Protein AF-A0A6A1VJN5-F1 (afdb_monomer_lite)

Secondary structure (DSSP, 8-state):
--HHHHHHHHHHHHHHHHHHHHHHHHHHHHHHHHHHHHHHHHHHHHHHHHHHHHHHHHHHHHHHHHHHHHHHHHHHHHHHHHHHHHHHHHHHHHHHHHHHHHHHHHHHHHHHHHHHHHHHHHHHHHHHHHHHHHHHHHHHHHHHHHHHHHHHH-TT-TTGGGG-S------SS-HHHHHHHHHHHHHHHHHHHHHHHHHHHHHHHHHHHHHHHHHHHHHHHHHHHHHHHHHHHHHHHHHHSS-TTTSHHHHHHHHHHHHHHTT----GGGSSS---------------SHHHHHHHHHHHHHHHHHHHHHHHHHHHHHHHHHHHHHHHHHHHHHHHHHHHHHHHHHHHHHHHHHHHHHHHHH---S-GGGHHHHHHHTTTTS---HHHHHHHHHHHHHHHHHHHHH-TTS---SS--HHHHHHHHHHHHTTS-SS----HHHHHHHH--

Radius of gyration: 74.41 Å; chains: 1; bounding box: 165×60×250 Å

Structure (mmCIF, N/CA/C/O backbone):
data_AF-A0A6A1VJN5-F1
#
_entry.id   AF-A0A6A1VJN5-F1
#
loop_
_atom_site.group_PDB
_atom_site.id
_atom_site.type_symbol
_atom_site.label_atom_id
_atom_site.label_alt_id
_atom_site.label_comp_id
_atom_site.label_asym_id
_atom_site.label_entity_id
_atom_site.label_seq_id
_atom_site.pdbx_PDB_ins_code
_atom_site.Cartn_x
_atom_site.Cartn_y
_atom_site.Cartn_z
_atom_site.occupancy
_atom_site.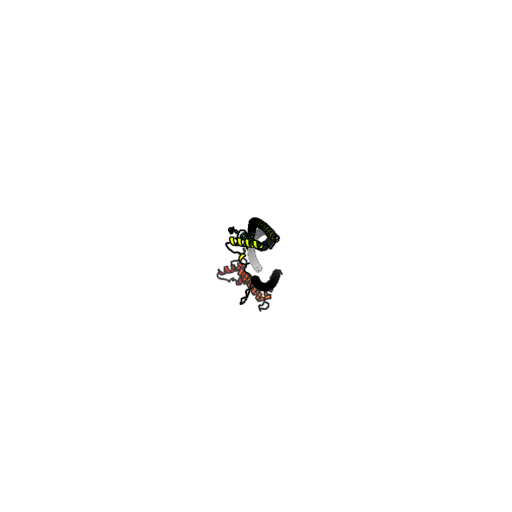B_iso_or_equiv
_atom_site.auth_seq_id
_atom_site.auth_comp_id
_atom_site.auth_asym_id
_atom_site.auth_atom_id
_atom_site.pdbx_PDB_model_num
ATOM 1 N N . MET A 1 1 ? 103.734 10.687 -131.574 1.00 53.03 1 MET A N 1
ATOM 2 C CA . MET A 1 1 ? 102.319 11.133 -131.536 1.00 53.03 1 MET A CA 1
ATOM 3 C C . MET A 1 1 ? 101.285 9.998 -131.398 1.00 53.03 1 MET A C 1
ATOM 5 O O . MET A 1 1 ? 100.111 10.309 -131.297 1.00 53.03 1 MET A O 1
ATOM 9 N N . GLN A 1 2 ? 101.659 8.708 -131.324 1.00 52.56 2 GLN A N 1
ATOM 10 C CA . GLN A 1 2 ? 100.701 7.584 -131.193 1.00 52.56 2 GLN A CA 1
ATOM 11 C C . GLN A 1 2 ? 100.239 7.256 -129.752 1.00 52.56 2 GLN A C 1
ATOM 13 O O . GLN A 1 2 ? 99.234 6.571 -129.594 1.00 52.56 2 GLN A O 1
ATOM 18 N N . ASN A 1 3 ? 100.904 7.765 -128.706 1.00 53.69 3 ASN A N 1
ATOM 19 C CA . ASN A 1 3 ? 100.554 7.446 -127.308 1.00 53.69 3 ASN A CA 1
ATOM 20 C C . ASN A 1 3 ? 99.399 8.298 -126.728 1.00 53.69 3 ASN A C 1
ATOM 22 O O . ASN A 1 3 ? 98.621 7.793 -125.927 1.00 53.69 3 ASN A O 1
ATOM 26 N N . TYR A 1 4 ? 99.193 9.532 -127.207 1.00 55.66 4 TYR A N 1
ATOM 27 C CA . TYR A 1 4 ? 98.189 10.466 -126.658 1.00 55.66 4 TYR A CA 1
ATOM 28 C C . TYR A 1 4 ? 96.721 10.055 -126.910 1.00 55.66 4 TYR A C 1
ATOM 30 O O . TYR A 1 4 ? 95.859 10.271 -126.062 1.00 55.66 4 TYR A O 1
ATOM 38 N N . GLY A 1 5 ? 96.407 9.438 -128.058 1.00 61.97 5 GLY A N 1
ATOM 39 C CA . GLY A 1 5 ? 95.029 9.042 -128.398 1.00 61.97 5 GLY A CA 1
ATOM 40 C C . GLY A 1 5 ? 94.519 7.816 -127.626 1.00 61.97 5 GLY A C 1
ATOM 41 O O . GLY A 1 5 ? 93.332 7.723 -127.319 1.00 61.97 5 GLY A O 1
ATOM 42 N N . ARG A 1 6 ? 95.418 6.887 -127.266 1.00 62.12 6 ARG A N 1
ATOM 43 C CA . ARG A 1 6 ? 95.083 5.699 -126.463 1.00 62.12 6 ARG A CA 1
ATOM 44 C C . ARG A 1 6 ? 94.903 6.059 -124.983 1.00 62.12 6 ARG A C 1
ATOM 46 O O . ARG A 1 6 ? 94.009 5.517 -124.337 1.00 62.12 6 ARG A O 1
ATOM 53 N N . GLU A 1 7 ? 95.697 7.002 -124.475 1.00 66.19 7 GLU A N 1
ATOM 54 C CA . GLU A 1 7 ? 95.537 7.555 -123.125 1.00 66.19 7 GLU A CA 1
ATOM 55 C C . GLU A 1 7 ? 94.212 8.320 -122.979 1.00 66.19 7 GLU A C 1
ATOM 57 O O . GLU A 1 7 ? 93.463 8.053 -122.042 1.00 66.19 7 GLU A O 1
ATOM 62 N N . ALA A 1 8 ? 93.852 9.179 -123.942 1.00 69.12 8 ALA A N 1
ATOM 63 C CA . ALA A 1 8 ? 92.594 9.932 -123.913 1.00 69.12 8 ALA A CA 1
ATOM 64 C C . ALA A 1 8 ? 91.339 9.032 -123.922 1.00 69.12 8 ALA A C 1
ATOM 66 O O . ALA A 1 8 ? 90.415 9.250 -123.139 1.00 69.12 8 ALA A O 1
ATOM 67 N N . TYR A 1 9 ? 91.309 7.979 -124.747 1.00 75.62 9 TYR A N 1
ATOM 68 C CA . TYR A 1 9 ? 90.179 7.039 -124.794 1.00 75.62 9 TYR A CA 1
ATOM 69 C C . TYR A 1 9 ? 90.033 6.218 -123.499 1.00 75.62 9 TYR A C 1
ATOM 71 O O . TYR A 1 9 ? 88.921 5.998 -123.020 1.00 75.62 9 TYR A O 1
ATOM 79 N N . GLY A 1 10 ? 91.150 5.800 -122.891 1.00 78.50 10 GLY A N 1
ATOM 80 C CA . GLY A 1 10 ? 91.142 5.091 -121.607 1.00 78.50 10 GLY A CA 1
ATOM 81 C C . GLY A 1 10 ? 90.704 5.963 -120.424 1.00 78.50 10 GLY A C 1
ATOM 82 O O . GLY A 1 10 ? 90.162 5.442 -119.448 1.00 78.50 10 GLY A O 1
ATOM 83 N N . VAL A 1 11 ? 90.916 7.281 -120.505 1.00 82.50 11 VAL A N 1
ATOM 84 C CA . VAL A 1 11 ? 90.365 8.248 -119.543 1.00 82.50 11 VAL A CA 1
ATOM 85 C C . VAL A 1 11 ? 88.857 8.388 -119.744 1.00 82.50 11 VAL A C 1
ATOM 87 O O . VAL A 1 11 ? 88.125 8.170 -118.788 1.00 82.50 11 VAL A O 1
ATOM 90 N N . ILE A 1 12 ? 88.378 8.627 -120.972 1.00 82.06 12 ILE A N 1
ATOM 91 C CA . ILE A 1 12 ? 86.938 8.787 -121.266 1.00 82.06 12 ILE A CA 1
ATOM 92 C C . ILE A 1 12 ? 86.132 7.542 -120.873 1.00 82.06 12 ILE A C 1
ATOM 94 O O . ILE A 1 12 ? 85.081 7.665 -120.250 1.00 82.06 12 ILE A O 1
ATOM 98 N N . LYS A 1 13 ? 86.627 6.338 -121.188 1.00 84.38 13 LYS A N 1
ATOM 99 C CA . LYS A 1 13 ? 85.941 5.089 -120.833 1.00 84.38 13 LYS A CA 1
ATOM 100 C C . LYS A 1 13 ? 85.813 4.921 -119.315 1.00 84.38 13 LYS A C 1
ATOM 102 O O . LYS A 1 13 ? 84.719 4.648 -118.838 1.00 84.38 13 LYS A O 1
ATOM 107 N N . ARG A 1 14 ? 86.895 5.156 -118.561 1.00 85.12 14 ARG A N 1
ATOM 108 C CA . ARG A 1 14 ? 86.852 5.120 -117.091 1.00 85.12 14 ARG A CA 1
ATOM 109 C C . ARG A 1 14 ? 85.951 6.208 -116.522 1.00 85.12 14 ARG A C 1
ATOM 111 O O . ARG A 1 14 ? 85.225 5.943 -115.579 1.00 85.12 14 ARG A O 1
ATOM 118 N N . THR A 1 15 ? 85.966 7.413 -117.090 1.00 86.69 15 THR A N 1
ATOM 119 C CA . THR A 1 15 ? 85.062 8.489 -116.672 1.00 86.69 15 THR A CA 1
ATOM 120 C C . THR A 1 15 ? 83.600 8.100 -116.884 1.00 86.69 15 THR A C 1
ATOM 122 O O . THR A 1 15 ? 82.807 8.303 -115.976 1.00 86.69 15 THR A O 1
ATOM 125 N N . ASN A 1 16 ? 83.239 7.488 -118.014 1.00 85.56 16 ASN A N 1
ATOM 126 C CA . ASN A 1 16 ? 81.870 7.024 -118.255 1.00 85.56 16 ASN A CA 1
ATOM 127 C C . ASN A 1 16 ? 81.469 5.862 -117.337 1.00 85.56 16 ASN A C 1
ATOM 129 O O . ASN A 1 16 ? 80.371 5.888 -116.798 1.00 85.56 16 ASN A O 1
ATOM 133 N N . GLU A 1 17 ? 82.355 4.889 -117.107 1.00 88.25 17 GLU A N 1
ATOM 134 C CA . GLU A 1 17 ? 82.118 3.801 -116.145 1.00 88.25 17 GLU A CA 1
ATOM 135 C C . GLU A 1 17 ? 81.917 4.351 -114.722 1.00 88.25 17 GLU A C 1
ATOM 137 O O . GLU A 1 17 ? 81.013 3.919 -114.013 1.00 88.25 17 GLU A O 1
ATOM 142 N N . ILE A 1 18 ? 82.705 5.357 -114.324 1.00 89.81 18 ILE A N 1
ATOM 143 C CA . ILE A 1 18 ? 82.536 6.063 -113.047 1.00 89.81 18 ILE A CA 1
ATOM 144 C C . ILE A 1 18 ? 81.197 6.805 -113.011 1.00 89.81 18 ILE A C 1
ATOM 146 O O . ILE A 1 18 ? 80.512 6.753 -111.998 1.00 89.81 18 ILE A O 1
ATOM 150 N N . VAL A 1 19 ? 80.805 7.490 -114.087 1.00 89.88 19 VAL A N 1
ATOM 151 C CA . VAL A 1 19 ? 79.522 8.205 -114.152 1.00 89.88 19 VAL A CA 1
ATOM 152 C C . VAL A 1 19 ? 78.344 7.234 -114.087 1.00 89.88 19 VAL A C 1
ATOM 154 O O . VAL A 1 19 ? 77.405 7.501 -113.349 1.00 89.88 19 VAL A O 1
ATOM 157 N N . GLU A 1 20 ? 78.383 6.105 -114.795 1.00 89.69 20 GLU A N 1
ATOM 158 C CA . GLU A 1 20 ? 77.334 5.081 -114.717 1.00 89.69 20 GLU A CA 1
ATOM 159 C C . GLU A 1 20 ? 77.242 4.456 -113.323 1.00 89.69 20 GLU A C 1
ATOM 161 O O . GLU A 1 20 ? 76.139 4.245 -112.821 1.00 89.69 20 GLU A O 1
ATOM 166 N N . GLU A 1 21 ? 78.376 4.190 -112.675 1.00 90.62 21 GLU A N 1
ATOM 167 C CA . GLU A 1 21 ? 78.391 3.670 -111.308 1.00 90.62 21 GLU A CA 1
ATOM 168 C C . GLU A 1 21 ? 77.872 4.710 -110.307 1.00 90.62 21 GLU A C 1
ATOM 170 O O . GLU A 1 21 ? 77.075 4.382 -109.431 1.00 90.62 21 GLU A O 1
ATOM 175 N N . LEU A 1 22 ? 78.242 5.984 -110.475 1.00 91.38 22 LEU A N 1
ATOM 176 C CA . LEU A 1 22 ? 77.694 7.086 -109.685 1.00 91.38 22 LEU A CA 1
ATOM 177 C C . LEU A 1 22 ? 76.188 7.241 -109.907 1.00 91.38 22 LEU A C 1
ATOM 179 O O . LEU A 1 22 ? 75.464 7.452 -108.941 1.00 91.38 22 LEU A O 1
ATOM 183 N N . LEU A 1 23 ? 75.699 7.107 -111.141 1.00 91.38 23 LEU A N 1
ATOM 184 C CA . LEU A 1 23 ? 74.266 7.149 -111.442 1.00 91.38 23 LEU A CA 1
ATOM 185 C C . LEU A 1 23 ? 73.529 5.984 -110.779 1.00 91.38 23 LEU A C 1
ATOM 187 O O . LEU A 1 23 ? 72.535 6.216 -110.101 1.00 91.38 23 LEU A O 1
ATOM 191 N N . LYS A 1 24 ? 74.057 4.757 -110.862 1.00 92.19 24 LYS A N 1
ATOM 192 C CA . LYS A 1 24 ? 73.488 3.601 -110.149 1.00 92.19 24 LYS A CA 1
ATOM 193 C C . LYS A 1 24 ? 73.486 3.796 -108.636 1.00 92.19 24 LYS A C 1
ATOM 195 O O . LYS A 1 24 ? 72.510 3.440 -107.982 1.00 92.19 24 LYS A O 1
ATOM 200 N N . GLN A 1 25 ? 74.548 4.369 -108.069 1.00 92.25 25 GLN A N 1
ATOM 201 C CA . GLN A 1 25 ? 74.606 4.692 -106.642 1.00 92.25 25 GLN A CA 1
ATOM 202 C C . GLN A 1 25 ? 73.594 5.775 -106.260 1.00 92.25 25 GLN A C 1
ATOM 204 O O . GLN A 1 25 ? 72.942 5.653 -105.223 1.00 92.25 25 GLN A O 1
ATOM 209 N N . ILE A 1 26 ? 73.432 6.811 -107.087 1.00 92.19 26 ILE A N 1
ATOM 210 C CA . ILE A 1 26 ? 72.427 7.862 -106.895 1.00 92.19 26 ILE A CA 1
ATOM 211 C C . ILE A 1 26 ? 71.022 7.259 -106.942 1.00 92.19 26 ILE A C 1
ATOM 213 O O . ILE A 1 26 ? 70.232 7.534 -106.042 1.00 92.19 26 ILE A O 1
ATOM 217 N N . ASP A 1 27 ? 70.730 6.402 -107.919 1.00 93.88 27 ASP A N 1
ATOM 218 C CA . ASP A 1 27 ? 69.423 5.761 -108.078 1.00 93.88 27 ASP A CA 1
ATOM 219 C C . ASP A 1 27 ? 69.119 4.801 -106.922 1.00 93.88 27 ASP A C 1
ATOM 221 O O . ASP A 1 27 ? 68.046 4.876 -106.326 1.00 93.88 27 ASP A O 1
ATOM 225 N N . ALA A 1 28 ? 70.083 3.966 -106.520 1.00 92.81 28 ALA A N 1
ATOM 226 C CA . ALA A 1 28 ? 69.939 3.081 -105.364 1.00 92.81 28 ALA A CA 1
ATOM 227 C C . ALA A 1 28 ? 69.736 3.871 -104.059 1.00 92.81 28 ALA A C 1
ATOM 229 O O . ALA A 1 28 ? 68.893 3.517 -103.233 1.00 92.81 28 ALA A O 1
ATOM 230 N N . THR A 1 29 ? 70.458 4.984 -103.886 1.00 93.69 29 THR A N 1
ATOM 231 C CA . THR A 1 29 ? 70.289 5.879 -102.730 1.00 93.69 29 THR A CA 1
ATOM 232 C C . THR A 1 29 ? 68.927 6.574 -102.764 1.00 93.69 29 THR A C 1
ATOM 234 O O . THR A 1 29 ? 68.272 6.708 -101.731 1.00 93.69 29 THR A O 1
ATOM 237 N N . ALA A 1 30 ? 68.464 7.004 -103.941 1.00 93.06 30 ALA A N 1
ATOM 238 C CA . ALA A 1 30 ? 67.163 7.636 -104.117 1.00 93.06 30 ALA A CA 1
ATOM 239 C C . ALA A 1 30 ? 66.013 6.659 -103.840 1.00 93.06 30 ALA A C 1
ATOM 241 O O . ALA A 1 30 ? 65.058 7.042 -103.160 1.00 93.06 30 ALA A O 1
ATOM 242 N N . GLN A 1 31 ? 66.131 5.412 -104.304 1.00 93.94 31 GLN A N 1
ATOM 243 C CA . GLN A 1 31 ? 65.173 4.343 -104.041 1.00 93.94 31 GLN A CA 1
ATOM 244 C C . GLN A 1 31 ? 65.124 4.005 -102.546 1.00 93.94 31 GLN A C 1
ATOM 246 O O . GLN A 1 31 ? 64.054 4.082 -101.952 1.00 93.94 31 GLN A O 1
ATOM 251 N N . SER A 1 32 ? 66.273 3.751 -101.909 1.00 95.00 32 SER A N 1
ATOM 252 C CA . SER A 1 32 ? 66.347 3.468 -100.466 1.00 95.00 32 SER A CA 1
ATOM 253 C C . SER A 1 32 ? 65.783 4.617 -99.618 1.00 95.00 32 SER A C 1
ATOM 255 O O . SER A 1 32 ? 65.048 4.397 -98.650 1.00 95.00 32 SER A O 1
ATOM 257 N N . ARG A 1 33 ? 66.058 5.868 -100.008 1.00 94.69 33 ARG A N 1
ATOM 258 C CA . ARG A 1 33 ? 65.474 7.051 -99.365 1.00 94.69 33 ARG A CA 1
ATOM 259 C C . ARG A 1 33 ? 63.955 7.097 -99.533 1.00 94.69 33 ARG A C 1
ATOM 261 O O . ARG A 1 33 ? 63.268 7.448 -98.577 1.00 94.69 33 ARG A O 1
ATOM 268 N N . ASN A 1 34 ? 63.426 6.787 -100.720 1.00 94.56 34 ASN A N 1
ATOM 269 C CA . ASN A 1 34 ? 61.980 6.782 -100.948 1.00 94.56 34 ASN A CA 1
ATOM 270 C C . ASN A 1 34 ? 61.287 5.650 -100.174 1.00 94.56 34 ASN A C 1
ATOM 272 O O . ASN A 1 34 ? 60.276 5.911 -99.535 1.00 94.56 34 ASN A O 1
ATOM 276 N N . GLU A 1 35 ? 61.872 4.452 -100.132 1.00 94.88 35 GLU A N 1
ATOM 277 C CA . GLU A 1 35 ? 61.383 3.330 -99.316 1.00 94.88 35 GLU A CA 1
ATOM 278 C C . GLU A 1 35 ? 61.362 3.687 -97.820 1.00 94.88 35 GLU A C 1
ATOM 280 O O . GLU A 1 35 ? 60.368 3.457 -97.133 1.00 94.88 35 GLU A O 1
ATOM 285 N N . THR A 1 36 ? 62.420 4.331 -97.311 1.00 95.06 36 THR A N 1
ATOM 286 C CA . THR A 1 36 ? 62.461 4.816 -95.918 1.00 95.06 36 THR A CA 1
ATOM 287 C C . THR A 1 36 ? 61.376 5.864 -95.658 1.00 95.06 36 THR A C 1
ATOM 289 O O . THR A 1 36 ? 60.744 5.856 -94.601 1.00 95.06 36 THR A O 1
ATOM 292 N N . ARG A 1 37 ? 61.123 6.757 -96.625 1.00 94.94 37 ARG A N 1
ATOM 293 C CA . ARG A 1 37 ? 60.061 7.767 -96.528 1.00 94.94 37 ARG A CA 1
ATOM 294 C C . ARG A 1 37 ? 58.675 7.127 -96.492 1.00 94.94 37 ARG A C 1
ATOM 296 O O . ARG A 1 37 ? 57.869 7.526 -95.663 1.00 94.94 37 ARG A O 1
ATOM 303 N N . GLU A 1 38 ? 58.414 6.128 -97.329 1.00 94.50 38 GLU A N 1
ATOM 304 C CA . GLU A 1 38 ? 57.140 5.396 -97.345 1.00 94.50 38 GLU A CA 1
ATOM 305 C C . GLU A 1 38 ? 56.905 4.634 -96.033 1.00 94.50 38 GLU A C 1
ATOM 307 O O . GLU A 1 38 ? 55.816 4.707 -95.465 1.00 94.50 38 GLU A O 1
ATOM 312 N N . GLN A 1 39 ? 57.935 3.976 -95.487 1.00 95.56 39 GLN A N 1
ATOM 313 C CA . GLN A 1 39 ? 57.850 3.331 -94.170 1.00 95.56 39 GLN A CA 1
ATOM 314 C C . GLN A 1 39 ? 57.576 4.343 -93.053 1.00 95.56 39 GLN A C 1
ATOM 316 O O . GLN A 1 39 ? 56.752 4.091 -92.171 1.00 95.56 39 GLN A O 1
ATOM 321 N N . MET A 1 40 ? 58.244 5.500 -93.092 1.00 95.31 40 MET A N 1
ATOM 322 C CA . MET A 1 40 ? 57.981 6.591 -92.157 1.00 95.31 40 MET A CA 1
ATOM 323 C C . MET A 1 40 ? 56.550 7.115 -92.286 1.00 95.31 40 MET A C 1
ATOM 325 O O . MET A 1 40 ? 55.901 7.318 -91.267 1.00 95.31 40 MET A O 1
ATOM 329 N N . GLU A 1 41 ? 56.042 7.310 -93.504 1.00 95.88 41 GLU A N 1
ATOM 330 C CA . GLU A 1 41 ? 54.666 7.755 -93.746 1.00 95.88 41 GLU A CA 1
ATOM 331 C C . GLU A 1 41 ? 53.651 6.740 -93.211 1.00 95.88 41 GLU A C 1
ATOM 333 O O . GLU A 1 41 ? 52.738 7.128 -92.484 1.00 95.88 41 GLU A O 1
ATOM 338 N N . GLN A 1 42 ? 53.851 5.441 -93.462 1.00 95.94 42 GLN A N 1
ATOM 339 C CA . GLN A 1 42 ? 53.004 4.378 -92.913 1.00 95.94 42 GLN A CA 1
ATOM 340 C C . GLN A 1 42 ? 52.984 4.393 -91.379 1.00 95.94 42 GLN A C 1
ATOM 342 O O . GLN A 1 42 ? 51.910 4.341 -90.777 1.00 95.94 42 GLN A O 1
ATOM 347 N N . ARG A 1 43 ? 54.154 4.507 -90.738 1.00 96.81 43 ARG A N 1
ATOM 348 C CA . ARG A 1 43 ? 54.248 4.629 -89.275 1.00 96.81 43 ARG A CA 1
ATOM 349 C C . ARG A 1 43 ? 53.579 5.895 -88.755 1.00 96.81 43 ARG A C 1
ATOM 351 O O . ARG A 1 43 ? 52.942 5.855 -87.710 1.00 96.81 43 ARG A O 1
ATOM 358 N N . ASN A 1 44 ? 53.679 7.003 -89.482 1.00 97.19 44 ASN A N 1
ATOM 359 C CA . ASN A 1 44 ? 53.036 8.254 -89.094 1.00 97.19 44 ASN A CA 1
ATOM 360 C C . ASN A 1 44 ? 51.500 8.132 -89.124 1.00 97.19 44 ASN A C 1
ATOM 362 O O . ASN A 1 44 ? 50.826 8.653 -88.238 1.00 97.19 44 ASN A O 1
ATOM 366 N N . TYR A 1 45 ? 50.943 7.397 -90.097 1.00 97.50 45 TYR A N 1
ATOM 367 C CA . TYR A 1 45 ? 49.512 7.072 -90.125 1.00 97.50 45 TYR A CA 1
ATOM 368 C C . TYR A 1 45 ? 49.095 6.145 -88.977 1.00 97.50 45 TYR A C 1
ATOM 370 O O . TYR A 1 45 ? 48.054 6.377 -88.368 1.00 97.50 45 TYR A O 1
ATOM 378 N N . GLU A 1 46 ? 49.900 5.126 -88.664 1.00 97.19 46 GLU A N 1
ATOM 379 C CA . GLU A 1 46 ? 49.657 4.218 -87.533 1.00 97.19 46 GLU A CA 1
ATOM 380 C C . GLU A 1 46 ? 49.591 4.995 -86.207 1.00 97.19 46 GLU A C 1
ATOM 382 O O . GLU A 1 46 ? 48.592 4.907 -85.493 1.00 97.19 46 GLU A O 1
ATOM 387 N N . ILE A 1 47 ? 50.576 5.862 -85.947 1.00 97.50 47 ILE A N 1
ATOM 388 C CA . ILE A 1 47 ? 50.605 6.729 -84.759 1.00 97.50 47 ILE A CA 1
ATOM 389 C C . ILE A 1 47 ? 49.374 7.641 -84.709 1.00 97.50 47 ILE A C 1
ATOM 391 O O . ILE A 1 47 ? 48.773 7.801 -83.651 1.00 97.50 47 ILE A O 1
ATOM 395 N N . ALA A 1 48 ? 48.960 8.234 -85.832 1.00 97.56 48 ALA A N 1
ATOM 396 C CA . ALA A 1 48 ? 47.786 9.107 -85.857 1.00 97.56 48 ALA A CA 1
ATOM 397 C C . ALA A 1 48 ? 46.490 8.363 -85.480 1.00 97.56 48 ALA A C 1
ATOM 399 O O . ALA A 1 48 ? 45.638 8.921 -84.781 1.00 97.56 48 ALA A O 1
ATOM 400 N N . ILE A 1 49 ? 46.345 7.104 -85.908 1.00 97.00 49 ILE A N 1
ATOM 401 C CA . ILE A 1 49 ? 45.206 6.253 -85.536 1.00 97.00 49 ILE A CA 1
ATOM 402 C C . ILE A 1 49 ? 45.253 5.930 -84.042 1.00 97.00 49 ILE A C 1
ATOM 404 O O . ILE A 1 49 ? 44.241 6.092 -83.360 1.00 97.00 49 ILE A O 1
ATOM 408 N N . GLU A 1 50 ? 46.410 5.512 -83.527 1.00 97.44 50 GLU A N 1
ATOM 409 C CA . GLU A 1 50 ? 46.591 5.210 -82.102 1.00 97.44 50 GLU A CA 1
ATOM 410 C C . GLU A 1 50 ? 46.296 6.433 -81.225 1.00 97.44 50 GLU A C 1
ATOM 412 O O . GLU A 1 50 ? 45.533 6.337 -80.265 1.00 97.44 50 GLU A O 1
ATOM 417 N N . VAL A 1 51 ? 46.822 7.607 -81.590 1.00 97.75 51 VAL A N 1
ATOM 418 C CA . VAL A 1 51 ? 46.550 8.872 -80.892 1.00 97.75 51 VAL A CA 1
ATOM 419 C C . VAL A 1 51 ? 45.057 9.194 -80.916 1.00 97.75 51 VAL A C 1
ATOM 421 O O . VAL A 1 51 ? 44.494 9.499 -79.869 1.00 97.75 51 VAL A O 1
ATOM 424 N N . SER A 1 52 ? 44.384 9.037 -82.060 1.00 97.06 52 SER A N 1
ATOM 425 C CA . SER A 1 52 ? 42.935 9.279 -82.164 1.00 97.06 52 SER A CA 1
ATOM 426 C C . SER A 1 52 ? 42.122 8.338 -81.265 1.00 97.06 52 SER A C 1
ATOM 428 O O . SER A 1 52 ? 41.142 8.748 -80.641 1.00 97.06 52 SER A O 1
ATOM 430 N N . GLN A 1 53 ? 42.524 7.067 -81.171 1.00 97.62 53 GLN A N 1
ATOM 431 C CA . GLN A 1 53 ? 41.889 6.100 -80.271 1.00 97.62 53 GLN A CA 1
ATOM 432 C C . GLN A 1 53 ? 42.110 6.483 -78.805 1.00 97.62 53 GLN A C 1
ATOM 434 O O . GLN A 1 53 ? 41.159 6.482 -78.021 1.00 97.62 53 GLN A O 1
ATOM 439 N N . LEU A 1 54 ? 43.336 6.864 -78.437 1.00 98.12 54 LEU A N 1
ATOM 440 C CA . LEU A 1 54 ? 43.651 7.331 -77.089 1.00 98.12 54 LEU A CA 1
ATOM 441 C C . LEU A 1 54 ? 42.844 8.585 -76.731 1.00 98.12 54 LEU A C 1
ATOM 443 O O . LEU A 1 54 ? 42.219 8.616 -75.675 1.00 98.12 54 LEU A O 1
ATOM 447 N N . GLU A 1 55 ? 42.761 9.576 -77.614 1.00 97.38 55 GLU A N 1
ATOM 448 C CA . GLU A 1 55 ? 41.970 10.795 -77.403 1.00 97.38 55 GLU A CA 1
ATOM 449 C C . GLU A 1 55 ? 40.477 10.506 -77.201 1.00 97.38 55 GLU A C 1
ATOM 451 O O . GLU A 1 55 ? 39.841 11.095 -76.320 1.00 97.38 55 GLU A O 1
ATOM 456 N N . ALA A 1 56 ? 39.917 9.559 -77.961 1.00 97.31 56 ALA A N 1
ATOM 457 C CA . ALA A 1 56 ? 38.538 9.115 -77.786 1.00 97.31 56 ALA A CA 1
ATOM 458 C C . ALA A 1 56 ? 38.329 8.434 -76.421 1.00 97.31 56 ALA A C 1
ATOM 460 O O . ALA A 1 56 ? 37.363 8.742 -75.720 1.00 97.31 56 ALA A O 1
ATOM 461 N N . THR A 1 57 ? 39.252 7.556 -76.006 1.00 97.56 57 THR A N 1
ATOM 462 C CA . THR A 1 57 ? 39.175 6.894 -74.689 1.00 97.56 57 THR A CA 1
ATOM 463 C C . THR A 1 57 ? 39.321 7.883 -73.535 1.00 97.56 57 THR A C 1
ATOM 465 O O . THR A 1 57 ? 38.554 7.822 -72.577 1.00 97.56 57 THR A O 1
ATOM 468 N N . ILE A 1 58 ? 40.245 8.840 -73.648 1.00 98.00 58 ILE A N 1
ATOM 469 C CA . ILE A 1 58 ? 40.456 9.899 -72.659 1.00 98.00 58 ILE A CA 1
ATOM 470 C C . ILE A 1 58 ? 39.181 10.730 -72.536 1.00 98.00 58 ILE A C 1
ATOM 472 O O . ILE A 1 58 ? 38.692 10.930 -71.428 1.00 98.00 58 ILE A O 1
ATOM 476 N N . SER A 1 59 ? 38.601 11.152 -73.661 1.00 97.38 59 SER A N 1
ATOM 477 C CA . SER A 1 59 ? 37.361 11.934 -73.679 1.00 97.38 59 SER A CA 1
ATOM 478 C C . SER A 1 59 ? 36.191 11.187 -73.022 1.00 97.38 59 SER A C 1
ATOM 480 O O . SER A 1 59 ? 35.469 11.777 -72.219 1.00 97.38 59 SER A O 1
ATOM 482 N N . GLY A 1 60 ? 36.042 9.881 -73.282 1.00 97.50 60 GLY A N 1
ATOM 483 C CA . GLY A 1 60 ? 35.048 9.033 -72.610 1.00 97.50 60 GLY A CA 1
ATOM 484 C C . GLY A 1 60 ? 35.263 8.931 -71.094 1.00 97.50 60 GLY A C 1
ATOM 485 O O . GLY A 1 60 ? 34.311 9.059 -70.324 1.00 97.50 60 GLY A O 1
ATOM 486 N N . LEU A 1 61 ? 36.516 8.771 -70.652 1.00 98.00 61 LEU A N 1
ATOM 487 C CA . LEU A 1 61 ? 36.867 8.747 -69.228 1.00 98.00 61 LEU A CA 1
ATOM 488 C C . LEU A 1 61 ? 36.594 10.091 -68.543 1.00 98.00 61 LEU A C 1
ATOM 490 O O . LEU A 1 61 ? 36.085 10.103 -67.425 1.00 98.00 61 LEU A O 1
ATOM 494 N N . TRP A 1 62 ? 36.877 11.222 -69.196 1.00 97.62 62 TRP A N 1
ATOM 495 C CA . TRP A 1 62 ? 36.546 12.549 -68.662 1.00 97.62 62 TRP A CA 1
ATOM 496 C C . TRP A 1 62 ? 35.041 12.728 -68.464 1.00 97.62 62 TRP A C 1
ATOM 498 O O . TRP A 1 62 ? 34.619 13.235 -67.423 1.00 97.62 62 TRP A O 1
ATOM 508 N N . GLU A 1 63 ? 34.227 12.288 -69.426 1.00 97.38 63 GLU A N 1
ATOM 509 C CA . GLU A 1 63 ? 32.770 12.334 -69.299 1.00 97.38 63 GLU A CA 1
ATOM 510 C C . GLU A 1 63 ? 32.278 11.441 -68.149 1.00 97.38 63 GLU A C 1
ATOM 512 O O . GLU A 1 63 ? 31.423 11.851 -67.360 1.00 97.38 63 GLU A O 1
ATOM 517 N N . GLU A 1 64 ? 32.838 10.238 -68.003 1.00 97.94 64 GLU A N 1
ATOM 518 C CA . GLU A 1 64 ? 32.501 9.335 -66.902 1.00 97.94 64 GLU A CA 1
ATOM 519 C C . GLU A 1 64 ? 32.903 9.914 -65.538 1.00 97.94 64 GLU A C 1
ATOM 521 O O . GLU A 1 64 ? 32.114 9.861 -64.591 1.00 97.94 64 GLU A O 1
ATOM 526 N N . VAL A 1 65 ? 34.092 10.514 -65.433 1.00 98.06 65 VAL A N 1
ATOM 527 C CA . VAL A 1 65 ? 34.553 11.206 -64.221 1.00 98.06 65 VAL A CA 1
ATOM 528 C C . VAL A 1 65 ? 33.621 12.366 -63.887 1.00 98.06 65 VAL A C 1
ATOM 530 O O . VAL A 1 65 ? 33.186 12.471 -62.744 1.00 98.06 65 VAL A O 1
ATOM 533 N N . ALA A 1 66 ? 33.237 13.191 -64.863 1.00 97.81 66 ALA A N 1
ATOM 534 C CA . ALA A 1 66 ? 32.301 14.291 -64.642 1.00 97.81 66 ALA A CA 1
ATOM 535 C C . ALA A 1 66 ? 30.932 13.792 -64.140 1.00 97.81 66 ALA A C 1
ATOM 537 O O . ALA A 1 66 ? 30.395 14.328 -63.167 1.00 97.81 66 ALA A O 1
ATOM 538 N N . LYS A 1 67 ? 30.396 12.721 -64.745 1.00 97.81 67 LYS A N 1
ATOM 539 C CA . LYS A 1 67 ? 29.147 12.078 -64.299 1.00 97.81 67 LYS A CA 1
ATOM 540 C C . LYS A 1 67 ? 29.263 11.543 -62.871 1.00 97.81 67 LYS A C 1
ATOM 542 O O . LYS A 1 67 ? 28.379 11.797 -62.054 1.00 97.81 67 LYS A O 1
ATOM 547 N N . LYS A 1 68 ? 30.349 10.835 -62.547 1.00 97.81 68 LYS A N 1
ATOM 548 C CA . LYS A 1 68 ? 30.589 10.299 -61.197 1.00 97.81 68 LYS A CA 1
ATOM 549 C C . LYS A 1 68 ? 30.742 11.412 -60.163 1.00 97.81 68 LYS A C 1
ATOM 551 O O . LYS A 1 68 ? 30.143 11.311 -59.098 1.00 97.81 68 LYS A O 1
ATOM 556 N N . THR A 1 69 ? 31.452 12.492 -60.483 1.00 97.81 69 THR A N 1
ATOM 557 C CA . THR A 1 69 ? 31.589 13.661 -59.600 1.00 97.81 69 THR A CA 1
ATOM 558 C C . THR A 1 69 ? 30.234 14.293 -59.287 1.00 97.81 69 THR A C 1
ATOM 560 O O . THR A 1 69 ? 29.952 14.565 -58.123 1.00 97.81 69 THR A O 1
ATOM 563 N N . ALA A 1 70 ? 29.355 14.451 -60.282 1.00 97.44 70 ALA A N 1
ATOM 564 C CA . ALA A 1 70 ? 28.008 14.981 -60.060 1.00 97.44 70 ALA A CA 1
ATOM 565 C C . ALA A 1 70 ? 27.158 14.073 -59.149 1.00 97.44 70 ALA A C 1
ATOM 567 O O . ALA A 1 70 ? 26.430 14.558 -58.282 1.00 97.44 70 ALA A O 1
ATOM 568 N N . VAL A 1 71 ? 27.265 12.747 -59.306 1.00 97.81 71 VAL A N 1
ATOM 569 C CA . VAL A 1 71 ? 26.594 11.786 -58.413 1.00 97.81 71 VAL A CA 1
ATOM 570 C C . VAL A 1 71 ? 27.137 11.893 -56.988 1.00 97.81 71 VAL A C 1
ATOM 572 O O . VAL A 1 71 ? 26.346 11.941 -56.050 1.00 97.81 71 VAL A O 1
ATOM 575 N N . VAL A 1 72 ? 28.458 11.975 -56.815 1.00 97.62 72 VAL A N 1
ATOM 576 C CA . VAL A 1 72 ? 29.095 12.132 -55.497 1.00 97.62 72 VAL A CA 1
ATOM 577 C C . VAL A 1 72 ? 28.659 13.432 -54.819 1.00 97.62 72 VAL A C 1
ATOM 579 O O . VAL A 1 72 ? 28.340 13.411 -53.634 1.00 97.62 72 VAL A O 1
ATOM 582 N N . GLU A 1 73 ? 28.576 14.544 -55.552 1.00 97.31 73 GLU A N 1
ATOM 583 C CA . GLU A 1 73 ? 28.104 15.822 -55.005 1.00 97.31 73 GLU A CA 1
ATOM 584 C C . GLU A 1 73 ? 26.640 15.736 -54.546 1.00 97.31 73 GLU A C 1
ATOM 586 O O . GLU A 1 73 ? 26.303 16.169 -53.441 1.00 97.31 73 GLU A O 1
ATOM 591 N N . ASN A 1 74 ? 25.770 15.136 -55.363 1.00 97.56 74 ASN A N 1
ATOM 592 C CA . ASN A 1 74 ? 24.369 14.931 -55.003 1.00 97.56 74 ASN A CA 1
ATOM 593 C C . ASN A 1 74 ? 24.231 14.023 -53.775 1.00 97.56 74 ASN A C 1
ATOM 595 O O . ASN A 1 74 ? 23.481 14.354 -52.858 1.00 97.56 74 ASN A O 1
ATOM 599 N N . LEU A 1 75 ? 24.987 12.922 -53.716 1.00 97.50 75 LEU A N 1
ATOM 600 C CA . LEU A 1 75 ? 25.023 12.049 -52.543 1.00 97.50 75 LEU A CA 1
ATOM 601 C C . LEU A 1 75 ? 25.503 12.808 -51.301 1.00 97.50 75 LEU A C 1
ATOM 603 O O . LEU A 1 75 ? 24.863 12.708 -50.258 1.00 97.50 75 LEU A O 1
ATOM 607 N N . GLY A 1 76 ? 26.546 13.633 -51.422 1.00 97.56 76 GLY A N 1
ATOM 608 C CA . GLY A 1 76 ? 27.035 14.491 -50.340 1.00 97.56 76 GLY A CA 1
ATOM 609 C C . GLY A 1 76 ? 25.968 15.452 -49.806 1.00 97.56 76 GLY A C 1
ATOM 610 O O . GLY A 1 76 ? 25.794 15.554 -48.593 1.00 97.56 76 GLY A O 1
ATOM 611 N N . LYS A 1 77 ? 25.189 16.092 -50.691 1.00 97.12 77 LYS A N 1
ATOM 612 C CA . LYS A 1 77 ? 24.053 16.950 -50.296 1.00 97.12 77 LYS A CA 1
ATOM 613 C C . LYS A 1 77 ? 22.980 16.156 -49.555 1.00 97.12 77 LYS A C 1
ATOM 615 O O . LYS A 1 77 ? 22.570 16.553 -48.468 1.00 97.12 77 LYS A O 1
ATOM 620 N N . THR A 1 78 ? 22.572 15.006 -50.096 1.00 97.06 78 THR A N 1
ATOM 621 C CA . THR A 1 78 ? 21.559 14.163 -49.439 1.00 97.06 78 THR A CA 1
ATOM 622 C C . THR A 1 78 ? 22.034 13.621 -48.093 1.00 97.06 78 THR A C 1
ATOM 624 O O . THR A 1 78 ? 21.235 13.521 -47.167 1.00 97.06 78 THR A O 1
ATOM 627 N N . LEU A 1 79 ? 23.326 13.311 -47.953 1.00 97.38 79 LEU A N 1
ATOM 628 C CA . LEU A 1 79 ? 23.911 12.861 -46.696 1.00 97.38 79 LEU A CA 1
ATOM 629 C C . LEU A 1 79 ? 23.888 13.981 -45.652 1.00 97.38 79 LEU A C 1
ATOM 631 O O . LEU A 1 79 ? 23.433 13.744 -44.540 1.00 97.38 79 LEU A O 1
ATOM 635 N N . ALA A 1 80 ? 24.284 15.204 -46.019 1.00 97.12 80 ALA A N 1
ATOM 636 C CA . ALA A 1 80 ? 24.233 16.358 -45.119 1.00 97.12 80 ALA A CA 1
ATOM 637 C C . ALA A 1 80 ? 22.801 16.675 -44.644 1.00 97.12 80 ALA A C 1
ATOM 639 O O . ALA A 1 80 ? 22.582 16.960 -43.469 1.00 97.12 80 ALA A O 1
ATOM 640 N N . GLU A 1 81 ? 21.805 16.571 -45.530 1.00 96.94 81 GLU A N 1
ATOM 641 C CA . GLU A 1 81 ? 20.392 16.722 -45.154 1.00 96.94 81 GLU A CA 1
ATOM 642 C C . GLU A 1 81 ? 19.915 15.625 -44.193 1.00 96.94 81 GLU A C 1
ATOM 644 O O . GLU A 1 81 ? 19.118 15.888 -43.289 1.00 96.94 81 GLU A O 1
ATOM 649 N N . LYS A 1 82 ? 20.358 14.380 -44.403 1.00 96.75 82 LYS A N 1
ATOM 650 C CA . LYS A 1 82 ? 20.014 13.249 -43.533 1.00 96.75 82 LYS A CA 1
ATOM 651 C C . LYS A 1 82 ? 20.684 13.369 -42.168 1.00 96.75 82 LYS A C 1
ATOM 653 O O . LYS A 1 82 ? 20.009 13.110 -41.178 1.00 96.75 82 LYS A O 1
ATOM 658 N N . GLU A 1 83 ? 21.931 13.824 -42.121 1.00 97.19 83 GLU A N 1
ATOM 659 C CA . GLU A 1 83 ? 22.670 14.088 -40.884 1.00 97.19 83 GLU A CA 1
ATOM 660 C C . GLU A 1 83 ? 21.993 15.181 -40.048 1.00 97.19 83 GLU A C 1
ATOM 662 O O . GLU A 1 83 ? 21.757 14.999 -38.857 1.00 97.19 83 GLU A O 1
ATOM 667 N N . GLY A 1 84 ? 21.568 16.281 -40.682 1.00 96.94 84 GLY A N 1
ATOM 668 C CA . GLY A 1 84 ? 20.812 17.333 -39.995 1.00 96.94 84 GLY A CA 1
ATOM 669 C C . GLY A 1 84 ? 19.504 16.814 -39.387 1.00 96.94 84 GLY A C 1
ATOM 670 O O . GLY A 1 84 ? 19.219 17.063 -38.218 1.00 96.94 84 GLY A O 1
ATOM 671 N N . LYS A 1 85 ? 18.740 16.016 -40.146 1.00 97.25 85 LYS A N 1
ATOM 672 C CA . LYS A 1 85 ? 17.508 15.384 -39.639 1.00 97.25 85 LYS A CA 1
ATOM 673 C C . LYS A 1 85 ? 17.780 14.395 -38.507 1.00 97.25 85 LYS A C 1
ATOM 675 O O . LYS A 1 85 ? 16.983 14.326 -37.578 1.00 97.25 85 LYS A O 1
ATOM 680 N N . ALA A 1 86 ? 18.864 13.626 -38.588 1.00 96.75 86 ALA A N 1
ATOM 681 C CA . ALA A 1 86 ? 19.257 12.701 -37.531 1.00 96.75 86 ALA A CA 1
ATOM 682 C C . ALA A 1 86 ? 19.586 13.459 -36.236 1.00 96.75 86 ALA A C 1
ATOM 684 O O . ALA A 1 86 ? 19.060 13.102 -35.185 1.00 96.75 86 ALA A O 1
ATOM 685 N N . SER A 1 87 ? 20.344 14.556 -36.332 1.00 96.44 87 SER A N 1
ATOM 686 C CA . SER A 1 87 ? 20.671 15.417 -35.191 1.00 96.44 87 SER A CA 1
ATOM 687 C C . SER A 1 87 ? 19.429 16.058 -34.556 1.00 96.44 87 SER A C 1
ATOM 689 O O . SER A 1 87 ? 19.305 16.094 -33.331 1.00 96.44 87 SER A O 1
ATOM 691 N N . ASP A 1 88 ? 18.466 16.512 -35.364 1.00 96.81 88 ASP A N 1
ATOM 692 C CA . ASP A 1 88 ? 17.201 17.048 -34.850 1.00 96.81 88 ASP A CA 1
ATOM 693 C C . ASP A 1 88 ? 16.368 15.987 -34.116 1.00 96.81 88 ASP A C 1
ATOM 695 O O . ASP A 1 88 ? 15.829 16.268 -33.044 1.00 96.81 88 ASP A O 1
ATOM 699 N N . ILE A 1 89 ? 16.298 14.764 -34.654 1.00 97.00 89 ILE A N 1
ATOM 700 C CA . ILE A 1 89 ? 15.594 13.642 -34.015 1.00 97.00 89 ILE A CA 1
ATOM 701 C C . ILE A 1 89 ? 16.273 13.250 -32.698 1.00 97.00 89 ILE A C 1
ATOM 703 O O . ILE A 1 89 ? 15.587 13.025 -31.704 1.00 97.00 89 ILE A O 1
ATOM 707 N N . GLU A 1 90 ? 17.604 13.185 -32.663 1.00 95.56 90 GLU A N 1
ATOM 708 C CA . GLU A 1 90 ? 18.366 12.874 -31.449 1.00 95.56 90 GLU A CA 1
ATOM 709 C C . GLU A 1 90 ? 18.127 13.926 -30.353 1.00 95.56 90 GLU A C 1
ATOM 711 O O . GLU A 1 90 ? 17.889 13.595 -29.187 1.00 95.56 90 GLU A O 1
ATOM 716 N N . ARG A 1 91 ? 18.086 15.207 -30.734 1.00 97.31 91 ARG A N 1
ATOM 717 C CA . ARG A 1 91 ? 17.746 16.309 -29.827 1.00 97.31 91 ARG A CA 1
ATOM 718 C C . ARG A 1 91 ? 16.314 16.207 -29.293 1.00 97.31 91 ARG A C 1
ATOM 720 O O . ARG A 1 91 ? 16.095 16.363 -28.097 1.00 97.31 91 ARG A O 1
ATOM 727 N N . GLU A 1 92 ? 15.337 15.924 -30.150 1.00 97.50 92 GLU A N 1
ATOM 728 C CA . GLU A 1 92 ? 13.943 15.745 -29.722 1.00 97.50 92 GLU A CA 1
ATOM 729 C C . GLU A 1 92 ? 13.786 14.524 -28.801 1.00 97.50 92 GLU A C 1
ATOM 731 O O . GLU A 1 92 ? 13.065 14.568 -27.801 1.00 97.50 92 GLU A O 1
ATOM 736 N N . MET A 1 93 ? 14.479 13.427 -29.112 1.00 95.62 93 MET A N 1
ATOM 737 C CA . MET A 1 93 ? 14.446 12.203 -28.317 1.00 95.62 93 MET A CA 1
ATOM 738 C C . MET A 1 93 ? 15.050 12.415 -26.927 1.00 95.62 93 MET A C 1
ATOM 740 O O . MET A 1 93 ? 14.463 11.968 -25.944 1.00 95.62 93 MET A O 1
ATOM 744 N N . THR A 1 94 ? 16.174 13.125 -26.828 1.00 96.31 94 THR A N 1
ATOM 745 C CA . THR A 1 94 ? 16.808 13.445 -25.538 1.00 96.31 94 THR A CA 1
ATOM 746 C C . THR A 1 94 ? 15.941 14.367 -24.682 1.00 96.31 94 THR A C 1
ATOM 748 O O . THR A 1 94 ? 15.790 14.122 -23.486 1.00 96.31 94 THR A O 1
ATOM 751 N N . GLU A 1 95 ? 15.284 15.370 -25.272 1.00 96.88 95 GLU A N 1
ATOM 752 C CA . GLU A 1 95 ? 14.327 16.224 -24.554 1.00 96.88 95 GLU A CA 1
ATOM 753 C C . GLU A 1 95 ? 13.130 15.422 -24.019 1.00 96.88 95 GLU A C 1
ATOM 755 O O . GLU A 1 95 ? 12.748 15.563 -22.853 1.00 96.88 95 GLU A O 1
ATOM 760 N N . ARG A 1 96 ? 12.567 14.527 -24.842 1.00 97.56 96 ARG A N 1
ATOM 761 C CA . ARG A 1 96 ? 11.481 13.630 -24.420 1.00 97.56 96 ARG A CA 1
ATOM 762 C C . ARG A 1 96 ? 11.915 12.682 -23.309 1.00 97.56 96 ARG A C 1
ATOM 764 O O . ARG A 1 96 ? 11.146 12.482 -22.374 1.00 97.56 96 ARG A O 1
ATOM 771 N N . LEU A 1 97 ? 13.120 12.123 -23.399 1.00 96.81 97 LEU A N 1
ATOM 772 C CA . LEU A 1 97 ? 13.667 11.221 -22.388 1.00 96.81 97 LEU A CA 1
ATOM 773 C C . LEU A 1 97 ? 13.800 11.944 -21.045 1.00 96.81 97 LEU A C 1
ATOM 775 O O . LEU A 1 97 ? 13.262 11.461 -20.056 1.00 96.81 97 LEU A O 1
ATOM 779 N N . ASN A 1 98 ? 14.385 13.145 -21.034 1.00 97.00 98 ASN A N 1
ATOM 780 C CA . ASN A 1 98 ? 14.506 13.959 -19.821 1.00 97.00 98 ASN A CA 1
ATOM 781 C C . ASN A 1 98 ? 13.138 14.284 -19.205 1.00 97.00 98 ASN A C 1
ATOM 783 O O . ASN A 1 98 ? 12.968 14.234 -17.990 1.00 97.00 98 ASN A O 1
ATOM 787 N N . LYS A 1 99 ? 12.135 14.607 -20.033 1.00 97.50 99 LYS A N 1
ATOM 788 C CA . LYS A 1 99 ? 10.776 14.867 -19.546 1.00 97.50 99 LYS A CA 1
ATOM 789 C C . LYS A 1 99 ? 10.162 13.626 -18.891 1.00 97.50 99 LYS A C 1
ATOM 791 O O . LYS A 1 99 ? 9.625 13.732 -17.794 1.00 97.50 99 LYS A O 1
ATOM 796 N N . VAL A 1 100 ? 10.265 12.467 -19.542 1.00 97.06 100 VAL A N 1
ATOM 797 C CA . VAL A 1 100 ? 9.766 11.194 -18.999 1.00 97.06 100 VAL A CA 1
ATOM 798 C C . VAL A 1 100 ? 10.515 10.813 -17.722 1.00 97.06 100 VAL A C 1
ATOM 800 O O . VAL A 1 100 ? 9.902 10.329 -16.778 1.00 97.06 100 VAL A O 1
ATOM 803 N N . GLU A 1 101 ? 11.822 11.053 -17.655 1.00 97.19 101 GLU A N 1
ATOM 804 C CA . GLU A 1 101 ? 12.624 10.802 -16.458 1.00 97.19 101 GLU A CA 1
ATOM 805 C C . GLU A 1 101 ? 12.184 11.683 -15.278 1.00 97.19 101 GLU A C 1
ATOM 807 O O . GLU A 1 101 ? 12.008 11.170 -14.168 1.00 97.19 101 GLU A O 1
ATOM 812 N N . ASN A 1 102 ? 11.925 12.970 -15.532 1.00 96.81 102 ASN A N 1
ATOM 813 C CA . ASN A 1 102 ? 11.389 13.906 -14.543 1.00 96.81 102 ASN A CA 1
ATOM 814 C C . ASN A 1 102 ? 9.996 13.475 -14.059 1.00 96.81 102 ASN A C 1
ATOM 816 O O . ASN A 1 102 ? 9.796 13.313 -12.857 1.00 96.81 102 ASN A O 1
ATOM 820 N N . GLU A 1 103 ? 9.059 13.193 -14.967 1.00 97.69 103 GLU A N 1
ATOM 821 C CA . GLU A 1 103 ? 7.724 12.685 -14.610 1.00 97.69 103 GLU A CA 1
ATOM 822 C C . GLU A 1 103 ? 7.814 11.371 -13.812 1.00 97.69 103 GLU A C 1
ATOM 824 O O . GLU A 1 103 ? 7.130 11.193 -12.804 1.00 97.69 103 GLU A O 1
ATOM 829 N N . ALA A 1 104 ? 8.709 10.459 -14.200 1.00 96.94 104 ALA A N 1
ATOM 830 C CA . ALA A 1 104 ? 8.932 9.214 -13.473 1.00 96.94 104 ALA A CA 1
ATOM 831 C C . ALA A 1 104 ? 9.502 9.460 -12.065 1.00 96.94 104 ALA A C 1
ATOM 833 O O . ALA A 1 104 ? 9.182 8.717 -11.138 1.00 96.94 104 ALA A O 1
ATOM 834 N N . SER A 1 105 ? 10.341 10.486 -11.883 1.00 96.94 105 SER A N 1
ATOM 835 C CA . SER A 1 105 ? 10.853 10.879 -10.566 1.00 96.94 105 SER A CA 1
ATOM 836 C C . SER A 1 105 ? 9.772 11.480 -9.665 1.00 96.94 105 SER A C 1
ATOM 838 O O . SER A 1 105 ? 9.685 11.093 -8.500 1.00 96.94 105 SER A O 1
ATOM 840 N N . GLU A 1 106 ? 8.898 12.327 -10.213 1.00 97.44 106 GLU A N 1
ATOM 841 C CA . GLU A 1 106 ? 7.749 12.894 -9.501 1.00 97.44 106 GLU A CA 1
ATOM 842 C C . GLU A 1 106 ? 6.773 11.789 -9.078 1.00 97.44 106 GLU A C 1
ATOM 844 O O . GLU A 1 106 ? 6.342 11.737 -7.926 1.00 97.44 106 GLU A O 1
ATOM 849 N N . LEU A 1 107 ? 6.483 10.842 -9.979 1.00 97.56 107 LEU A N 1
ATOM 850 C CA . LEU A 1 107 ? 5.641 9.687 -9.669 1.00 97.56 107 LEU A CA 1
ATOM 851 C C . LEU A 1 107 ? 6.263 8.797 -8.589 1.00 97.56 107 LEU A C 1
ATOM 853 O O . LEU A 1 107 ? 5.554 8.363 -7.684 1.00 97.56 107 LEU A O 1
ATOM 857 N N . ARG A 1 108 ? 7.579 8.546 -8.639 1.00 97.81 108 ARG A N 1
ATOM 858 C CA . ARG A 1 108 ? 8.284 7.791 -7.588 1.00 97.81 108 ARG A CA 1
ATOM 859 C C . ARG A 1 108 ? 8.184 8.477 -6.227 1.00 97.81 108 ARG A C 1
ATOM 861 O O . ARG A 1 108 ? 7.964 7.795 -5.230 1.00 97.81 108 ARG A O 1
ATOM 868 N N . GLN A 1 109 ? 8.317 9.802 -6.184 1.00 97.81 109 GLN A N 1
ATOM 869 C CA . GLN A 1 109 ? 8.144 10.560 -4.947 1.00 97.81 109 GLN A CA 1
ATOM 870 C C . GLN A 1 109 ? 6.709 10.445 -4.423 1.00 97.81 109 GLN A C 1
ATOM 872 O O . GLN A 1 109 ? 6.509 10.168 -3.243 1.00 97.81 109 GLN A O 1
ATOM 877 N N . LEU A 1 110 ? 5.710 10.593 -5.296 1.00 97.81 110 LEU A N 1
ATOM 878 C CA . LEU A 1 110 ? 4.307 10.485 -4.907 1.00 97.81 110 LEU A CA 1
ATOM 879 C C . LEU A 1 110 ? 3.968 9.091 -4.355 1.00 97.81 110 LEU A C 1
ATOM 881 O O . LEU A 1 110 ? 3.253 8.988 -3.360 1.00 97.81 110 LEU A O 1
ATOM 885 N N . VAL A 1 111 ? 4.497 8.027 -4.968 1.00 97.88 111 VAL A N 1
ATOM 886 C CA . VAL A 1 111 ? 4.357 6.651 -4.460 1.00 97.88 111 VAL A CA 1
ATOM 887 C C . VAL A 1 111 ? 4.944 6.536 -3.055 1.00 97.88 111 VAL A C 1
ATOM 889 O O . VAL A 1 111 ? 4.256 6.051 -2.165 1.00 97.88 111 VAL A O 1
ATOM 892 N N . HIS A 1 112 ? 6.148 7.064 -2.822 1.00 97.38 112 HIS A N 1
ATOM 893 C CA . HIS A 1 112 ? 6.755 7.059 -1.488 1.00 97.38 112 HIS A CA 1
ATOM 894 C C . HIS A 1 112 ? 5.892 7.801 -0.454 1.00 97.38 112 HIS A C 1
ATOM 896 O O . HIS A 1 112 ? 5.701 7.320 0.660 1.00 97.38 112 HIS A O 1
ATOM 902 N N . GLU A 1 113 ? 5.329 8.958 -0.810 1.00 98.06 113 GLU A N 1
ATOM 903 C CA . GLU A 1 113 ? 4.443 9.710 0.085 1.00 98.06 113 GLU A CA 1
ATOM 904 C C . GLU A 1 113 ? 3.158 8.939 0.428 1.00 98.06 113 GLU A C 1
ATOM 906 O O . GLU A 1 113 ? 2.665 9.023 1.558 1.00 98.06 113 GLU A O 1
ATOM 911 N N . TYR A 1 114 ? 2.589 8.203 -0.531 1.00 97.25 114 TYR A N 1
ATOM 912 C CA . TYR A 1 114 ? 1.431 7.345 -0.276 1.00 97.25 114 TYR A CA 1
ATOM 913 C C . TYR A 1 114 ? 1.794 6.102 0.537 1.00 97.25 114 TYR A C 1
ATOM 915 O O . TYR A 1 114 ? 1.025 5.746 1.427 1.00 97.25 114 TYR A O 1
ATOM 923 N N . ASP A 1 115 ? 2.959 5.499 0.309 1.00 98.06 115 ASP A N 1
ATOM 924 C CA . ASP A 1 115 ? 3.452 4.365 1.094 1.00 98.06 115 ASP A CA 1
ATOM 925 C C . ASP A 1 115 ? 3.687 4.756 2.561 1.00 98.06 115 ASP A C 1
ATOM 927 O O . ASP A 1 115 ? 3.303 4.018 3.470 1.00 98.06 115 ASP A O 1
ATOM 931 N N . ASP A 1 116 ? 4.233 5.948 2.825 1.00 97.31 116 ASP A N 1
ATOM 932 C CA . ASP A 1 116 ? 4.397 6.470 4.189 1.00 97.31 116 ASP A CA 1
ATOM 933 C C . ASP A 1 116 ? 3.041 6.707 4.880 1.00 97.31 116 ASP A C 1
ATOM 935 O O . ASP A 1 116 ? 2.846 6.379 6.059 1.00 97.31 116 ASP A O 1
ATOM 939 N N . LYS A 1 117 ? 2.062 7.257 4.148 1.00 98.06 117 LYS A N 1
ATOM 940 C CA . LYS A 1 117 ? 0.686 7.442 4.646 1.00 98.06 117 LYS A CA 1
ATOM 941 C C . LYS A 1 117 ? -0.015 6.110 4.906 1.00 98.06 117 LYS A C 1
ATOM 943 O O . LYS A 1 117 ? -0.738 5.988 5.895 1.00 98.06 117 LYS A O 1
ATOM 948 N N . LEU A 1 118 ? 0.203 5.117 4.049 1.00 96.88 118 LEU A N 1
ATOM 949 C CA . LEU A 1 118 ? -0.341 3.777 4.227 1.00 96.88 118 LEU A CA 1
ATOM 950 C C . LEU A 1 118 ? 0.274 3.117 5.460 1.00 96.88 118 LEU A C 1
ATOM 952 O O . LEU A 1 118 ? -0.461 2.731 6.361 1.00 96.88 118 LEU A O 1
ATOM 956 N N . ARG A 1 119 ? 1.606 3.110 5.572 1.00 97.62 119 ARG A N 1
ATOM 957 C CA . ARG A 1 119 ? 2.331 2.540 6.717 1.00 97.62 119 ARG A CA 1
ATOM 958 C C . ARG A 1 119 ? 1.934 3.192 8.042 1.00 97.62 119 ARG A C 1
ATOM 960 O O . ARG A 1 119 ? 1.787 2.506 9.052 1.00 97.62 119 ARG A O 1
ATOM 967 N N . SER A 1 120 ? 1.762 4.515 8.063 1.00 97.56 120 SER A N 1
ATOM 968 C CA . SER A 1 120 ? 1.282 5.213 9.264 1.00 97.56 120 SER A CA 1
ATOM 969 C C . SER A 1 120 ? -0.160 4.832 9.608 1.00 97.56 120 SER A C 1
ATOM 971 O O . SER A 1 120 ? -0.441 4.560 10.773 1.00 97.56 120 SER A O 1
ATOM 973 N N . SER A 1 121 ? -1.048 4.723 8.616 1.00 94.75 121 SER A N 1
ATOM 974 C CA . SER A 1 121 ? -2.430 4.268 8.824 1.00 94.75 121 SER A CA 1
ATOM 975 C C . SER A 1 121 ? -2.484 2.820 9.328 1.00 94.75 121 SER A C 1
ATOM 977 O O . SER A 1 121 ? -3.137 2.550 10.333 1.00 94.75 121 SER A O 1
ATOM 979 N N . GLU A 1 122 ? -1.730 1.904 8.721 1.00 94.56 122 GLU A N 1
ATOM 980 C CA . GLU A 1 122 ? -1.589 0.512 9.171 1.00 94.56 122 GLU A CA 1
ATOM 981 C C . GLU A 1 122 ? -1.082 0.435 10.614 1.00 94.56 122 GLU A C 1
ATOM 983 O O . GLU A 1 122 ? -1.660 -0.271 11.436 1.00 94.56 122 GLU A O 1
ATOM 988 N N . SER A 1 123 ? -0.059 1.223 10.963 1.00 93.62 123 SER A N 1
ATOM 989 C CA . SER A 1 123 ? 0.446 1.288 12.337 1.00 93.62 123 SER A CA 1
ATOM 990 C C . SER A 1 123 ? -0.612 1.793 13.320 1.00 93.62 123 SER A C 1
ATOM 992 O O . SER A 1 123 ? -0.691 1.276 14.436 1.00 93.62 123 SER A O 1
ATOM 994 N N . THR A 1 124 ? -1.441 2.770 12.931 1.00 94.94 124 THR A N 1
ATOM 995 C CA . THR A 1 124 ? -2.547 3.219 13.789 1.00 94.94 124 THR A CA 1
ATOM 996 C C . THR A 1 124 ? -3.611 2.139 13.964 1.00 94.94 124 THR A C 1
ATOM 998 O O . THR A 1 124 ? -4.042 1.914 15.093 1.00 94.94 124 THR A O 1
ATOM 1001 N N . MET A 1 125 ? -3.979 1.418 12.901 1.00 90.75 125 MET A N 1
ATOM 1002 C CA . MET A 1 125 ? -4.938 0.310 12.977 1.00 90.75 125 MET A CA 1
ATOM 1003 C C . MET A 1 125 ? -4.420 -0.815 13.878 1.00 90.75 125 MET A C 1
ATOM 1005 O O . MET A 1 125 ? -5.141 -1.297 14.750 1.00 90.75 125 MET A O 1
ATOM 1009 N N . GLU A 1 126 ? -3.143 -1.171 13.744 1.00 90.38 126 GLU A N 1
ATOM 1010 C CA . GLU A 1 126 ? -2.525 -2.211 14.565 1.00 90.38 126 GLU A CA 1
ATOM 1011 C C . GLU A 1 126 ? -2.438 -1.797 16.042 1.00 90.38 126 GLU A C 1
ATOM 1013 O O . GLU A 1 126 ? -2.646 -2.615 16.934 1.00 90.38 126 GLU A O 1
ATOM 1018 N N . SER A 1 127 ? -2.241 -0.503 16.326 1.00 92.06 127 SER A N 1
ATOM 1019 C CA . SER A 1 127 ? -2.280 0.016 17.701 1.00 92.06 127 SER A CA 1
ATOM 1020 C C . SER A 1 127 ? -3.684 0.011 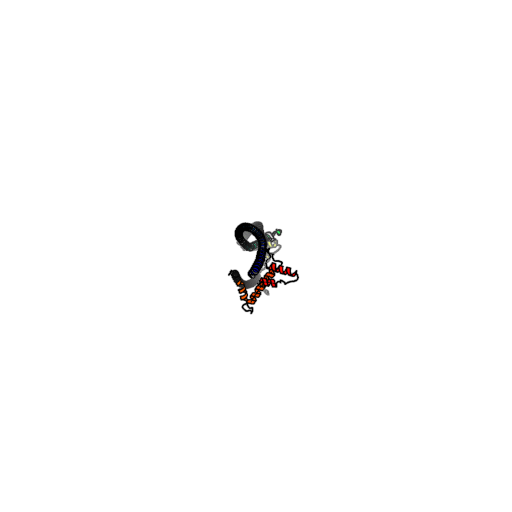18.327 1.00 92.06 127 SER A C 1
ATOM 1022 O O . SER A 1 127 ? -3.814 -0.065 19.549 1.00 92.06 127 SER A O 1
ATOM 1024 N N . GLN A 1 128 ? -4.742 0.075 17.511 1.00 91.31 128 GLN A N 1
ATOM 1025 C CA . GLN A 1 128 ? -6.139 0.058 17.966 1.00 91.31 128 GLN A CA 1
ATOM 1026 C C . GLN A 1 128 ? -6.677 -1.361 18.181 1.00 91.31 128 GLN A C 1
ATOM 1028 O O . GLN A 1 128 ? -7.544 -1.558 19.033 1.00 91.31 128 GLN A O 1
ATOM 1033 N N . ARG A 1 129 ? -6.139 -2.353 17.460 1.00 90.25 129 ARG A N 1
ATOM 1034 C CA . ARG A 1 129 ? -6.488 -3.776 17.587 1.00 90.25 129 ARG A CA 1
ATOM 1035 C C . ARG A 1 129 ? -6.539 -4.275 19.047 1.00 90.25 129 ARG A C 1
ATOM 1037 O O . ARG A 1 129 ? -7.582 -4.813 19.422 1.00 90.25 129 ARG A O 1
ATOM 1044 N N . PRO A 1 130 ? -5.511 -4.085 19.902 1.00 91.00 130 PRO A N 1
ATOM 1045 C CA . PRO A 1 130 ? -5.565 -4.561 21.288 1.00 91.00 130 PRO A CA 1
ATOM 1046 C C . PRO A 1 130 ? -6.641 -3.856 22.125 1.00 91.00 130 PRO A C 1
ATOM 1048 O O . PRO A 1 130 ? -7.331 -4.510 22.901 1.00 91.00 130 PRO A O 1
ATOM 1051 N N . LEU A 1 131 ? -6.853 -2.549 21.925 1.00 91.31 131 LEU A N 1
ATOM 1052 C CA . LEU A 1 131 ? -7.874 -1.789 22.659 1.00 91.31 131 LEU A CA 1
ATOM 1053 C C . LEU A 1 131 ? -9.285 -2.315 22.378 1.00 91.31 131 LEU A C 1
ATOM 1055 O O . LEU A 1 131 ? -10.128 -2.368 23.271 1.00 91.31 131 LEU A O 1
ATOM 1059 N N . LEU A 1 132 ? -9.539 -2.713 21.133 1.00 90.88 132 LEU A N 1
ATOM 1060 C CA . LEU A 1 132 ? -10.823 -3.264 20.729 1.00 90.88 132 LEU A CA 1
ATOM 1061 C C . LEU A 1 132 ? -11.045 -4.677 21.285 1.00 90.88 132 LEU A C 1
ATOM 1063 O O . LEU A 1 132 ? -12.151 -4.995 21.719 1.00 90.88 132 LEU A O 1
ATOM 1067 N N . ILE A 1 133 ? -9.992 -5.499 21.329 1.00 88.69 133 ILE A N 1
ATOM 1068 C CA . ILE A 1 133 ? -10.023 -6.810 21.991 1.00 88.69 133 ILE A CA 1
ATOM 1069 C C . ILE A 1 133 ? -10.353 -6.639 23.481 1.00 88.69 133 ILE A C 1
ATOM 1071 O O . ILE A 1 133 ? -11.236 -7.323 23.999 1.00 88.69 133 ILE A O 1
ATOM 1075 N N . ASP A 1 134 ? -9.708 -5.688 24.161 1.00 90.81 134 ASP A N 1
ATOM 1076 C CA . ASP A 1 134 ? -9.985 -5.375 25.567 1.00 90.81 134 ASP A CA 1
ATOM 1077 C C . ASP A 1 134 ? -11.427 -4.893 25.777 1.00 90.81 134 ASP A C 1
ATOM 1079 O O . ASP A 1 134 ? -12.108 -5.349 26.700 1.00 90.81 134 ASP A O 1
ATOM 1083 N N . GLN A 1 135 ? -11.928 -4.013 24.903 1.00 92.38 135 GLN A N 1
ATOM 1084 C CA . GLN A 1 135 ? -13.314 -3.546 24.942 1.00 92.38 135 GLN A CA 1
ATOM 1085 C C . GLN A 1 135 ? -14.302 -4.705 24.797 1.00 92.38 135 GLN A C 1
ATOM 1087 O O . GLN A 1 135 ? -15.267 -4.786 25.557 1.00 92.38 135 GLN A O 1
ATOM 1092 N N . LEU A 1 136 ? -14.066 -5.611 23.852 1.00 90.31 136 LEU A N 1
ATOM 1093 C CA . LEU A 1 136 ? -14.948 -6.744 23.612 1.00 90.31 136 LEU A CA 1
ATOM 1094 C C . LEU A 1 136 ? -14.926 -7.737 24.782 1.00 90.31 136 LEU A C 1
ATOM 1096 O O . LEU A 1 136 ? -15.978 -8.185 25.230 1.00 90.31 136 LEU A O 1
ATOM 1100 N N . ASN A 1 137 ? -13.751 -7.984 25.368 1.00 89.62 137 ASN A N 1
ATOM 1101 C CA . ASN A 1 137 ? -13.624 -8.765 26.599 1.00 89.62 137 ASN A CA 1
ATOM 1102 C C . ASN A 1 137 ? -14.417 -8.145 27.762 1.00 89.62 137 ASN A C 1
ATOM 1104 O O . ASN A 1 137 ? -15.070 -8.859 28.525 1.00 89.62 137 ASN A O 1
ATOM 1108 N N . LEU A 1 138 ? -14.381 -6.817 27.915 1.00 90.44 138 LEU A N 1
ATOM 1109 C CA . LEU A 1 138 ? -15.173 -6.116 28.931 1.00 90.44 138 LEU A CA 1
ATOM 1110 C C . LEU A 1 138 ? -16.676 -6.235 28.667 1.00 90.44 138 LEU A C 1
ATOM 1112 O O . LEU A 1 138 ? -17.428 -6.498 29.603 1.00 90.44 138 LEU A O 1
ATOM 1116 N N . VAL A 1 139 ? -17.105 -6.077 27.413 1.00 91.50 139 VAL A N 1
ATOM 1117 C CA . VAL A 1 139 ? -18.502 -6.258 26.995 1.00 91.50 139 VAL A CA 1
ATOM 1118 C C . VAL A 1 139 ? -18.983 -7.664 27.357 1.00 91.50 139 VAL A C 1
ATOM 1120 O O . VAL A 1 139 ? -19.981 -7.792 28.063 1.00 91.50 139 VAL A O 1
ATOM 1123 N N . SER A 1 140 ? -18.239 -8.710 27.002 1.00 88.25 140 SER A N 1
ATOM 1124 C CA . SER A 1 140 ? -18.604 -10.093 27.333 1.00 88.25 140 SER A CA 1
ATOM 1125 C C . SER A 1 140 ? -18.727 -10.316 28.844 1.00 88.25 140 SER A C 1
ATOM 1127 O O . SER A 1 140 ? -19.726 -10.863 29.308 1.00 88.25 140 SER A O 1
ATOM 1129 N N . ARG A 1 141 ? -17.789 -9.790 29.644 1.00 90.31 141 ARG A N 1
ATOM 1130 C CA . ARG A 1 141 ? -17.842 -9.895 31.115 1.00 90.31 141 ARG A CA 1
ATOM 1131 C C . ARG A 1 141 ? -19.032 -9.161 31.732 1.00 90.31 141 ARG A C 1
ATOM 1133 O O . ARG A 1 141 ? -19.650 -9.674 32.660 1.00 90.31 141 ARG A O 1
ATOM 1140 N N . ILE A 1 142 ? -19.340 -7.952 31.261 1.00 90.44 142 ILE A N 1
ATOM 1141 C CA . ILE A 1 142 ? -20.488 -7.177 31.759 1.00 90.44 142 ILE A CA 1
ATOM 1142 C C . ILE A 1 142 ? -21.788 -7.890 31.394 1.00 90.44 142 ILE A C 1
ATOM 1144 O O . ILE A 1 142 ? -22.685 -8.006 32.227 1.00 90.44 142 ILE A O 1
ATOM 1148 N N . HIS A 1 143 ? -21.874 -8.387 30.164 1.00 87.94 143 HIS A N 1
ATOM 1149 C CA . HIS A 1 143 ? -23.023 -9.128 29.679 1.00 87.94 143 HIS A CA 1
ATOM 1150 C C . HIS A 1 143 ? -23.293 -10.380 30.532 1.00 87.94 143 HIS A C 1
ATOM 1152 O O . HIS A 1 143 ? -24.416 -10.562 30.999 1.00 87.94 143 HIS A O 1
ATOM 1158 N N . GLU A 1 144 ? -22.263 -11.182 30.826 1.00 86.44 144 GLU A N 1
ATOM 1159 C CA . GLU A 1 144 ? -22.356 -12.336 31.737 1.00 86.44 144 GLU A CA 1
ATOM 1160 C C . GLU A 1 144 ? -22.838 -11.937 33.141 1.00 86.44 144 GLU A C 1
ATOM 1162 O O . GLU A 1 144 ? -23.771 -12.538 33.673 1.00 86.44 144 GLU A O 1
ATOM 1167 N N . GLN A 1 145 ? -22.262 -10.881 33.728 1.00 89.25 145 GLN A N 1
ATOM 1168 C CA . GLN A 1 145 ? -22.647 -10.410 35.065 1.00 89.25 145 GLN A CA 1
ATOM 1169 C C . GLN A 1 145 ? -24.105 -9.949 35.134 1.00 89.25 145 GLN A C 1
ATOM 1171 O O . GLN A 1 145 ? -24.821 -10.252 36.088 1.00 89.25 145 GLN A O 1
ATOM 1176 N N . ILE A 1 146 ? -24.553 -9.202 34.130 1.00 88.25 146 ILE A N 1
ATOM 1177 C CA . ILE A 1 146 ? -25.934 -8.732 34.019 1.00 88.25 146 ILE A CA 1
ATOM 1178 C C . ILE A 1 146 ? -26.878 -9.925 33.868 1.00 88.25 146 ILE A C 1
ATOM 1180 O O . ILE A 1 146 ? -27.905 -9.986 34.545 1.00 88.25 146 ILE A O 1
ATOM 1184 N N . TYR A 1 147 ? -26.514 -10.903 33.044 1.00 83.81 147 TYR A N 1
ATOM 1185 C CA . TYR A 1 147 ? -27.302 -12.116 32.873 1.00 83.81 147 TYR A CA 1
ATOM 1186 C C . TYR A 1 147 ? -27.434 -12.913 34.183 1.00 83.81 147 TYR A C 1
ATOM 1188 O O . TYR A 1 147 ? -28.535 -13.328 34.553 1.00 83.81 147 TYR A O 1
ATOM 1196 N N . ASP A 1 148 ? -26.348 -13.050 34.950 1.00 84.56 148 ASP A N 1
ATOM 1197 C CA . ASP A 1 148 ? -26.378 -13.680 36.274 1.00 84.56 148 ASP A CA 1
ATOM 1198 C C . ASP A 1 148 ? -27.324 -12.955 37.246 1.00 84.56 148 ASP A C 1
ATOM 1200 O O . ASP A 1 148 ? -28.063 -13.605 37.992 1.00 84.56 148 ASP A O 1
ATOM 1204 N N . VAL A 1 149 ? -27.356 -11.618 37.220 1.00 87.25 149 VAL A N 1
ATOM 1205 C CA . VAL A 1 149 ? -28.298 -10.821 38.025 1.00 87.25 149 VAL A CA 1
ATOM 1206 C C . VAL A 1 149 ? -29.741 -11.053 37.579 1.00 87.25 149 VAL A C 1
ATOM 1208 O O . VAL A 1 149 ? -30.610 -11.234 38.433 1.00 87.25 149 VAL A O 1
ATOM 1211 N N . ILE A 1 150 ? -30.011 -11.104 36.270 1.00 84.25 150 ILE A N 1
ATOM 1212 C CA . ILE A 1 150 ? -31.350 -11.421 35.741 1.00 84.25 150 ILE A CA 1
ATOM 1213 C C . ILE A 1 150 ? -31.812 -12.775 36.260 1.00 84.25 150 ILE A C 1
ATOM 1215 O O . ILE A 1 150 ? -32.933 -12.874 36.748 1.00 84.25 150 ILE A O 1
ATOM 1219 N N . ARG A 1 151 ? -30.944 -13.792 36.237 1.00 81.50 151 ARG A N 1
ATOM 1220 C CA . ARG A 1 151 ? -31.270 -15.132 36.743 1.00 81.50 151 ARG A CA 1
ATOM 1221 C C . ARG A 1 151 ? -31.667 -15.125 38.224 1.00 81.50 151 ARG A C 1
ATOM 1223 O O . ARG A 1 151 ? -32.519 -15.910 38.628 1.00 81.50 151 ARG A O 1
ATOM 1230 N N . ILE A 1 152 ? -31.060 -14.260 39.039 1.00 82.56 152 ILE A N 1
ATOM 1231 C CA . ILE A 1 152 ? -31.393 -14.125 40.468 1.00 82.56 152 ILE A CA 1
ATOM 1232 C C . ILE A 1 152 ? -32.725 -13.390 40.660 1.00 82.56 152 ILE A C 1
ATOM 1234 O O . ILE A 1 152 ? -33.537 -13.781 41.496 1.00 82.56 152 ILE A O 1
ATOM 1238 N N . VAL A 1 153 ? -32.936 -12.307 39.913 1.00 82.50 153 VAL A N 1
ATOM 1239 C CA . VAL A 1 153 ? -34.117 -11.440 40.030 1.00 82.50 153 VAL A CA 1
ATOM 1240 C C . VAL A 1 153 ? -35.361 -12.121 39.442 1.00 82.50 153 VAL A C 1
ATOM 1242 O O . VAL A 1 153 ? -36.456 -11.978 39.975 1.00 82.50 153 VAL A O 1
ATOM 1245 N N . ASP A 1 154 ? -35.207 -12.897 38.373 1.00 75.94 154 ASP A N 1
ATOM 1246 C CA . ASP A 1 154 ? -36.296 -13.486 37.594 1.00 75.94 154 ASP A CA 1
ATOM 1247 C C . ASP A 1 154 ? -36.366 -15.010 37.731 1.00 75.94 154 ASP A C 1
ATOM 1249 O O . ASP A 1 154 ? -36.286 -15.752 36.756 1.00 75.94 154 ASP A O 1
ATOM 1253 N N . VAL A 1 155 ? -36.555 -15.490 38.963 1.00 66.56 155 VAL A N 1
ATOM 1254 C CA . VAL A 1 155 ? -36.609 -16.930 39.298 1.00 66.56 155 VAL A CA 1
ATOM 1255 C C . VAL A 1 155 ? -37.686 -17.698 38.501 1.00 66.56 155 VAL A C 1
ATOM 1257 O O . VAL A 1 155 ? -37.628 -18.921 38.398 1.00 66.56 155 VAL A O 1
ATOM 1260 N N . ASN A 1 156 ? -38.658 -16.991 37.911 1.00 63.69 156 ASN A N 1
ATOM 1261 C CA . ASN A 1 156 ? -39.837 -17.575 37.271 1.00 63.69 156 ASN A CA 1
ATOM 1262 C C . ASN A 1 156 ? -39.784 -17.648 35.731 1.00 63.69 156 ASN A C 1
ATOM 1264 O O . ASN A 1 156 ? -40.655 -18.305 35.166 1.00 63.69 156 ASN A O 1
ATOM 1268 N N . ASN A 1 157 ? -38.812 -17.027 35.045 1.00 59.44 157 ASN A N 1
ATOM 1269 C CA . ASN A 1 157 ? -38.651 -17.163 33.585 1.00 59.44 157 ASN A CA 1
ATOM 1270 C C . ASN A 1 157 ? -37.289 -17.776 33.247 1.00 59.44 157 ASN A C 1
ATOM 1272 O O . ASN A 1 157 ? -36.297 -17.079 33.044 1.00 59.44 157 ASN A O 1
ATOM 1276 N N . LEU A 1 158 ? -37.262 -19.104 33.142 1.00 54.66 158 LEU A N 1
ATOM 1277 C CA . LEU A 1 158 ? -36.102 -19.869 32.672 1.00 54.66 158 LEU A CA 1
ATOM 1278 C C . LEU A 1 158 ? -35.902 -19.808 31.141 1.00 54.66 158 LEU A C 1
ATOM 1280 O O . LEU A 1 158 ? -34.972 -20.426 30.628 1.00 54.66 158 LEU A O 1
ATOM 1284 N N . ASP A 1 159 ? -36.743 -19.074 30.410 1.00 54.19 159 ASP A N 1
ATOM 1285 C CA . ASP A 1 159 ? -36.814 -19.143 28.943 1.00 54.19 159 ASP A CA 1
ATOM 1286 C C . ASP A 1 159 ? -35.845 -18.187 28.217 1.00 54.19 159 ASP A C 1
ATOM 1288 O O . ASP A 1 159 ? -35.825 -18.129 26.992 1.00 54.19 159 ASP A O 1
ATOM 1292 N N . HIS A 1 160 ? -34.985 -17.457 28.933 1.00 53.41 160 HIS A N 1
ATOM 1293 C CA . HIS A 1 160 ? -34.039 -16.507 28.325 1.00 53.41 160 HIS A CA 1
ATOM 1294 C C . HIS A 1 160 ? -32.728 -17.136 27.818 1.00 53.41 160 HIS A C 1
ATOM 1296 O O . HIS A 1 160 ? -31.770 -16.416 27.540 1.00 53.41 160 HIS A O 1
ATOM 1302 N N . SER A 1 161 ? -32.691 -18.461 27.633 1.00 50.28 161 SER A N 1
ATOM 1303 C CA . SER A 1 161 ? -31.509 -19.198 27.159 1.00 50.28 161 SER A CA 1
ATOM 1304 C C . SER A 1 161 ? -30.953 -18.692 25.818 1.00 50.28 161 SER A C 1
ATOM 1306 O O . SER A 1 161 ? -29.766 -18.875 25.566 1.00 50.28 161 SER A O 1
ATOM 1308 N N . GLU A 1 162 ? -31.762 -18.032 24.983 1.00 52.38 162 GLU A N 1
ATOM 1309 C CA . GLU A 1 162 ? -31.320 -17.440 23.707 1.00 52.38 162 GLU A CA 1
ATOM 1310 C C . GLU A 1 162 ? -30.483 -16.158 23.871 1.00 52.38 162 GLU A C 1
ATOM 1312 O O . GLU A 1 162 ? -29.811 -15.742 22.935 1.00 52.38 162 GLU A O 1
ATOM 1317 N N . LEU A 1 163 ? -30.477 -15.536 25.056 1.00 52.28 163 LEU A N 1
ATOM 1318 C CA . LEU A 1 163 ? -29.659 -14.350 25.346 1.00 52.28 163 LEU A CA 1
ATOM 1319 C C . LEU A 1 163 ? -28.297 -14.710 25.956 1.00 52.28 163 LEU A C 1
ATOM 1321 O O . LEU A 1 163 ? -27.487 -13.822 26.175 1.00 52.28 163 LEU A O 1
ATOM 1325 N N . SER A 1 164 ? -28.038 -15.988 26.256 1.00 51.91 164 SER A N 1
ATOM 1326 C CA . SER A 1 164 ? -26.851 -16.461 26.988 1.00 51.91 164 SER A CA 1
ATOM 1327 C C . SER A 1 164 ? -25.733 -17.000 26.090 1.00 51.91 164 SER A C 1
ATOM 1329 O O . SER A 1 164 ? -24.785 -17.606 26.596 1.00 51.91 164 SER A O 1
ATOM 1331 N N . GLU A 1 165 ? -25.818 -16.836 24.773 1.00 52.72 165 GLU A N 1
ATOM 1332 C CA . GLU A 1 165 ? -24.724 -17.229 23.891 1.00 52.72 165 GLU A CA 1
ATOM 1333 C C . GLU A 1 165 ? -23.795 -16.026 23.727 1.00 52.72 165 GLU A C 1
ATOM 1335 O O . GLU A 1 165 ? -24.168 -15.006 23.153 1.00 52.72 165 GLU A O 1
ATOM 1340 N N . SER A 1 166 ? -22.606 -16.115 24.328 1.00 56.34 166 SER A N 1
ATOM 1341 C CA . SER A 1 166 ? -21.533 -15.122 24.224 1.00 56.34 166 SER A CA 1
ATOM 1342 C C . SER A 1 166 ? -21.118 -14.969 22.755 1.00 56.34 166 SER A C 1
ATOM 1344 O O . SER A 1 166 ? -20.206 -15.632 22.269 1.00 56.34 166 SER A O 1
ATOM 1346 N N . LEU A 1 167 ? -21.856 -14.128 22.025 1.00 59.38 167 LEU A N 1
ATOM 1347 C CA . LEU A 1 167 ? -21.689 -13.882 20.590 1.00 59.38 167 LEU A CA 1
ATOM 1348 C C . LEU A 1 167 ? -20.509 -12.941 20.297 1.00 59.38 167 LEU A C 1
ATOM 1350 O O . LEU A 1 167 ? -20.143 -12.725 19.146 1.00 59.38 167 LEU A O 1
ATOM 1354 N N . PHE A 1 168 ? -19.932 -12.352 21.345 1.00 67.19 168 PHE A N 1
ATOM 1355 C CA . PHE A 1 168 ? -18.990 -11.240 21.280 1.00 67.19 168 PHE A CA 1
ATOM 1356 C C . PHE A 1 168 ? -17.565 -11.743 21.525 1.00 67.19 168 PHE A C 1
ATOM 1358 O O . PHE A 1 168 ? -16.909 -11.378 22.501 1.00 67.19 168 PHE A O 1
ATOM 1365 N N . LEU A 1 169 ? -17.098 -12.649 20.665 1.00 66.62 169 LEU A N 1
ATOM 1366 C CA . LEU A 1 169 ? -15.733 -13.168 20.739 1.00 66.62 169 LEU A CA 1
ATOM 1367 C C . LEU A 1 169 ? -14.775 -12.293 19.924 1.00 66.62 169 LEU A C 1
ATOM 1369 O O . LEU A 1 169 ? -15.084 -11.979 18.773 1.00 66.62 169 LEU A O 1
ATOM 1373 N N . PRO A 1 170 ? -13.603 -11.927 20.476 1.00 63.06 170 PRO A N 1
ATOM 1374 C CA . PRO A 1 170 ? -12.586 -11.212 19.717 1.00 63.06 170 PRO A CA 1
ATOM 1375 C C . PRO A 1 170 ? -12.093 -12.053 18.549 1.00 63.06 170 PRO A C 1
ATOM 1377 O O . PRO A 1 170 ? -11.509 -13.120 18.738 1.00 63.06 170 PRO A O 1
ATOM 1380 N N . GLN A 1 171 ? -12.303 -11.555 17.335 1.00 70.25 171 GLN A N 1
ATOM 1381 C CA . GLN A 1 171 ? -11.727 -12.126 16.134 1.00 70.25 171 GLN A CA 1
ATOM 1382 C C . GLN A 1 171 ? -10.364 -11.484 15.881 1.00 70.25 171 GLN A C 1
ATOM 1384 O O . GLN A 1 171 ? -10.238 -10.292 15.617 1.00 70.25 171 GLN A O 1
ATOM 1389 N N . GLU A 1 172 ? -9.309 -12.288 15.950 1.00 62.38 172 GLU A N 1
ATOM 1390 C CA . GLU A 1 172 ? -7.923 -11.807 15.963 1.00 62.38 172 GLU A CA 1
ATOM 1391 C C . GLU A 1 172 ? -7.479 -11.113 14.665 1.00 62.38 172 GLU A C 1
ATOM 1393 O O . GLU A 1 172 ? -6.420 -10.503 14.646 1.00 62.38 172 GLU A O 1
ATOM 1398 N N . THR A 1 173 ? -8.272 -11.149 13.587 1.00 63.34 173 THR A N 1
ATOM 1399 C CA . THR A 1 173 ? -7.886 -10.642 12.257 1.00 63.34 173 THR A CA 1
ATOM 1400 C C . THR A 1 173 ? -8.759 -9.499 11.738 1.00 63.34 173 THR A C 1
ATOM 1402 O O . THR A 1 173 ? -8.202 -8.566 11.158 1.00 63.34 173 THR A O 1
ATOM 1405 N N . ASP A 1 174 ? -10.060 -9.474 12.032 1.00 80.94 174 ASP A N 1
ATOM 1406 C CA . ASP A 1 174 ? -11.001 -8.496 11.468 1.00 80.94 174 ASP A CA 1
ATOM 1407 C C . ASP A 1 174 ? -11.377 -7.392 12.475 1.00 80.94 174 ASP A C 1
ATOM 1409 O O . ASP A 1 174 ? -12.164 -7.591 13.400 1.00 80.94 174 ASP A O 1
ATOM 1413 N N . MET A 1 175 ? -10.789 -6.202 12.300 1.00 82.25 175 MET A N 1
ATOM 1414 C CA . MET A 1 175 ? -11.079 -5.039 13.146 1.00 82.25 175 MET A CA 1
ATOM 1415 C C . MET A 1 175 ? -12.508 -4.524 12.942 1.00 82.25 175 MET A C 1
ATOM 1417 O O . MET A 1 175 ? -13.119 -4.050 13.896 1.00 82.25 175 MET A O 1
ATOM 1421 N N . GLU A 1 176 ? -13.049 -4.613 11.726 1.00 87.44 176 GLU A N 1
ATOM 1422 C CA . GLU A 1 176 ? -14.400 -4.137 11.442 1.00 87.44 176 GLU A CA 1
ATOM 1423 C C . GLU A 1 176 ? -15.434 -5.030 12.127 1.00 87.44 176 GLU A C 1
ATOM 1425 O O . GLU A 1 176 ? -16.336 -4.527 12.801 1.00 87.44 176 GLU A O 1
ATOM 1430 N N . GLU A 1 177 ? -15.262 -6.348 12.031 1.00 87.25 177 GLU A N 1
ATOM 1431 C CA . GLU A 1 177 ? -16.145 -7.299 12.706 1.00 87.25 177 GLU A CA 1
ATOM 1432 C C . GLU A 1 177 ? -16.080 -7.156 14.227 1.00 87.25 177 GLU A C 1
ATOM 1434 O O . GLU A 1 177 ? -17.115 -7.123 14.888 1.00 87.25 177 GLU A O 1
ATOM 1439 N N . ASN A 1 178 ? -14.889 -6.939 14.790 1.00 87.69 178 ASN A N 1
ATOM 1440 C CA . ASN A 1 178 ? -14.746 -6.662 16.217 1.00 87.69 178 ASN A CA 1
ATOM 1441 C C . ASN A 1 178 ? -15.472 -5.373 16.652 1.00 87.69 178 ASN A C 1
ATOM 1443 O O . ASN A 1 178 ? -16.049 -5.341 17.740 1.00 87.69 178 ASN A O 1
ATOM 1447 N N . ILE A 1 179 ? -15.481 -4.316 15.824 1.00 89.44 179 ILE A N 1
ATOM 1448 C CA . ILE A 1 179 ? -16.243 -3.085 16.107 1.00 89.44 179 ILE A CA 1
ATOM 1449 C C . ILE A 1 179 ? -17.745 -3.389 16.101 1.00 89.44 179 ILE A C 1
ATOM 1451 O O . ILE A 1 179 ? -18.458 -2.958 17.011 1.00 89.44 179 ILE A O 1
ATOM 1455 N N . ARG A 1 180 ? -18.233 -4.142 15.107 1.00 89.12 180 ARG A N 1
ATOM 1456 C CA . ARG A 1 180 ? -19.651 -4.530 15.024 1.00 89.12 180 ARG A CA 1
ATOM 1457 C C . ARG A 1 180 ? -20.068 -5.410 16.201 1.00 89.12 180 ARG A C 1
ATOM 1459 O O . ARG A 1 180 ? -21.107 -5.151 16.803 1.00 89.12 180 ARG A O 1
ATOM 1466 N N . ALA A 1 181 ? -19.247 -6.393 16.565 1.00 87.75 181 ALA A N 1
ATOM 1467 C CA . ALA A 1 181 ? -19.480 -7.266 17.710 1.00 87.75 181 ALA A CA 1
ATOM 1468 C C . ALA A 1 181 ? -19.517 -6.465 19.020 1.00 87.75 181 ALA A C 1
ATOM 1470 O O . ALA A 1 181 ? -20.440 -6.627 19.816 1.00 87.75 181 ALA A O 1
ATOM 1471 N N . ALA A 1 182 ? -18.571 -5.541 19.223 1.00 88.94 182 ALA A N 1
ATOM 1472 C CA . ALA A 1 182 ? -18.559 -4.683 20.406 1.00 88.94 182 ALA A CA 1
ATOM 1473 C C . ALA A 1 182 ? -19.815 -3.804 20.488 1.00 88.94 182 ALA A C 1
ATOM 1475 O O . ALA A 1 182 ? -20.392 -3.665 21.567 1.00 88.94 182 ALA A O 1
ATOM 1476 N N . LEU A 1 183 ? -20.261 -3.244 19.359 1.00 90.38 183 LEU A N 1
ATOM 1477 C CA . LEU A 1 183 ? -21.478 -2.437 19.295 1.00 90.38 183 LEU A CA 1
ATOM 1478 C C . LEU A 1 183 ? -22.726 -3.263 19.634 1.00 90.38 183 LEU A C 1
ATOM 1480 O O . LEU A 1 183 ? -23.491 -2.872 20.514 1.00 90.38 183 LEU A O 1
ATOM 1484 N N . ALA A 1 184 ? -22.896 -4.427 19.005 1.00 87.81 184 ALA A N 1
ATOM 1485 C CA . ALA A 1 184 ? -24.021 -5.322 19.272 1.00 87.81 184 ALA A CA 1
ATOM 1486 C C . ALA A 1 184 ? -24.045 -5.798 20.737 1.00 87.81 184 ALA A C 1
ATOM 1488 O O . ALA A 1 184 ? -25.107 -5.872 21.359 1.00 87.81 184 ALA A O 1
ATOM 1489 N N . GLY A 1 185 ? -22.877 -6.058 21.330 1.00 87.44 185 GLY A N 1
ATOM 1490 C CA . GLY A 1 185 ? -22.785 -6.433 22.739 1.00 87.44 185 GLY A CA 1
ATOM 1491 C C . GLY A 1 185 ? -23.128 -5.293 23.689 1.00 87.44 185 GLY A C 1
ATOM 1492 O O . GLY A 1 185 ? -23.817 -5.514 24.685 1.00 87.44 185 GLY A O 1
ATOM 1493 N N . MET A 1 186 ? -22.742 -4.059 23.361 1.00 90.88 186 MET A N 1
ATOM 1494 C CA . MET A 1 186 ? -23.173 -2.873 24.108 1.00 90.88 186 MET A CA 1
ATOM 1495 C C . MET A 1 186 ? -24.690 -2.650 24.028 1.00 90.88 186 MET A C 1
ATOM 1497 O O . MET A 1 186 ? -25.307 -2.328 25.045 1.00 90.88 186 MET A O 1
ATOM 1501 N N . GLU A 1 187 ? -25.301 -2.853 22.858 1.00 88.19 187 GLU A N 1
ATOM 1502 C CA . GLU A 1 187 ? -26.759 -2.786 22.688 1.00 88.19 187 GLU A CA 1
ATOM 1503 C C . GLU A 1 187 ? -27.471 -3.858 23.526 1.00 88.19 187 GLU A C 1
ATOM 1505 O O . GLU A 1 187 ? -28.414 -3.542 24.256 1.00 88.19 187 GLU A O 1
ATOM 1510 N N . SER A 1 188 ? -26.971 -5.100 23.512 1.00 87.44 188 SER A N 1
ATOM 1511 C CA . SER A 1 188 ? -27.500 -6.184 24.352 1.00 87.44 188 SER A CA 1
ATOM 1512 C C . SER A 1 188 ? -27.416 -5.839 25.843 1.00 87.44 188 SER A C 1
ATOM 1514 O O . SER A 1 188 ? -28.412 -5.910 26.564 1.00 87.44 188 SER A O 1
ATOM 1516 N N . ILE A 1 189 ? -26.252 -5.373 26.312 1.00 90.69 189 ILE A N 1
ATOM 1517 C CA . ILE A 1 189 ? -26.047 -4.928 27.700 1.00 90.69 189 ILE A CA 1
ATOM 1518 C C . ILE A 1 189 ? -27.058 -3.849 28.098 1.00 90.69 189 ILE A C 1
ATOM 1520 O O . ILE A 1 189 ? -27.594 -3.893 29.210 1.00 90.69 189 ILE A O 1
ATOM 1524 N N . TYR A 1 190 ? -27.324 -2.879 27.220 1.00 91.00 190 TYR A N 1
ATOM 1525 C CA . TYR A 1 190 ? -28.291 -1.815 27.481 1.00 91.00 190 TYR A CA 1
ATOM 1526 C C . TYR A 1 190 ? -29.713 -2.366 27.650 1.00 91.00 190 TYR A C 1
ATOM 1528 O O . TYR A 1 190 ? -30.399 -2.031 28.623 1.00 91.00 190 TYR A O 1
ATOM 1536 N N . GLU A 1 191 ? -30.144 -3.249 26.751 1.00 87.69 191 GLU A N 1
ATOM 1537 C CA . GLU A 1 191 ? -31.469 -3.869 26.801 1.00 87.69 191 GLU A CA 1
ATOM 1538 C C . GLU A 1 191 ? -31.637 -4.762 28.039 1.00 87.69 191 GLU A C 1
ATOM 1540 O O . GLU A 1 191 ? -32.620 -4.623 28.775 1.00 87.69 191 GLU A O 1
ATOM 1545 N N . LEU A 1 192 ? -30.644 -5.603 28.344 1.00 86.38 192 LEU A N 1
ATOM 1546 C CA . LEU A 1 192 ? -30.629 -6.431 29.551 1.00 86.38 192 LEU A CA 1
ATOM 1547 C C . LEU A 1 192 ? -30.657 -5.574 30.826 1.00 86.38 192 LEU A C 1
ATOM 1549 O O . LEU A 1 192 ? -31.433 -5.844 31.744 1.00 86.38 192 LEU A O 1
ATOM 1553 N N . SER A 1 193 ? -29.879 -4.489 30.871 1.00 90.38 193 SER A N 1
ATOM 1554 C CA . SER A 1 193 ? -29.891 -3.540 31.993 1.00 90.38 193 SER A CA 1
ATOM 1555 C C . SER A 1 193 ? -31.272 -2.914 32.188 1.00 90.38 193 SER A C 1
ATOM 1557 O O . SER A 1 193 ? -31.750 -2.797 33.321 1.00 90.38 193 SER A O 1
ATOM 1559 N N . ARG A 1 194 ? -31.958 -2.545 31.096 1.00 90.88 194 ARG A N 1
ATOM 1560 C CA . ARG A 1 194 ? -33.329 -2.014 31.149 1.00 90.88 194 ARG A CA 1
ATOM 1561 C C . ARG A 1 194 ? -34.298 -3.036 31.747 1.00 90.88 194 ARG A C 1
ATOM 1563 O O . ARG A 1 194 ? -35.129 -2.663 32.578 1.00 90.88 194 ARG A O 1
ATOM 1570 N N . ILE A 1 195 ? -34.173 -4.307 31.360 1.00 87.06 195 ILE A N 1
ATOM 1571 C CA . ILE A 1 195 ? -34.988 -5.411 31.889 1.00 87.06 195 ILE A CA 1
ATOM 1572 C C . ILE A 1 195 ? -34.738 -5.602 33.391 1.00 87.06 195 ILE A C 1
ATOM 1574 O O . ILE A 1 195 ? -35.705 -5.645 34.156 1.00 87.06 195 ILE A O 1
ATOM 1578 N N . ILE A 1 196 ? -33.474 -5.651 33.835 1.00 90.06 196 ILE A N 1
ATOM 1579 C CA . ILE A 1 196 ? -33.120 -5.781 35.263 1.00 90.06 196 ILE A CA 1
ATOM 1580 C C . ILE A 1 196 ? -33.750 -4.666 36.085 1.00 90.06 196 ILE A C 1
ATOM 1582 O O . ILE A 1 196 ? -34.344 -4.932 37.130 1.00 90.06 196 ILE A O 1
ATOM 1586 N N . VAL A 1 197 ? -33.622 -3.416 35.631 1.00 91.00 197 VAL A N 1
ATOM 1587 C CA . VAL A 1 197 ? -34.159 -2.254 36.348 1.00 91.00 197 VAL A CA 1
ATOM 1588 C C . VAL A 1 197 ? -35.678 -2.352 36.482 1.00 91.00 197 VAL A C 1
ATOM 1590 O O . VAL A 1 197 ? -36.206 -2.048 37.553 1.00 91.00 197 VAL A O 1
ATOM 1593 N N . GLY A 1 198 ? -36.373 -2.796 35.430 1.00 88.50 198 GLY A N 1
ATOM 1594 C CA . GLY A 1 198 ? -37.812 -3.055 35.469 1.00 88.50 198 GLY A CA 1
ATOM 1595 C C . GLY A 1 198 ? -38.173 -4.118 36.505 1.00 88.50 198 GLY A C 1
ATOM 1596 O O . GLY A 1 198 ? -38.886 -3.829 37.460 1.00 88.50 198 GLY A O 1
ATOM 1597 N N . LYS A 1 199 ? -37.594 -5.317 36.392 1.00 88.12 199 LYS A N 1
ATOM 1598 C CA . LYS A 1 199 ? -37.909 -6.436 37.296 1.00 88.12 199 LYS A CA 1
ATOM 1599 C C . LYS A 1 199 ? -37.546 -6.150 38.753 1.00 88.12 199 LYS A C 1
ATOM 1601 O O . LYS A 1 199 ? -38.302 -6.477 39.662 1.00 88.12 199 LYS A O 1
ATOM 1606 N N . THR A 1 200 ? -36.408 -5.503 38.992 1.00 89.94 200 THR A N 1
ATOM 1607 C CA . THR A 1 200 ? -35.990 -5.116 40.347 1.00 89.94 200 THR A CA 1
ATOM 1608 C C . THR A 1 200 ? -36.977 -4.126 40.959 1.00 89.94 200 THR A C 1
ATOM 1610 O O . THR A 1 200 ? -37.305 -4.244 42.138 1.00 89.94 200 THR A O 1
ATOM 1613 N N . ARG A 1 201 ? -37.490 -3.174 40.167 1.00 93.06 201 ARG A N 1
ATOM 1614 C CA . ARG A 1 201 ? -38.532 -2.244 40.617 1.00 93.06 201 ARG A CA 1
ATOM 1615 C C . ARG A 1 201 ? -39.800 -2.990 41.015 1.00 93.06 201 ARG A C 1
ATOM 1617 O O . ARG A 1 201 ? -40.289 -2.753 42.115 1.00 93.06 201 ARG A O 1
ATOM 1624 N N . ASP A 1 202 ? -40.265 -3.916 40.181 1.00 89.38 202 ASP A N 1
ATOM 1625 C CA . ASP A 1 202 ? -41.470 -4.705 40.453 1.00 89.38 202 ASP A CA 1
ATOM 1626 C C . ASP A 1 202 ? -41.332 -5.500 41.767 1.00 89.38 202 ASP A C 1
ATOM 1628 O O . ASP A 1 202 ? -42.223 -5.475 42.617 1.00 89.38 202 ASP A O 1
ATOM 1632 N N . ILE A 1 203 ? -40.177 -6.141 41.996 1.00 89.12 203 ILE A N 1
ATOM 1633 C CA . ILE A 1 203 ? -39.895 -6.870 43.247 1.00 89.12 203 ILE A CA 1
ATOM 1634 C C . ILE A 1 203 ? -39.880 -5.930 44.454 1.00 89.12 203 ILE A C 1
ATOM 1636 O O . ILE A 1 203 ? -40.444 -6.258 45.501 1.00 89.12 203 ILE A O 1
ATOM 1640 N N . VAL A 1 204 ? -39.237 -4.766 44.333 1.00 91.06 204 VAL A N 1
ATOM 1641 C CA . VAL A 1 204 ? -39.179 -3.772 45.414 1.00 91.06 204 VAL A CA 1
ATOM 1642 C C . VAL A 1 204 ? -40.575 -3.241 45.740 1.00 91.06 204 VAL A C 1
ATOM 1644 O O . VAL A 1 204 ? -40.902 -3.089 46.916 1.00 91.06 204 VAL A O 1
ATOM 1647 N N . GLU A 1 205 ? -41.419 -3.001 44.737 1.00 93.69 205 GLU A N 1
ATOM 1648 C CA . GLU A 1 205 ? -42.806 -2.574 44.940 1.00 93.69 205 GLU A CA 1
ATOM 1649 C C . GLU A 1 205 ? -43.621 -3.637 45.687 1.00 93.69 205 GLU A C 1
ATOM 1651 O O . GLU A 1 205 ? -44.271 -3.309 46.685 1.00 93.69 205 GLU A O 1
ATOM 1656 N N . VAL A 1 206 ? -43.519 -4.912 45.291 1.00 90.81 206 VAL A N 1
ATOM 1657 C CA . VAL A 1 206 ? -44.171 -6.033 45.994 1.00 90.81 206 VAL A CA 1
ATOM 1658 C C . VAL A 1 206 ? -43.691 -6.124 47.445 1.00 90.81 206 VAL A C 1
ATOM 1660 O O . VAL A 1 206 ? -44.507 -6.155 48.369 1.00 90.81 206 VAL A O 1
ATOM 1663 N N . LYS A 1 207 ? -42.374 -6.090 47.676 1.00 91.75 207 LYS A N 1
ATOM 1664 C CA . LYS A 1 207 ? -41.797 -6.152 49.028 1.00 91.75 207 LYS A CA 1
ATOM 1665 C C . LYS A 1 207 ? -42.188 -4.957 49.892 1.00 91.75 207 LYS A C 1
ATOM 1667 O O . LYS A 1 207 ? -42.383 -5.117 51.091 1.00 91.75 207 LYS A O 1
ATOM 1672 N N . ASN A 1 208 ? -42.352 -3.772 49.310 1.00 94.69 208 ASN A N 1
ATOM 1673 C CA . ASN A 1 208 ? -42.816 -2.589 50.032 1.00 94.69 208 ASN A CA 1
ATOM 1674 C C . ASN A 1 208 ? -44.277 -2.734 50.492 1.00 94.69 208 ASN A C 1
ATOM 1676 O O . ASN A 1 208 ? -44.615 -2.335 51.605 1.00 94.69 208 ASN A O 1
ATOM 1680 N N . ILE A 1 209 ? -45.146 -3.328 49.666 1.00 94.62 209 ILE A N 1
ATOM 1681 C CA . ILE A 1 209 ? -46.529 -3.637 50.060 1.00 94.62 209 ILE A CA 1
ATOM 1682 C C . ILE A 1 209 ? -46.537 -4.663 51.202 1.00 94.62 209 ILE A C 1
ATOM 1684 O O . ILE A 1 209 ? -47.209 -4.444 52.212 1.00 94.62 209 ILE A O 1
ATOM 1688 N N . GLU A 1 210 ? -45.751 -5.739 51.087 1.00 94.50 210 GLU A N 1
ATOM 1689 C CA . GLU A 1 210 ? -45.599 -6.741 52.152 1.00 94.50 210 GLU A CA 1
ATOM 1690 C C . GLU A 1 210 ? -45.093 -6.106 53.456 1.00 94.50 210 GLU A C 1
ATOM 1692 O O . GLU A 1 210 ? -45.681 -6.327 54.515 1.00 94.50 210 GLU A O 1
ATOM 1697 N N . LEU A 1 211 ? -44.063 -5.257 53.388 1.00 94.12 211 LEU A N 1
ATOM 1698 C CA . LEU A 1 211 ? -43.513 -4.548 54.545 1.00 94.12 211 LEU A CA 1
ATOM 1699 C C . LEU A 1 211 ? -44.540 -3.636 55.212 1.00 94.12 211 LEU A C 1
ATOM 1701 O O . LEU A 1 211 ? -44.643 -3.660 56.434 1.00 94.12 211 LEU A O 1
ATOM 1705 N N . LYS A 1 212 ? -45.334 -2.883 54.442 1.00 95.62 212 LYS A N 1
ATOM 1706 C CA . LYS A 1 212 ? -46.424 -2.062 54.998 1.00 95.62 212 LYS A CA 1
ATOM 1707 C C . LYS A 1 212 ? -47.457 -2.919 55.727 1.00 95.62 212 LYS A C 1
ATOM 1709 O O . LYS A 1 212 ? -47.847 -2.590 56.840 1.00 95.62 212 LYS A O 1
ATOM 1714 N N . SER A 1 213 ? -47.852 -4.051 55.141 1.00 95.19 213 SER A N 1
ATOM 1715 C CA . SER A 1 213 ? -48.805 -4.970 55.781 1.00 95.19 213 SER A CA 1
ATOM 1716 C C . SER A 1 213 ? -48.252 -5.603 57.068 1.00 95.19 213 SER A C 1
ATOM 1718 O O . SER A 1 213 ? -48.982 -5.817 58.045 1.00 95.19 213 SER A O 1
ATOM 1720 N N . LEU A 1 214 ? -46.943 -5.877 57.094 1.00 95.88 214 LEU A N 1
ATOM 1721 C CA . LEU A 1 214 ? -46.250 -6.397 58.265 1.00 95.88 214 LEU A CA 1
ATOM 1722 C C . LEU A 1 214 ? -46.133 -5.325 59.354 1.00 95.88 214 LEU A C 1
ATOM 1724 O O . LEU A 1 214 ? -46.421 -5.620 60.510 1.00 95.88 214 LEU A O 1
ATOM 1728 N N . ASP A 1 215 ? -45.788 -4.090 58.989 1.00 95.94 215 ASP A N 1
ATOM 1729 C CA . ASP A 1 215 ? -45.702 -2.938 59.891 1.00 95.94 215 ASP A CA 1
ATOM 1730 C C . ASP A 1 215 ? -47.051 -2.638 60.561 1.00 95.94 215 ASP A C 1
ATOM 1732 O O . ASP A 1 215 ? -47.127 -2.531 61.784 1.00 95.94 215 ASP A O 1
ATOM 1736 N N . GLU A 1 216 ? -48.149 -2.650 59.798 1.00 96.12 216 GLU A N 1
ATOM 1737 C CA . GLU A 1 216 ? -49.508 -2.543 60.345 1.00 96.12 216 GLU A CA 1
ATOM 1738 C C . GLU A 1 216 ? -49.811 -3.661 61.356 1.00 96.12 216 GLU A C 1
ATOM 1740 O O . GLU A 1 216 ? -50.427 -3.435 62.402 1.00 96.12 216 GLU A O 1
ATOM 1745 N N . THR A 1 217 ? -49.362 -4.886 61.072 1.00 95.69 217 THR A N 1
ATOM 1746 C CA . THR A 1 217 ? -49.561 -6.036 61.964 1.00 95.69 217 THR A CA 1
ATOM 1747 C C . THR A 1 217 ? -48.735 -5.915 63.242 1.00 95.69 217 THR A C 1
ATOM 1749 O O . THR A 1 217 ? -49.263 -6.157 64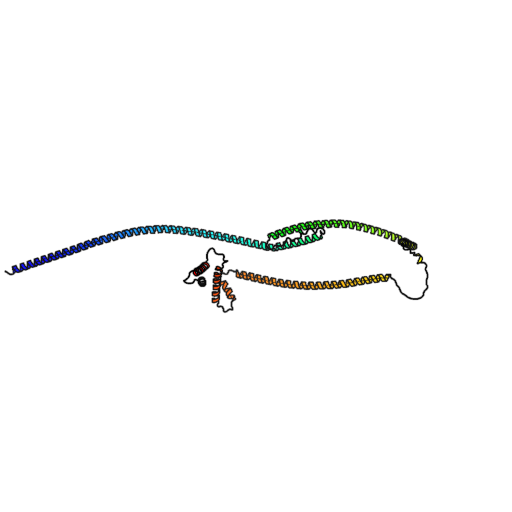.329 1.00 95.69 217 THR A O 1
ATOM 1752 N N . VAL A 1 218 ? -47.479 -5.482 63.137 1.00 96.00 218 VAL A N 1
ATOM 1753 C CA . VAL A 1 218 ? -46.615 -5.195 64.289 1.00 96.00 218 VAL A CA 1
ATOM 1754 C C . VAL A 1 218 ? -47.204 -4.061 65.127 1.00 96.00 218 VAL A C 1
ATOM 1756 O O . VAL A 1 218 ? -47.300 -4.202 66.345 1.00 96.00 218 VAL A O 1
ATOM 1759 N N . GLY A 1 219 ? -47.681 -2.985 64.498 1.00 96.25 219 GLY A N 1
ATOM 1760 C CA . GLY A 1 219 ? -48.351 -1.874 65.173 1.00 96.25 219 GLY A CA 1
ATOM 1761 C C . GLY A 1 219 ? -49.554 -2.336 65.998 1.00 96.25 219 GLY A C 1
ATOM 1762 O O . GLY A 1 219 ? -49.653 -2.002 67.181 1.00 96.25 219 GLY A O 1
ATOM 1763 N N . ARG A 1 220 ? -50.421 -3.188 65.429 1.00 95.25 220 ARG A N 1
ATOM 1764 C CA . ARG A 1 220 ? -51.539 -3.801 66.172 1.00 95.25 220 ARG A CA 1
ATOM 1765 C C . ARG A 1 220 ? -51.055 -4.577 67.398 1.00 95.25 220 ARG A C 1
ATOM 1767 O O . ARG A 1 220 ? -51.537 -4.320 68.500 1.00 95.25 220 ARG A O 1
ATOM 1774 N N . LEU A 1 221 ? -50.068 -5.458 67.235 1.00 95.12 221 LEU A N 1
ATOM 1775 C CA . LEU A 1 221 ? -49.524 -6.263 68.336 1.00 95.12 221 LEU A CA 1
ATOM 1776 C C . LEU A 1 221 ? -48.886 -5.407 69.440 1.00 95.12 221 LEU A C 1
ATOM 1778 O O . LEU A 1 221 ? -49.012 -5.729 70.621 1.00 95.12 221 LEU A O 1
ATOM 1782 N N . VAL A 1 222 ? -48.225 -4.300 69.087 1.00 95.88 222 VAL A N 1
ATOM 1783 C CA . VAL A 1 222 ? -47.663 -3.359 70.068 1.00 95.88 222 VAL A CA 1
ATOM 1784 C C . VAL A 1 222 ? -48.773 -2.708 70.891 1.00 95.88 222 VAL A C 1
ATOM 1786 O O . VAL A 1 222 ? -48.683 -2.700 72.119 1.00 95.88 222 VAL A O 1
ATOM 1789 N N . THR A 1 223 ? -49.847 -2.234 70.253 1.00 94.94 223 THR A N 1
ATOM 1790 C CA . THR A 1 223 ? -50.984 -1.644 70.983 1.00 94.94 223 THR A CA 1
ATOM 1791 C C . THR A 1 223 ? -51.692 -2.661 71.880 1.00 94.94 223 THR A C 1
ATOM 1793 O O . THR A 1 223 ? -52.051 -2.342 73.014 1.00 94.94 223 THR A O 1
ATOM 1796 N N . GLU A 1 224 ? -51.833 -3.910 71.428 1.00 94.12 224 GLU A N 1
ATOM 1797 C CA . GLU A 1 224 ? -52.399 -4.995 72.230 1.00 94.12 224 GLU A CA 1
ATOM 1798 C C . GLU A 1 224 ? -51.508 -5.314 73.437 1.00 94.12 224 GLU A C 1
ATOM 1800 O O . GLU A 1 224 ? -51.995 -5.401 74.564 1.00 94.12 224 GLU A O 1
ATOM 1805 N N . LYS A 1 225 ? -50.186 -5.390 73.241 1.00 94.94 225 LYS A N 1
ATOM 1806 C CA . LYS A 1 225 ? -49.211 -5.549 74.328 1.00 94.94 225 LYS A CA 1
ATOM 1807 C C . LYS A 1 225 ? -49.307 -4.411 75.343 1.00 94.94 225 LYS A C 1
ATOM 1809 O O . LYS A 1 225 ? -49.250 -4.667 76.546 1.00 94.94 225 LYS A O 1
ATOM 1814 N N . GLU A 1 226 ? -49.423 -3.162 74.898 1.00 93.50 226 GLU A N 1
ATOM 1815 C CA . GLU A 1 226 ? -49.592 -2.014 75.794 1.00 93.50 226 GLU A CA 1
ATOM 1816 C C . GLU A 1 226 ? -50.905 -2.096 76.575 1.00 93.50 226 GLU A C 1
ATOM 1818 O O . GLU A 1 226 ? -50.906 -1.862 77.789 1.00 93.50 226 GLU A O 1
ATOM 1823 N N . HIS A 1 227 ? -51.994 -2.497 75.913 1.00 93.62 227 HIS A N 1
ATOM 1824 C CA . HIS A 1 227 ? -53.293 -2.706 76.542 1.00 93.62 227 HIS A CA 1
ATOM 1825 C C . HIS A 1 227 ? -53.227 -3.810 77.603 1.00 93.62 227 HIS A C 1
ATOM 1827 O O . HIS A 1 227 ? -53.548 -3.553 78.765 1.00 93.62 227 HIS A O 1
ATOM 1833 N N . ILE A 1 228 ? -52.702 -4.991 77.260 1.00 92.81 228 ILE A N 1
ATOM 1834 C CA . ILE A 1 228 ? -52.457 -6.096 78.199 1.00 92.81 228 ILE A CA 1
ATOM 1835 C C . ILE A 1 228 ? -51.556 -5.629 79.346 1.00 92.81 228 ILE A C 1
ATOM 1837 O O . ILE A 1 228 ? -51.856 -5.872 80.512 1.00 92.81 228 ILE A O 1
ATOM 1841 N N . GLY A 1 229 ? -50.482 -4.895 79.053 1.00 92.44 229 GLY A N 1
ATOM 1842 C CA . GLY A 1 229 ? -49.589 -4.336 80.065 1.00 92.44 229 GLY A CA 1
ATOM 1843 C C . GLY A 1 229 ? -50.300 -3.371 81.018 1.00 92.44 229 GLY A C 1
ATOM 1844 O O . GLY A 1 229 ? -50.040 -3.392 82.221 1.00 92.44 229 GLY A O 1
ATOM 1845 N N . SER A 1 230 ? -51.216 -2.542 80.512 1.00 90.31 230 SER A N 1
ATOM 1846 C CA . SER A 1 230 ? -52.038 -1.643 81.328 1.00 90.31 230 SER A CA 1
ATOM 1847 C C . SER A 1 230 ? -53.029 -2.411 82.209 1.00 90.31 230 SER A C 1
ATOM 1849 O O . SER A 1 230 ? -53.143 -2.103 83.397 1.00 90.31 230 SER A O 1
ATOM 1851 N N . LEU A 1 231 ? -53.656 -3.464 81.672 1.00 90.31 231 LEU A N 1
ATOM 1852 C CA . LEU A 1 231 ? -54.552 -4.357 82.405 1.00 90.31 231 LEU A CA 1
ATOM 1853 C C . LEU A 1 231 ? -53.805 -5.097 83.513 1.00 90.31 231 LEU A C 1
ATOM 1855 O O . LEU A 1 231 ? -54.269 -5.119 84.648 1.00 90.31 231 LEU A O 1
ATOM 1859 N N . LEU A 1 232 ? -52.619 -5.635 83.224 1.00 85.81 232 LEU A N 1
ATOM 1860 C CA . LEU A 1 232 ? -51.778 -6.310 84.212 1.00 85.81 232 LEU A CA 1
ATOM 1861 C C . LEU A 1 232 ? -51.304 -5.348 85.302 1.00 85.81 232 LEU A C 1
ATOM 1863 O O . LEU A 1 232 ? -51.389 -5.684 86.480 1.00 85.81 232 LEU A O 1
ATOM 1867 N N . ARG A 1 233 ? -50.863 -4.133 84.949 1.00 86.00 233 ARG A N 1
ATOM 1868 C CA . ARG A 1 233 ? -50.503 -3.105 85.942 1.00 86.00 233 ARG A CA 1
ATOM 1869 C C . ARG A 1 233 ? -51.698 -2.706 86.806 1.00 86.00 233 ARG A C 1
ATOM 1871 O O . ARG A 1 233 ? -51.538 -2.571 88.015 1.00 86.00 233 ARG A O 1
ATOM 1878 N N . SE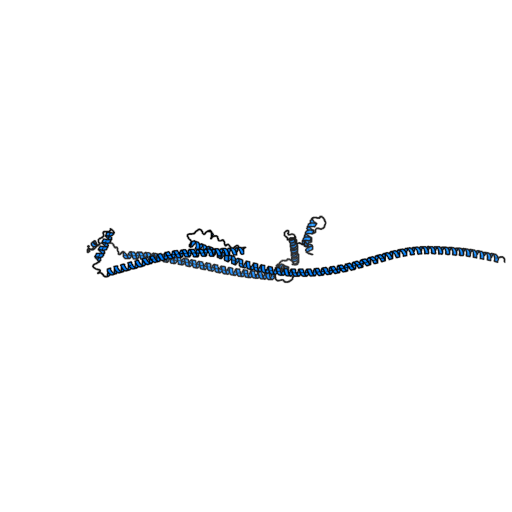R A 1 234 ? -52.887 -2.560 86.219 1.00 83.62 234 SER A N 1
ATOM 1879 C CA . SER A 1 234 ? -54.124 -2.265 86.952 1.00 83.62 234 SER A CA 1
ATOM 1880 C C . SER A 1 234 ? -54.530 -3.419 87.877 1.00 83.62 234 SER A C 1
ATOM 1882 O O . SER A 1 234 ? -54.824 -3.196 89.050 1.00 83.62 234 SER A O 1
ATOM 1884 N N . ALA A 1 235 ? -54.457 -4.663 87.397 1.00 77.56 235 ALA A N 1
ATOM 1885 C CA . ALA A 1 235 ? -54.736 -5.861 88.181 1.00 77.56 235 ALA A CA 1
ATOM 1886 C C . ALA A 1 235 ? -53.747 -6.029 89.345 1.00 77.56 235 ALA A C 1
ATOM 1888 O O . ALA A 1 235 ? -54.163 -6.298 90.471 1.00 77.56 235 ALA A O 1
ATOM 1889 N N . LEU A 1 236 ? -52.450 -5.814 89.105 1.00 73.50 236 LEU A N 1
ATOM 1890 C CA . LEU A 1 236 ? -51.417 -5.837 90.142 1.00 73.50 236 LEU A CA 1
ATOM 1891 C C . LEU A 1 236 ? -51.598 -4.696 91.151 1.00 73.50 236 LEU A C 1
ATOM 1893 O O . LEU A 1 236 ? -51.532 -4.939 92.353 1.00 73.50 236 LEU A O 1
ATOM 1897 N N . SER A 1 237 ? -51.892 -3.478 90.692 1.00 75.12 237 SER A N 1
ATOM 1898 C CA . SER A 1 237 ? -52.132 -2.321 91.563 1.00 75.12 237 SER A CA 1
ATOM 1899 C C . SER A 1 237 ? -53.357 -2.526 92.465 1.00 75.12 237 SER A C 1
ATOM 1901 O O . SER A 1 237 ? -53.250 -2.343 93.675 1.00 75.12 237 SER A O 1
ATOM 1903 N N . ASN A 1 238 ? -54.474 -3.029 91.926 1.00 66.56 238 ASN A N 1
ATOM 1904 C CA . ASN A 1 238 ? -55.664 -3.399 92.708 1.00 66.56 238 ASN A CA 1
ATOM 1905 C C . ASN A 1 238 ? -55.405 -4.542 93.702 1.00 66.56 238 ASN A C 1
ATOM 1907 O O . ASN A 1 238 ? -56.050 -4.633 94.750 1.00 66.56 238 ASN A O 1
ATOM 19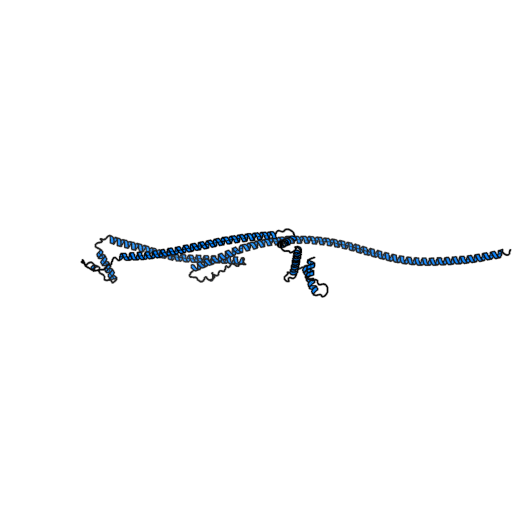11 N N . ARG A 1 239 ? -54.468 -5.440 93.385 1.00 61.53 239 ARG A N 1
ATOM 1912 C CA . ARG A 1 239 ? -54.058 -6.520 94.289 1.00 61.53 239 ARG A CA 1
ATOM 1913 C C . ARG A 1 239 ? -53.178 -6.006 95.432 1.00 61.53 239 ARG A C 1
ATOM 1915 O O . ARG A 1 239 ? -53.228 -6.578 96.511 1.00 61.53 239 ARG A O 1
ATOM 1922 N N . MET A 1 240 ? -52.425 -4.928 95.216 1.00 57.97 240 MET A N 1
ATOM 1923 C CA . MET A 1 240 ? -51.502 -4.346 96.197 1.00 57.97 240 MET A CA 1
ATOM 1924 C C . MET A 1 240 ? -52.175 -3.351 97.159 1.00 57.97 240 MET A C 1
ATOM 1926 O O . MET A 1 240 ? -51.669 -3.126 98.253 1.00 57.97 240 MET A O 1
ATOM 1930 N N . THR A 1 241 ? -53.329 -2.783 96.789 1.00 52.44 241 THR A N 1
ATOM 1931 C CA . THR A 1 241 ? -54.094 -1.817 97.605 1.00 52.44 241 THR A CA 1
ATOM 1932 C C . THR A 1 241 ? -55.175 -2.442 98.494 1.00 52.44 241 THR A C 1
ATOM 1934 O O . THR A 1 241 ? -55.854 -1.714 99.216 1.00 52.44 241 THR A O 1
ATOM 1937 N N . SER A 1 242 ? -55.349 -3.771 98.483 1.00 46.41 242 SER A N 1
ATOM 1938 C CA . SER A 1 242 ? -56.288 -4.460 99.382 1.00 46.41 242 SER A CA 1
ATOM 1939 C C . SER A 1 242 ? -55.558 -5.406 100.337 1.00 46.41 242 SER A C 1
ATOM 1941 O O . SER A 1 242 ? -54.713 -6.186 99.911 1.00 46.41 242 SER A O 1
ATOM 1943 N N . ASP A 1 243 ? -55.887 -5.283 101.625 1.00 49.03 243 ASP A N 1
ATOM 1944 C CA . ASP A 1 243 ? -55.263 -5.932 102.785 1.00 49.03 243 ASP A CA 1
ATOM 1945 C C . ASP A 1 243 ? -54.778 -7.383 102.534 1.00 49.03 243 ASP A C 1
ATOM 1947 O O . ASP A 1 243 ? -55.579 -8.239 102.137 1.00 49.03 243 ASP A O 1
ATOM 1951 N N . PRO A 1 244 ? -53.502 -7.715 102.819 1.00 56.44 244 PRO A N 1
ATOM 1952 C CA . PRO A 1 244 ? -52.905 -9.011 102.476 1.00 56.44 244 PRO A CA 1
ATOM 1953 C C . PRO A 1 244 ? -53.442 -10.194 103.302 1.00 56.44 244 PRO A C 1
ATOM 1955 O O . PRO A 1 244 ? -53.240 -11.349 102.932 1.00 56.44 244 PRO A O 1
ATOM 1958 N N . SER A 1 245 ? -54.147 -9.930 104.405 1.00 54.81 245 SER A N 1
ATOM 1959 C CA . SER A 1 245 ? -54.576 -10.952 105.371 1.00 54.81 245 SER A CA 1
ATOM 1960 C C . SER A 1 245 ? -55.908 -11.636 105.013 1.00 54.81 245 SER A C 1
ATOM 1962 O O . SER A 1 245 ? -56.074 -12.831 105.250 1.00 54.81 245 SER A O 1
ATOM 1964 N N . SER A 1 246 ? -56.857 -10.937 104.376 1.00 50.12 246 SER A N 1
ATOM 1965 C CA . SER A 1 246 ? -58.216 -11.474 104.152 1.00 50.12 246 SER A CA 1
ATOM 1966 C C . SER A 1 246 ? -58.431 -12.161 102.794 1.00 50.12 246 SER A C 1
ATOM 1968 O O . SER A 1 246 ? -59.478 -12.770 102.576 1.00 50.12 246 SER A O 1
ATOM 1970 N N . LYS A 1 247 ? -57.452 -12.116 101.878 1.00 55.34 247 LYS A N 1
ATOM 1971 C CA . LYS A 1 247 ? -57.597 -12.612 100.491 1.00 55.34 247 LYS A CA 1
ATOM 1972 C C . LYS A 1 247 ? -56.750 -13.828 100.107 1.00 55.34 247 LYS A C 1
ATOM 1974 O O . LYS A 1 247 ? -56.971 -14.364 99.022 1.00 55.34 247 LYS A O 1
ATOM 1979 N N . ALA A 1 248 ? -55.852 -14.321 100.961 1.00 58.28 248 ALA A N 1
ATOM 1980 C CA . ALA A 1 248 ? -55.131 -15.573 100.691 1.00 58.28 248 ALA A CA 1
ATOM 1981 C C . ALA A 1 248 ? -56.105 -16.760 100.516 1.00 58.28 248 ALA A C 1
ATOM 1983 O O . ALA A 1 248 ? -55.983 -17.528 99.567 1.00 58.28 248 ALA A O 1
ATOM 1984 N N . ASN A 1 249 ? -57.162 -16.826 101.336 1.00 58.78 249 ASN A N 1
ATOM 1985 C CA . ASN A 1 249 ? -58.217 -17.842 101.219 1.00 58.78 249 ASN A CA 1
ATOM 1986 C C . ASN A 1 249 ? -59.036 -17.751 99.921 1.00 58.78 249 ASN A C 1
ATOM 1988 O O . ASN A 1 249 ? -59.450 -18.777 99.386 1.00 58.78 249 ASN A O 1
ATOM 1992 N N . ALA A 1 250 ? -59.251 -16.546 99.384 1.00 62.47 250 ALA A N 1
ATOM 1993 C CA . ALA A 1 250 ? -59.952 -16.377 98.109 1.00 62.47 250 ALA A CA 1
ATOM 1994 C C . ALA A 1 250 ? -59.090 -16.847 96.923 1.00 62.47 250 ALA A C 1
ATOM 1996 O O . ALA A 1 250 ? -59.610 -17.381 95.948 1.00 62.47 250 ALA A O 1
ATOM 1997 N N . LEU A 1 251 ? -57.766 -16.698 97.032 1.00 63.91 251 LEU A N 1
ATOM 1998 C CA . LEU A 1 251 ? -56.797 -17.192 96.053 1.00 63.91 251 LEU A CA 1
ATOM 1999 C C . LEU A 1 251 ? -56.796 -18.717 95.955 1.00 63.91 251 LEU A C 1
ATOM 2001 O O . LEU A 1 251 ? -56.807 -19.249 94.847 1.00 63.91 251 LEU A O 1
ATOM 2005 N N . PHE A 1 252 ? -56.851 -19.407 97.095 1.00 64.88 252 PHE A N 1
ATOM 2006 C CA . PHE A 1 252 ? -56.961 -20.863 97.115 1.00 64.88 252 PHE A CA 1
ATOM 2007 C C . PHE A 1 252 ? -58.290 -21.336 96.517 1.00 64.88 252 PHE A C 1
ATOM 2009 O O . PHE A 1 252 ? -58.277 -22.235 95.689 1.00 64.88 252 PHE A O 1
ATOM 2016 N N . GLN A 1 253 ? -59.417 -20.676 96.801 1.00 69.06 253 GLN A N 1
ATOM 2017 C CA . GLN A 1 253 ? -60.707 -21.064 96.208 1.00 69.06 253 GLN A CA 1
ATOM 2018 C C . GLN A 1 253 ? -60.777 -20.867 94.686 1.00 69.06 253 GLN A C 1
ATOM 2020 O O . GLN A 1 253 ? -61.362 -21.690 93.984 1.00 69.06 253 GLN A O 1
ATOM 2025 N N . VAL A 1 254 ? -60.191 -19.790 94.153 1.00 71.38 254 VAL A N 1
ATOM 2026 C CA . VAL A 1 254 ? -60.165 -19.556 92.698 1.00 71.38 254 VAL A CA 1
ATOM 2027 C C . VAL A 1 254 ? -59.231 -20.552 92.002 1.00 71.38 254 VAL A C 1
ATOM 2029 O O . VAL A 1 254 ? -59.581 -21.062 90.941 1.00 71.38 254 VAL A O 1
ATOM 2032 N N . ALA A 1 255 ? -58.098 -20.899 92.622 1.00 68.44 255 ALA A N 1
ATOM 2033 C CA . ALA A 1 255 ? -57.197 -21.935 92.118 1.00 68.44 255 ALA A CA 1
ATOM 2034 C C . ALA A 1 255 ? -57.821 -23.344 92.171 1.00 68.44 255 ALA A C 1
ATOM 2036 O O . ALA A 1 255 ? -57.699 -24.090 91.204 1.00 68.44 255 ALA A O 1
ATOM 2037 N N . GLU A 1 256 ? -58.543 -23.696 93.242 1.00 71.31 256 GLU A N 1
ATOM 2038 C CA . GLU A 1 256 ? -59.288 -24.965 93.352 1.00 71.31 256 GLU A CA 1
ATOM 2039 C C . GLU A 1 256 ? -60.394 -25.074 92.300 1.00 71.31 256 GLU A C 1
ATOM 2041 O O . GLU A 1 256 ? -60.570 -26.123 91.684 1.00 71.31 256 GLU A O 1
ATOM 2046 N N . ASN A 1 257 ? -61.129 -23.986 92.056 1.00 71.44 257 ASN A N 1
ATOM 2047 C CA . ASN A 1 257 ? -62.177 -23.972 91.038 1.00 71.44 257 ASN A CA 1
ATOM 2048 C C . ASN A 1 257 ? -61.594 -24.075 89.616 1.00 71.44 257 ASN A C 1
ATOM 2050 O O . ASN A 1 257 ? -62.160 -24.798 88.799 1.00 71.44 257 ASN A O 1
ATOM 2054 N N . GLY A 1 258 ? -60.451 -23.433 89.343 1.00 74.69 258 GLY A N 1
ATOM 2055 C CA . GLY A 1 258 ? -59.746 -23.551 88.062 1.00 74.69 258 GLY A CA 1
ATOM 2056 C C . GLY A 1 258 ? -59.146 -24.943 87.823 1.00 74.69 258 GLY A C 1
ATOM 2057 O O . GLY A 1 258 ? -59.247 -25.475 86.720 1.00 74.69 258 GLY A O 1
ATOM 2058 N N . LEU A 1 259 ? -58.591 -25.583 88.860 1.00 71.06 259 LEU A N 1
ATOM 2059 C CA . LEU A 1 259 ? -58.139 -26.979 88.780 1.00 71.06 259 LEU A CA 1
ATOM 2060 C C . LEU A 1 259 ? -59.310 -27.943 88.547 1.00 71.06 259 LEU A C 1
ATOM 2062 O O . LEU A 1 259 ? -59.190 -28.870 87.747 1.00 71.06 259 LEU A O 1
ATOM 2066 N N . ARG A 1 260 ? -60.461 -27.692 89.186 1.00 73.81 260 ARG A N 1
ATOM 2067 C CA . ARG A 1 260 ? -61.677 -28.495 89.006 1.00 73.81 260 ARG A CA 1
ATOM 2068 C C . ARG A 1 260 ? -62.255 -28.369 87.595 1.00 73.81 260 ARG A C 1
ATOM 2070 O O . ARG A 1 260 ? -62.710 -29.371 87.051 1.00 73.81 260 ARG A O 1
ATOM 2077 N N . GLU A 1 261 ? -62.205 -27.185 86.982 1.00 69.38 261 GLU A N 1
ATOM 2078 C CA . GLU A 1 261 ? -62.561 -26.995 85.564 1.00 69.38 261 GLU A CA 1
ATOM 2079 C C . GLU A 1 261 ? -61.591 -27.715 84.612 1.00 69.38 261 GLU A C 1
ATOM 2081 O O . GLU A 1 261 ? -62.014 -28.199 83.564 1.00 69.38 261 GLU A O 1
ATOM 2086 N N . ALA A 1 262 ? -60.325 -27.877 85.005 1.00 68.00 262 ALA A N 1
ATOM 2087 C CA . ALA A 1 262 ? -59.334 -28.689 84.295 1.00 68.00 262 ALA A CA 1
ATOM 2088 C C . ALA A 1 262 ? -59.398 -30.201 84.627 1.00 68.00 262 ALA A C 1
ATOM 2090 O O . ALA A 1 262 ? -58.558 -30.968 84.156 1.00 68.00 262 ALA A O 1
ATOM 2091 N N . GLY A 1 263 ? -60.382 -30.650 85.420 1.00 59.69 263 GLY A N 1
ATOM 2092 C CA . GLY A 1 263 ? -60.602 -32.063 85.762 1.00 59.69 263 GLY A CA 1
ATOM 2093 C C . GLY A 1 263 ? -59.752 -32.608 86.918 1.00 59.69 263 GLY A C 1
ATOM 2094 O O . GLY A 1 263 ? -59.722 -33.820 87.128 1.00 59.69 263 GLY A O 1
ATOM 2095 N N . ILE A 1 264 ? -59.073 -31.743 87.675 1.00 66.25 264 ILE A N 1
ATOM 2096 C CA . ILE A 1 264 ? -58.205 -32.108 88.802 1.00 66.25 264 ILE A CA 1
ATOM 2097 C C . ILE A 1 264 ? -58.896 -31.705 90.115 1.00 66.25 264 ILE A C 1
ATOM 2099 O O . ILE A 1 264 ? -59.030 -30.522 90.417 1.00 66.25 264 ILE A O 1
ATOM 2103 N N . ASP A 1 265 ? -59.336 -32.681 90.916 1.00 66.69 265 ASP A N 1
ATOM 2104 C CA . ASP A 1 265 ? -59.999 -32.426 92.207 1.00 66.69 265 ASP A CA 1
ATOM 2105 C C . ASP A 1 265 ? -58.963 -32.344 93.341 1.00 66.69 265 ASP A C 1
ATOM 2107 O O . ASP A 1 265 ? -58.592 -33.344 93.959 1.00 66.69 265 ASP A O 1
ATOM 2111 N N . PHE A 1 266 ? -58.443 -31.138 93.582 1.00 65.62 266 PHE A N 1
ATOM 2112 C CA . PHE A 1 266 ? -57.454 -30.859 94.626 1.00 65.62 266 PHE A CA 1
ATOM 2113 C C . PHE A 1 266 ? -57.993 -29.805 95.603 1.00 65.62 266 PHE A C 1
ATOM 2115 O O . PHE A 1 266 ? -58.495 -28.772 95.169 1.00 65.62 266 PHE A O 1
ATOM 2122 N N . LYS A 1 267 ? -57.890 -30.058 96.919 1.00 69.69 267 LYS A N 1
ATOM 2123 C CA . LYS A 1 267 ? -58.336 -29.151 97.998 1.00 69.69 267 LYS A CA 1
ATOM 2124 C C . LYS A 1 267 ? -57.183 -28.807 98.944 1.00 69.69 267 LYS A C 1
ATOM 2126 O O . LYS A 1 267 ? -56.672 -29.684 99.642 1.00 69.69 267 LYS A O 1
ATOM 2131 N N . PHE A 1 268 ? -56.818 -27.529 99.030 1.00 59.19 268 PHE A N 1
ATOM 2132 C CA . PHE A 1 268 ? -55.743 -26.995 99.876 1.00 59.19 268 PHE A CA 1
ATOM 2133 C C . PHE A 1 268 ? -56.080 -27.021 101.374 1.00 59.19 268 PHE A C 1
ATOM 2135 O O . PHE A 1 268 ? -55.181 -26.957 102.211 1.00 59.19 268 PHE A O 1
ATOM 2142 N N . SER A 1 269 ? -57.355 -27.196 101.737 1.00 57.94 269 SER A N 1
ATOM 2143 C CA . SER A 1 269 ? -57.800 -27.282 103.135 1.00 57.94 269 SER A CA 1
ATOM 2144 C C . SER A 1 269 ? -57.244 -28.492 103.901 1.00 57.94 269 SER A C 1
ATOM 2146 O O . SER A 1 269 ? -57.335 -28.518 105.121 1.00 57.94 269 SER A O 1
ATOM 2148 N N . LYS A 1 270 ? -56.671 -29.495 103.219 1.00 57.12 270 LYS A N 1
ATOM 2149 C CA . LYS A 1 270 ? -56.160 -30.729 103.844 1.00 57.12 270 LYS A CA 1
ATOM 2150 C C . LYS A 1 270 ? -54.692 -30.662 104.293 1.00 57.12 270 LYS A C 1
ATOM 2152 O O . LYS A 1 270 ? -54.226 -31.595 104.933 1.00 57.12 270 LYS A O 1
ATOM 2157 N N . LEU A 1 271 ? -53.967 -29.591 103.956 1.00 51.66 271 LEU A N 1
ATOM 2158 C CA . LEU A 1 271 ? -52.539 -29.418 104.284 1.00 51.66 271 LEU A CA 1
ATOM 2159 C C . LEU A 1 271 ? -52.284 -28.504 105.493 1.00 51.66 271 LEU A C 1
ATOM 2161 O O . LEU A 1 271 ? -51.158 -28.431 105.974 1.00 51.66 271 LEU A O 1
ATOM 2165 N N . LEU A 1 272 ? -53.310 -27.810 105.991 1.00 51.72 272 LEU A N 1
ATOM 2166 C CA . LEU A 1 272 ? -53.194 -26.853 107.101 1.00 51.72 272 LEU A CA 1
ATOM 2167 C C . LEU A 1 272 ? -53.652 -27.411 108.459 1.00 51.72 272 LEU A C 1
ATOM 2169 O O . LEU A 1 272 ? -53.542 -26.714 109.464 1.00 51.72 272 LEU A O 1
ATOM 2173 N N . GLU A 1 273 ? -54.127 -28.657 108.504 1.00 41.72 273 GLU A N 1
ATOM 2174 C CA . GLU A 1 273 ? -54.695 -29.286 109.703 1.00 41.72 273 GLU A CA 1
ATOM 2175 C C . GLU A 1 273 ? -54.009 -30.625 110.027 1.00 41.72 273 GLU A C 1
ATOM 2177 O O . GLU A 1 273 ? -54.663 -31.645 110.203 1.00 41.72 273 GLU A O 1
ATOM 2182 N N . ASP A 1 274 ? -52.675 -30.635 110.108 1.00 35.03 274 ASP A N 1
ATOM 2183 C CA . ASP A 1 274 ? -51.990 -31.638 110.930 1.00 35.03 274 ASP A CA 1
ATOM 2184 C C . ASP A 1 274 ? -50.757 -31.024 111.600 1.00 35.03 274 ASP A C 1
ATOM 2186 O O . ASP A 1 274 ? -49.768 -30.643 110.971 1.00 35.03 274 ASP A O 1
ATOM 2190 N N . GLY A 1 275 ? -50.883 -30.810 112.906 1.00 37.25 275 GLY A N 1
ATOM 2191 C CA . GLY A 1 275 ? -49.897 -30.141 113.732 1.00 37.25 275 GLY A CA 1
ATOM 2192 C C . GLY A 1 275 ? -48.954 -31.114 114.438 1.00 37.25 275 GLY A C 1
ATOM 2193 O O . GLY A 1 275 ? -49.370 -32.137 114.959 1.00 37.25 275 GLY A O 1
ATOM 2194 N N . LYS A 1 276 ? -47.709 -30.652 114.617 1.00 35.19 276 LYS A N 1
ATOM 2195 C CA . LYS A 1 276 ? -46.934 -30.784 115.868 1.00 35.19 276 LYS A CA 1
ATOM 2196 C C . LYS A 1 276 ? -46.431 -32.200 116.267 1.00 35.19 276 LYS A C 1
ATOM 2198 O O . LYS A 1 276 ? -47.025 -32.870 117.096 1.00 35.19 276 LYS A O 1
ATOM 2203 N N . VAL A 1 277 ? -45.248 -32.557 115.736 1.00 40.22 277 VAL A N 1
ATOM 2204 C CA . VAL A 1 277 ? -43.986 -33.036 116.395 1.00 40.22 277 VAL A CA 1
ATOM 2205 C C . VAL A 1 277 ? -44.138 -33.779 117.751 1.00 40.22 277 VAL A C 1
ATOM 2207 O O . VAL A 1 277 ? -44.645 -33.159 118.690 1.00 40.22 277 VAL A O 1
ATOM 2210 N N . PRO A 1 278 ? -43.599 -35.019 117.946 1.00 43.62 278 PRO A N 1
ATOM 2211 C CA . PRO A 1 278 ? -42.139 -35.208 118.083 1.00 43.62 278 PRO A CA 1
ATOM 2212 C C . PRO A 1 278 ? -41.466 -36.506 117.563 1.00 43.62 278 PRO A C 1
ATOM 2214 O O . PRO A 1 278 ? -42.036 -37.589 117.530 1.00 43.62 278 PRO A O 1
ATOM 2217 N N . THR A 1 279 ? -40.180 -36.317 117.226 1.00 38.28 279 THR A N 1
ATOM 2218 C CA . THR A 1 279 ? -39.034 -37.229 116.952 1.00 38.28 279 THR A CA 1
ATOM 2219 C C . THR A 1 279 ? -38.952 -38.491 117.840 1.00 38.28 279 THR A C 1
ATOM 2221 O O . THR A 1 279 ? -39.438 -38.385 118.968 1.00 38.28 279 THR A O 1
ATOM 2224 N N . PRO A 1 280 ? -38.239 -39.605 117.486 1.00 50.84 280 PRO A N 1
ATOM 2225 C CA . PRO A 1 280 ? -36.923 -39.618 116.805 1.00 50.84 280 PRO A CA 1
ATOM 2226 C C . PRO A 1 280 ? -36.552 -40.831 115.894 1.00 50.84 280 PRO A C 1
ATOM 2228 O O . PRO A 1 280 ? -37.131 -41.908 115.965 1.00 50.84 280 PRO A O 1
ATOM 2231 N N . ASN A 1 281 ? -35.438 -40.640 115.174 1.00 33.31 281 ASN A N 1
ATOM 2232 C CA . ASN A 1 281 ? -34.513 -41.604 114.549 1.00 33.31 281 ASN A CA 1
ATOM 2233 C C . ASN A 1 281 ? -34.690 -42.078 113.091 1.00 33.31 281 ASN A C 1
ATOM 2235 O O . ASN A 1 281 ? -35.739 -42.519 112.645 1.00 33.31 281 ASN A O 1
ATOM 2239 N N . ASP A 1 282 ? -33.505 -42.078 112.469 1.00 30.47 282 ASP A N 1
ATOM 2240 C CA . ASP A 1 282 ? -33.009 -42.711 111.247 1.00 30.47 282 ASP A CA 1
ATOM 2241 C C . ASP A 1 282 ? -33.287 -42.067 109.874 1.00 30.47 282 ASP A C 1
ATOM 2243 O O . ASP A 1 282 ? -34.319 -42.248 109.245 1.00 30.47 282 ASP A O 1
ATOM 2247 N N . ARG A 1 283 ? -32.222 -41.386 109.414 1.00 42.19 283 ARG A N 1
ATOM 2248 C CA . ARG A 1 283 ? -31.627 -41.407 108.066 1.00 42.19 283 ARG A CA 1
ATOM 2249 C C . ARG A 1 283 ? -32.572 -41.159 106.884 1.00 42.19 283 ARG A C 1
ATOM 2251 O O . ARG A 1 283 ? -33.286 -42.044 106.443 1.00 42.19 283 ARG A O 1
ATOM 2258 N N . VAL A 1 284 ? -32.392 -40.017 106.227 1.00 36.94 284 VAL A N 1
ATOM 2259 C CA . VAL A 1 284 ? -31.597 -39.854 104.989 1.00 36.94 284 VAL A CA 1
ATOM 2260 C C . VAL A 1 284 ? -31.862 -38.435 104.463 1.00 36.94 284 VAL A C 1
ATOM 2262 O O . VAL A 1 284 ? -32.989 -37.956 104.445 1.00 36.94 284 VAL A O 1
ATOM 2265 N N . ASN A 1 285 ? -30.781 -37.756 104.089 1.00 47.38 285 ASN A N 1
ATOM 2266 C CA . ASN A 1 285 ? -30.736 -36.399 103.548 1.00 47.38 285 ASN A CA 1
ATOM 2267 C C . ASN A 1 285 ? -31.539 -36.251 102.238 1.00 47.38 285 ASN A C 1
ATOM 2269 O O . ASN A 1 285 ? -31.415 -37.112 101.371 1.00 47.38 285 ASN A O 1
ATOM 2273 N N . ALA A 1 286 ? -32.235 -35.124 102.042 1.00 36.84 286 ALA A N 1
ATOM 2274 C CA . ALA A 1 286 ? -32.612 -34.617 100.714 1.00 36.84 286 ALA A CA 1
ATOM 2275 C C . ALA A 1 286 ? -32.852 -33.087 100.773 1.00 36.84 286 ALA A C 1
ATOM 2277 O O . ALA A 1 286 ? -33.826 -32.664 101.399 1.00 36.84 286 ALA A O 1
ATOM 2278 N N . PRO A 1 287 ? -31.952 -32.260 100.204 1.00 49.31 287 PRO A N 1
ATOM 2279 C CA . PRO A 1 287 ? -31.999 -30.803 100.292 1.00 49.31 287 PRO A CA 1
ATOM 2280 C C . PRO A 1 287 ? -32.682 -30.144 99.076 1.00 49.31 287 PRO A C 1
ATOM 2282 O O . PRO A 1 287 ? -32.697 -30.691 97.980 1.00 49.31 287 PRO A O 1
ATOM 2285 N N . GLU A 1 288 ? -33.240 -28.960 99.325 1.00 48.56 288 GLU A N 1
ATOM 2286 C CA . GLU A 1 288 ? -33.342 -27.772 98.455 1.00 48.56 288 GLU A CA 1
ATOM 2287 C C . GLU A 1 288 ? -33.075 -27.963 96.940 1.00 48.56 288 GLU A C 1
ATOM 2289 O O . GLU A 1 288 ? -31.932 -27.957 96.488 1.00 48.56 288 GLU A O 1
ATOM 2294 N N . THR A 1 289 ? -34.139 -28.043 96.131 1.00 52.41 289 THR A N 1
ATOM 2295 C CA . THR A 1 289 ? -34.078 -28.271 94.670 1.00 52.41 289 THR A CA 1
ATOM 2296 C C . THR A 1 289 ? -33.949 -27.014 93.792 1.00 52.41 289 THR A C 1
ATOM 2298 O O . THR A 1 289 ? -33.729 -27.151 92.596 1.00 52.41 289 THR A O 1
ATOM 2301 N N . GLU A 1 290 ? -34.021 -25.789 94.326 1.00 53.47 290 GLU A N 1
ATOM 2302 C CA . GLU A 1 290 ? -33.850 -24.564 93.505 1.00 53.47 290 GLU A CA 1
ATOM 2303 C C . GLU A 1 290 ? -32.373 -24.209 93.237 1.00 53.47 290 GLU A C 1
ATOM 2305 O O . GLU A 1 290 ? -32.052 -23.562 92.240 1.00 53.47 290 GLU A O 1
ATOM 2310 N N . GLY A 1 291 ? -31.443 -24.668 94.084 1.00 54.44 291 GLY A N 1
ATOM 2311 C CA . GLY A 1 291 ? -30.005 -24.493 93.852 1.00 54.44 291 GLY A CA 1
ATOM 2312 C C . GLY A 1 291 ? -29.468 -25.374 92.717 1.00 54.44 291 GLY A C 1
ATOM 2313 O O . GLY A 1 291 ? -28.543 -24.973 92.012 1.00 54.44 291 GLY A O 1
ATOM 2314 N N . ASP A 1 292 ? -30.074 -26.543 92.505 1.00 58.66 292 ASP A N 1
ATOM 2315 C CA . ASP A 1 292 ? -29.593 -27.573 91.575 1.00 58.66 292 ASP A CA 1
ATOM 2316 C C . ASP A 1 292 ? -29.866 -27.207 90.100 1.00 58.66 292 ASP A C 1
ATOM 2318 O O . ASP A 1 292 ? -29.047 -27.470 89.218 1.00 58.66 292 ASP A O 1
ATOM 2322 N N . GLU A 1 293 ? -30.961 -26.491 89.820 1.00 64.88 293 GLU A N 1
ATOM 2323 C CA . GLU A 1 293 ? -31.297 -25.983 88.476 1.00 64.88 293 GLU A CA 1
ATOM 2324 C C . GLU A 1 293 ? -30.381 -24.824 88.037 1.00 64.88 293 GLU A C 1
ATOM 2326 O O . GLU A 1 293 ? -29.952 -24.747 86.884 1.00 64.88 293 GLU A O 1
ATOM 2331 N N . ILE A 1 294 ? -30.004 -23.943 88.969 1.00 66.06 294 ILE A N 1
ATOM 2332 C CA . ILE A 1 294 ? -29.058 -22.849 88.699 1.00 66.06 294 ILE A CA 1
ATOM 2333 C C . ILE A 1 294 ? -27.640 -23.404 88.527 1.00 66.06 294 ILE A C 1
ATOM 2335 O O . ILE A 1 294 ? -26.920 -22.966 87.629 1.00 66.06 294 ILE A O 1
ATOM 2339 N N . TYR A 1 295 ? -27.241 -24.395 89.331 1.00 68.38 295 TYR A N 1
ATOM 2340 C CA . TYR A 1 295 ? -25.946 -25.067 89.182 1.00 68.38 295 TYR A CA 1
ATOM 2341 C C . TYR A 1 295 ? -25.847 -25.881 87.884 1.00 68.38 295 TYR A C 1
ATOM 2343 O O . TYR A 1 295 ? -24.793 -25.884 87.244 1.00 68.38 295 TYR A O 1
ATOM 2351 N N . THR A 1 296 ? -26.933 -26.519 87.439 1.00 78.31 296 THR A N 1
ATOM 2352 C CA . THR A 1 296 ? -26.962 -27.227 86.148 1.00 78.31 296 THR A CA 1
ATOM 2353 C C . THR A 1 296 ? -26.956 -26.269 84.958 1.00 78.31 296 THR A C 1
ATOM 2355 O O . THR A 1 296 ? -26.220 -26.517 83.998 1.00 78.31 296 THR A O 1
ATOM 2358 N N . LEU A 1 297 ? -27.675 -25.142 85.021 1.00 75.81 297 LEU A N 1
ATOM 2359 C CA . LEU A 1 297 ? -27.623 -24.109 83.981 1.00 75.81 297 LEU A CA 1
ATOM 2360 C C . LEU A 1 297 ? -26.250 -23.421 83.928 1.00 75.81 297 LEU A C 1
ATOM 2362 O O . LEU A 1 297 ? -25.703 -23.232 82.842 1.00 75.81 297 LEU A O 1
ATOM 2366 N N . ALA A 1 298 ? -25.653 -23.111 85.082 1.00 78.62 298 ALA A N 1
ATOM 2367 C CA . ALA A 1 298 ? -24.299 -22.567 85.167 1.00 78.62 298 ALA A CA 1
ATOM 2368 C C . ALA A 1 298 ? -23.256 -23.553 84.614 1.00 78.62 298 ALA A C 1
ATOM 2370 O O . ALA A 1 298 ? -22.377 -23.147 83.857 1.00 78.62 298 ALA A O 1
ATOM 2371 N N . GLY A 1 299 ? -23.395 -24.852 84.902 1.00 85.00 299 GLY A N 1
ATOM 2372 C CA . GLY A 1 299 ? -22.529 -25.896 84.349 1.00 85.00 299 GLY A CA 1
ATOM 2373 C C . GLY A 1 299 ? -22.699 -26.102 82.837 1.00 85.00 299 GLY A C 1
ATOM 2374 O O . GLY A 1 299 ? -21.723 -26.382 82.137 1.00 85.00 299 GLY A O 1
ATOM 2375 N N . ALA A 1 300 ? -23.913 -25.938 82.301 1.00 83.75 300 ALA A N 1
ATOM 2376 C CA . ALA A 1 300 ? -24.161 -25.962 80.858 1.00 83.75 300 ALA A CA 1
ATOM 2377 C C . ALA A 1 300 ? -23.554 -24.734 80.162 1.00 83.75 300 ALA A C 1
ATOM 2379 O O . ALA A 1 300 ? -22.886 -24.877 79.136 1.00 83.75 300 ALA A O 1
ATOM 2380 N N . LEU A 1 301 ? -23.712 -23.546 80.754 1.00 86.06 301 LEU A N 1
ATOM 2381 C CA . LEU A 1 301 ? -23.112 -22.310 80.259 1.00 86.06 301 LEU A CA 1
ATOM 2382 C C . LEU A 1 301 ? -21.578 -22.390 80.281 1.00 86.06 301 LEU A C 1
ATOM 2384 O O . LEU A 1 301 ? -20.934 -22.028 79.303 1.00 86.06 301 LEU A O 1
ATOM 2388 N N . GLU A 1 302 ? -20.985 -22.931 81.349 1.00 89.50 302 GLU A N 1
ATOM 2389 C CA . GLU A 1 302 ? -19.535 -23.132 81.461 1.00 89.50 302 GLU A CA 1
ATOM 2390 C C . GLU A 1 302 ? -19.001 -24.077 80.373 1.00 89.50 302 GLU A C 1
ATOM 2392 O O . GLU A 1 302 ? -17.950 -23.815 79.786 1.00 89.50 302 GLU A O 1
ATOM 2397 N N . LYS A 1 303 ? -19.730 -25.156 80.055 1.00 90.75 303 LYS A N 1
ATOM 2398 C CA . LYS A 1 303 ? -19.366 -26.066 78.956 1.00 90.75 303 LYS A CA 1
ATOM 2399 C C . LYS A 1 303 ? -19.430 -25.381 77.594 1.00 90.75 303 LYS A C 1
ATOM 2401 O O . LYS A 1 303 ? -18.513 -25.569 76.800 1.00 90.75 303 LYS A O 1
ATOM 2406 N N . ILE A 1 304 ? -20.470 -24.586 77.338 1.00 88.62 304 ILE A N 1
ATOM 2407 C CA . ILE A 1 304 ? -20.610 -23.830 76.084 1.00 88.62 304 ILE A CA 1
ATOM 2408 C C . ILE A 1 304 ? -19.482 -22.804 75.964 1.00 88.62 304 ILE A C 1
ATOM 2410 O O . ILE A 1 304 ? -18.819 -22.751 74.938 1.00 88.62 304 ILE A O 1
ATOM 2414 N N . VAL A 1 305 ? -19.192 -22.057 77.031 1.00 91.00 305 VAL A N 1
ATOM 2415 C CA . VAL A 1 305 ? -18.101 -21.073 77.044 1.00 91.00 305 VAL A CA 1
ATOM 2416 C C . VAL A 1 305 ? -16.747 -21.740 76.800 1.00 91.00 305 VAL A C 1
ATOM 2418 O O . VAL A 1 305 ? -15.969 -21.228 76.002 1.00 91.00 305 VAL A O 1
ATOM 2421 N N . LYS A 1 306 ? -16.466 -22.896 77.417 1.00 93.44 306 LYS A N 1
ATOM 2422 C CA . LYS A 1 306 ? -15.222 -23.646 77.165 1.00 93.44 306 LYS A CA 1
ATOM 2423 C C . LYS A 1 306 ? -15.136 -24.177 75.733 1.00 93.44 306 LYS A C 1
ATOM 2425 O O . LYS A 1 306 ? -14.059 -24.133 75.147 1.00 93.44 306 LYS A O 1
ATOM 2430 N N . ALA A 1 307 ? -16.247 -24.653 75.171 1.00 91.19 307 ALA A N 1
ATOM 2431 C CA . ALA A 1 307 ? -16.304 -25.099 73.781 1.00 91.19 307 ALA A CA 1
ATOM 2432 C C . ALA A 1 307 ? -16.052 -23.933 72.812 1.00 91.19 307 ALA A C 1
ATOM 2434 O O . ALA A 1 307 ? -15.181 -24.034 71.955 1.00 91.19 307 ALA A O 1
ATOM 2435 N N . SER A 1 308 ? -16.719 -22.793 73.015 1.00 86.94 308 SER A N 1
ATOM 2436 C CA . SER A 1 308 ? -16.495 -21.587 72.214 1.00 86.94 308 SER A CA 1
ATOM 2437 C C . SER A 1 308 ? -15.082 -21.026 72.385 1.00 86.94 308 SER A C 1
ATOM 2439 O O . SER A 1 308 ? -14.501 -20.545 71.422 1.00 86.94 308 SER A O 1
ATOM 2441 N N . GLN A 1 309 ? -14.485 -21.100 73.579 1.00 93.94 309 GLN A N 1
ATOM 2442 C CA . GLN A 1 309 ? -13.091 -20.692 73.788 1.00 93.94 309 GLN A CA 1
ATOM 2443 C C . GLN A 1 309 ? -12.105 -21.571 73.013 1.00 93.94 309 GLN A C 1
ATOM 2445 O O . GLN A 1 309 ? -11.153 -21.041 72.448 1.00 93.94 309 GLN A O 1
ATOM 2450 N N . LEU A 1 310 ? -12.325 -22.887 72.970 1.00 93.19 310 LEU A N 1
ATOM 2451 C CA . LEU A 1 310 ? -11.502 -23.797 72.169 1.00 93.19 310 LEU A CA 1
ATOM 2452 C C . LEU A 1 310 ? -11.643 -23.516 70.671 1.00 93.19 310 LEU A C 1
ATOM 2454 O O . LEU A 1 310 ? -10.634 -23.426 69.980 1.00 93.19 310 LEU A O 1
ATOM 2458 N N . GLU A 1 311 ? -12.868 -23.301 70.196 1.00 92.88 311 GLU A N 1
ATOM 2459 C CA . GLU A 1 311 ? -13.143 -22.964 68.796 1.00 92.88 311 GLU A CA 1
ATOM 2460 C C . GLU A 1 311 ? -12.507 -21.624 68.393 1.00 92.88 311 GLU A C 1
ATOM 2462 O O . GLU A 1 311 ? -11.908 -21.512 67.327 1.00 92.88 311 GLU A O 1
ATOM 2467 N N . ILE A 1 312 ? -12.551 -20.617 69.274 1.00 90.44 312 ILE A N 1
ATOM 2468 C CA . ILE A 1 312 ? -11.866 -19.335 69.056 1.00 90.44 312 ILE A CA 1
ATOM 2469 C C . ILE A 1 312 ? -10.356 -19.546 68.910 1.00 90.44 312 ILE A C 1
ATOM 2471 O O . ILE A 1 312 ? -9.765 -18.970 68.000 1.00 90.44 312 ILE A O 1
ATOM 2475 N N . ILE A 1 313 ? -9.739 -20.377 69.760 1.00 93.31 313 ILE A N 1
ATOM 2476 C CA . ILE A 1 313 ? -8.301 -20.679 69.683 1.00 93.31 313 ILE A CA 1
ATOM 2477 C C . ILE A 1 313 ? -7.969 -21.390 68.366 1.00 93.31 313 ILE A C 1
ATOM 2479 O O . ILE A 1 313 ? -7.012 -21.011 67.695 1.00 93.31 313 ILE A O 1
ATOM 2483 N N . GLU A 1 314 ? -8.761 -22.381 67.963 1.00 93.75 314 GLU A N 1
ATOM 2484 C CA . GLU A 1 314 ? -8.542 -23.129 66.720 1.00 93.75 314 GLU A CA 1
ATOM 2485 C C . GLU A 1 314 ? -8.663 -22.228 65.480 1.00 93.75 314 GLU A C 1
ATOM 2487 O O . GLU A 1 314 ? -7.786 -22.232 64.612 1.00 93.75 314 GLU A O 1
ATOM 2492 N N . LEU A 1 315 ? -9.680 -21.361 65.445 1.00 94.56 315 LEU A N 1
ATOM 2493 C CA . LEU A 1 315 ? -9.833 -20.349 64.398 1.00 94.56 315 LEU A CA 1
ATOM 2494 C C . LEU A 1 315 ? -8.671 -19.349 64.391 1.00 94.56 315 LEU A C 1
ATOM 2496 O O . LEU A 1 315 ? -8.219 -18.945 63.321 1.00 94.56 315 LEU A O 1
ATOM 2500 N N . GLN A 1 316 ? -8.151 -18.966 65.559 1.00 94.31 316 GLN A N 1
ATOM 2501 C CA . GLN A 1 316 ? -6.988 -18.082 65.654 1.00 94.31 316 GLN A CA 1
ATOM 2502 C C . GLN A 1 316 ? -5.732 -18.719 65.059 1.00 94.31 316 GLN A C 1
ATOM 2504 O O . GLN A 1 316 ? -5.041 -18.070 64.277 1.00 94.31 316 GLN A O 1
ATOM 2509 N N . HIS A 1 317 ? -5.482 -19.994 65.361 1.00 95.25 317 HIS A N 1
ATOM 2510 C CA . HIS A 1 317 ? -4.374 -20.744 64.772 1.00 95.25 317 HIS A CA 1
ATOM 2511 C C . HIS A 1 317 ? -4.510 -20.856 63.247 1.00 95.25 317 HIS A C 1
ATOM 2513 O O . HIS A 1 317 ? -3.534 -20.624 62.539 1.00 95.25 317 HIS A O 1
ATOM 2519 N N . SER A 1 318 ? -5.716 -21.124 62.734 1.00 94.00 318 SER A N 1
ATOM 2520 C CA . SER A 1 318 ? -5.967 -21.183 61.287 1.00 94.00 318 SER A CA 1
ATOM 2521 C C . SER A 1 318 ? -5.748 -19.829 60.598 1.00 94.00 318 SER A C 1
ATOM 2523 O O . SER A 1 318 ? -5.141 -19.758 59.531 1.00 94.00 318 SER A O 1
ATOM 2525 N N . VAL A 1 319 ? -6.174 -18.725 61.221 1.00 95.44 319 VAL A N 1
ATOM 2526 C CA . VAL A 1 319 ? -5.919 -17.370 60.702 1.00 95.44 319 VAL A CA 1
ATOM 2527 C C . VAL A 1 319 ? -4.426 -17.041 60.700 1.00 95.44 319 VAL A C 1
ATOM 2529 O O . VAL A 1 319 ? -3.943 -16.413 59.755 1.00 95.44 319 VAL A O 1
ATOM 2532 N N . ASP A 1 320 ? -3.691 -17.440 61.735 1.00 95.56 320 ASP A N 1
ATOM 2533 C CA . ASP A 1 320 ? -2.248 -17.209 61.817 1.00 95.56 320 ASP A CA 1
ATOM 2534 C C . ASP A 1 320 ? -1.470 -18.057 60.797 1.00 95.56 320 ASP A C 1
ATOM 2536 O O . ASP A 1 320 ? -0.527 -17.551 60.185 1.00 95.56 320 ASP A O 1
ATOM 2540 N N . GLU A 1 321 ? -1.906 -19.291 60.536 1.00 95.38 321 GLU A N 1
ATOM 2541 C CA . GLU A 1 321 ? -1.375 -20.155 59.475 1.00 95.38 321 GLU A CA 1
ATOM 2542 C C . GLU A 1 321 ? -1.613 -19.546 58.087 1.00 95.38 321 GLU A C 1
ATOM 2544 O O . GLU A 1 321 ? -0.659 -19.326 57.341 1.00 95.38 321 GLU A O 1
ATOM 2549 N N . LEU A 1 322 ? -2.847 -19.131 57.781 1.00 93.94 322 LEU A N 1
ATOM 2550 C CA . LEU A 1 322 ? -3.170 -18.442 56.525 1.00 93.94 322 LEU A CA 1
ATOM 2551 C C . LEU A 1 322 ? -2.395 -17.127 56.367 1.00 93.94 322 LEU A C 1
ATOM 2553 O O . LEU A 1 322 ? -2.000 -16.754 55.260 1.00 93.94 322 LEU A O 1
ATOM 2557 N N . ARG A 1 323 ? -2.143 -16.406 57.467 1.00 95.38 323 ARG A N 1
ATOM 2558 C CA . ARG A 1 323 ? -1.321 -15.190 57.448 1.00 95.38 323 ARG A CA 1
ATOM 2559 C C . ARG A 1 323 ? 0.142 -15.512 57.132 1.00 95.38 323 ARG A C 1
ATOM 2561 O O . ARG A 1 323 ? 0.767 -14.758 56.384 1.00 95.38 323 ARG A O 1
ATOM 2568 N N . ALA A 1 324 ? 0.682 -16.610 57.659 1.00 94.81 324 ALA A N 1
ATOM 2569 C CA . ALA A 1 324 ? 2.031 -17.072 57.342 1.00 94.81 324 ALA A CA 1
ATOM 2570 C C . ALA A 1 324 ? 2.145 -17.527 55.877 1.00 94.81 324 ALA A C 1
ATOM 2572 O O . ALA A 1 324 ? 3.065 -17.097 55.178 1.00 94.81 324 ALA A O 1
ATOM 2573 N N . GLU A 1 325 ? 1.181 -18.306 55.381 1.00 94.62 325 GLU A N 1
ATOM 2574 C CA . GLU A 1 325 ? 1.119 -18.731 53.977 1.00 94.62 325 GLU A CA 1
ATOM 2575 C C . GLU A 1 325 ? 0.999 -17.539 53.024 1.00 94.62 325 GLU A C 1
ATOM 2577 O O . GLU A 1 325 ? 1.740 -17.440 52.045 1.00 94.62 325 GLU A O 1
ATOM 2582 N N . SER A 1 326 ? 0.128 -16.575 53.340 1.00 92.50 326 SER A N 1
ATOM 2583 C CA . SER A 1 326 ? -0.010 -15.344 52.561 1.00 92.50 326 SER A CA 1
ATOM 2584 C C . SER A 1 326 ? 1.281 -14.523 52.552 1.00 92.50 326 SER A C 1
ATOM 2586 O O . SER A 1 326 ? 1.626 -13.948 51.517 1.00 92.50 326 SER A O 1
ATOM 2588 N N . SER A 1 327 ? 2.010 -14.477 53.671 1.00 95.31 327 SER A N 1
ATOM 2589 C CA . SER A 1 327 ? 3.306 -13.797 53.745 1.00 95.31 327 SER A CA 1
ATOM 2590 C C . SER A 1 327 ? 4.353 -14.471 52.854 1.00 95.31 327 SER A C 1
ATOM 2592 O O . SER A 1 327 ? 5.098 -13.777 52.165 1.00 95.31 327 SER A O 1
ATOM 2594 N N . LEU A 1 328 ? 4.393 -15.804 52.831 1.00 96.25 328 LEU A N 1
ATOM 2595 C CA . LEU A 1 328 ? 5.334 -16.581 52.020 1.00 96.25 328 LEU A CA 1
ATOM 2596 C C . LEU A 1 328 ? 5.009 -16.456 50.523 1.00 96.25 328 LEU A C 1
ATOM 2598 O O . LEU A 1 328 ? 5.896 -16.215 49.704 1.00 96.25 328 LEU A O 1
ATOM 2602 N N . LEU A 1 329 ? 3.724 -16.522 50.163 1.00 95.38 329 LEU A N 1
ATOM 2603 C CA . LEU A 1 329 ? 3.276 -16.308 48.787 1.00 95.38 329 LEU A CA 1
ATOM 2604 C C . LEU A 1 329 ? 3.622 -14.896 48.301 1.00 95.38 329 LEU A C 1
ATOM 2606 O O . LEU A 1 329 ? 4.090 -14.727 47.176 1.00 95.38 329 LEU A O 1
ATOM 2610 N N . LYS A 1 330 ? 3.444 -13.886 49.159 1.00 96.31 330 LYS A N 1
ATOM 2611 C CA . LYS A 1 330 ? 3.831 -12.506 48.857 1.00 96.31 330 LYS A CA 1
ATOM 2612 C C . LYS A 1 330 ? 5.334 -12.379 48.604 1.00 96.31 330 LYS A C 1
ATOM 2614 O O . LYS A 1 330 ? 5.723 -11.739 47.633 1.00 96.31 330 LYS A O 1
ATOM 2619 N N . GLU A 1 331 ? 6.169 -13.014 49.424 1.00 95.38 331 GLU A N 1
ATOM 2620 C CA . GLU A 1 331 ? 7.621 -13.032 49.213 1.00 95.38 331 GLU A CA 1
ATOM 2621 C C . GLU A 1 331 ? 7.991 -13.686 47.873 1.00 95.38 331 GLU A C 1
ATOM 2623 O O . GLU A 1 331 ? 8.805 -13.145 47.124 1.00 95.38 331 GLU A O 1
ATOM 2628 N N . HIS A 1 332 ? 7.346 -14.800 47.517 1.00 96.19 332 HIS A N 1
ATOM 2629 C CA . HIS A 1 332 ? 7.572 -15.463 46.233 1.00 96.19 332 HIS A CA 1
ATOM 2630 C C . HIS A 1 332 ? 7.181 -14.576 45.040 1.00 96.19 332 HIS A C 1
ATOM 2632 O O . HIS A 1 332 ? 7.933 -14.484 44.068 1.00 96.19 332 HIS A O 1
ATOM 2638 N N . VAL A 1 333 ? 6.041 -13.881 45.123 1.00 94.75 333 VAL A N 1
ATOM 2639 C CA . VAL A 1 333 ? 5.606 -12.917 44.099 1.00 94.75 333 VAL A CA 1
ATOM 2640 C C . VAL A 1 333 ? 6.603 -11.763 43.976 1.00 94.75 333 VAL A C 1
ATOM 2642 O O . VAL A 1 333 ? 6.978 -11.408 42.860 1.00 94.75 333 VAL A O 1
ATOM 2645 N N . ASP A 1 334 ? 7.100 -11.221 45.090 1.00 95.25 334 ASP A N 1
ATOM 2646 C CA . ASP A 1 334 ? 8.100 -10.147 45.078 1.00 95.25 334 ASP A CA 1
ATOM 2647 C C . ASP A 1 334 ? 9.433 -10.605 44.457 1.00 95.25 334 ASP A C 1
ATOM 2649 O O . ASP A 1 334 ? 10.073 -9.850 43.717 1.00 95.25 334 ASP A O 1
ATOM 2653 N N . VAL A 1 335 ? 9.863 -11.845 44.718 1.00 95.75 335 VAL A N 1
ATOM 2654 C CA . VAL A 1 335 ? 11.055 -12.436 44.086 1.00 95.75 335 VAL A CA 1
ATOM 2655 C C . VAL A 1 335 ? 10.839 -12.622 42.582 1.00 95.75 335 VAL A C 1
ATOM 2657 O O . VAL A 1 335 ? 11.699 -12.225 41.793 1.00 95.75 335 VAL A O 1
ATOM 2660 N N . GLN A 1 336 ? 9.689 -13.157 42.165 1.00 94.94 336 GLN A N 1
ATOM 2661 C CA . GLN A 1 336 ? 9.356 -13.316 40.747 1.00 94.94 336 GLN A CA 1
ATOM 2662 C C . GLN A 1 336 ? 9.259 -11.971 40.019 1.00 94.94 336 GLN A C 1
ATOM 2664 O O . GLN A 1 336 ? 9.756 -11.850 38.902 1.00 94.94 336 GLN A O 1
ATOM 2669 N N . ALA A 1 337 ? 8.689 -10.945 40.653 1.00 93.88 337 ALA A N 1
ATOM 2670 C CA . ALA A 1 337 ? 8.613 -9.599 40.093 1.00 93.88 337 ALA A CA 1
ATOM 2671 C C . ALA A 1 337 ? 10.008 -8.984 39.889 1.00 93.88 337 ALA A C 1
ATOM 2673 O O . ALA A 1 337 ? 10.268 -8.355 38.863 1.00 93.88 337 ALA A O 1
ATOM 2674 N N . LYS A 1 338 ? 10.936 -9.196 40.832 1.00 95.25 338 LYS A N 1
ATOM 2675 C CA . LYS A 1 338 ? 12.334 -8.750 40.694 1.00 95.25 338 LYS A CA 1
ATOM 2676 C C . LYS A 1 338 ? 13.066 -9.476 39.566 1.00 95.25 338 LYS A C 1
ATOM 2678 O O . LYS A 1 338 ? 13.768 -8.826 38.795 1.00 95.25 338 LYS A O 1
ATOM 2683 N N . GLU A 1 339 ? 12.883 -10.788 39.444 1.00 95.00 339 GLU A N 1
ATOM 2684 C CA . GLU A 1 339 ? 13.455 -11.585 38.351 1.00 95.00 339 GLU A CA 1
ATOM 2685 C C . GLU A 1 339 ? 12.896 -11.151 36.988 1.00 95.00 339 GLU A C 1
ATOM 2687 O O . GLU A 1 339 ? 13.651 -10.972 36.033 1.00 95.00 339 GLU A O 1
ATOM 2692 N N . LEU A 1 340 ? 11.583 -10.919 36.898 1.00 95.19 340 LEU A N 1
ATOM 2693 C CA . LEU A 1 340 ? 10.944 -10.446 35.673 1.00 95.19 340 LEU A CA 1
ATOM 2694 C C . LEU A 1 340 ? 11.467 -9.062 35.267 1.00 95.19 340 LEU A C 1
ATOM 2696 O O . LEU A 1 340 ? 11.832 -8.874 34.110 1.00 95.19 340 LEU A O 1
ATOM 2700 N N . ASN A 1 341 ? 11.593 -8.131 36.218 1.00 94.88 341 ASN A N 1
ATOM 2701 C CA . ASN A 1 341 ? 12.194 -6.818 35.966 1.00 94.88 341 ASN A CA 1
ATOM 2702 C C . ASN A 1 341 ? 13.652 -6.925 35.501 1.00 94.88 341 ASN A C 1
ATOM 2704 O O . ASN A 1 341 ? 14.066 -6.211 34.589 1.00 94.88 341 ASN A O 1
ATOM 2708 N N . HIS A 1 342 ? 14.436 -7.836 36.083 1.00 95.75 342 HIS A N 1
ATOM 2709 C CA . HIS A 1 342 ? 15.807 -8.069 35.634 1.00 95.75 342 HIS A CA 1
ATOM 2710 C C . HIS A 1 342 ? 15.857 -8.588 34.189 1.00 95.75 342 HIS A C 1
ATOM 2712 O O . HIS A 1 342 ? 16.649 -8.098 33.381 1.00 95.75 342 HIS A O 1
ATOM 2718 N N . ARG A 1 343 ? 14.982 -9.541 33.837 1.00 94.44 343 ARG A N 1
ATOM 2719 C CA . ARG A 1 343 ? 14.865 -10.062 32.465 1.00 94.44 343 ARG A CA 1
ATOM 2720 C C . ARG A 1 343 ? 14.402 -8.999 31.480 1.00 94.44 343 ARG A C 1
ATOM 2722 O O . ARG A 1 343 ? 14.955 -8.929 30.390 1.00 94.44 343 ARG A O 1
ATOM 2729 N N . MET A 1 344 ? 13.446 -8.163 31.872 1.00 95.44 344 MET A N 1
ATOM 2730 C CA . MET A 1 344 ? 12.958 -7.049 31.062 1.00 95.44 344 MET A CA 1
ATOM 2731 C C . MET A 1 344 ? 14.094 -6.079 30.727 1.00 95.44 344 MET A C 1
ATOM 2733 O O . MET A 1 344 ? 14.360 -5.849 29.553 1.00 95.44 344 MET A O 1
ATOM 2737 N N . HIS A 1 345 ? 14.864 -5.627 31.722 1.00 93.62 345 HIS A N 1
ATOM 2738 C CA . HIS A 1 345 ? 16.031 -4.773 31.472 1.00 93.62 345 HIS A CA 1
ATOM 2739 C C . HIS A 1 345 ? 17.094 -5.443 30.596 1.00 93.62 345 HIS A C 1
ATOM 2741 O O . HIS A 1 345 ? 17.751 -4.784 29.791 1.00 93.62 345 HIS A O 1
ATOM 2747 N N . ARG A 1 346 ? 17.274 -6.763 30.722 1.00 94.88 346 ARG A N 1
ATOM 2748 C CA . ARG A 1 346 ? 18.186 -7.503 29.847 1.00 94.88 346 ARG A CA 1
ATOM 2749 C C . ARG A 1 346 ? 17.691 -7.542 28.401 1.00 94.88 346 ARG A C 1
ATOM 2751 O O . ARG A 1 346 ? 18.515 -7.455 27.495 1.00 94.88 346 ARG A O 1
ATOM 2758 N N . ILE A 1 347 ? 16.386 -7.683 28.186 1.00 93.44 347 ILE A N 1
ATOM 2759 C CA . ILE A 1 347 ? 15.773 -7.631 26.855 1.00 93.44 347 ILE A CA 1
ATOM 2760 C C . ILE A 1 347 ? 15.931 -6.227 26.268 1.00 93.44 347 ILE A C 1
ATOM 2762 O O . ILE A 1 347 ? 16.455 -6.114 25.168 1.00 93.44 347 ILE A O 1
ATOM 2766 N N . GLU A 1 348 ? 15.627 -5.171 27.025 1.00 93.44 348 GLU A N 1
ATOM 2767 C CA . GLU A 1 348 ? 15.828 -3.777 26.595 1.00 93.44 348 GLU A CA 1
ATOM 2768 C C . GLU A 1 348 ? 17.287 -3.504 26.180 1.00 93.44 348 GLU A C 1
ATOM 2770 O O . GLU A 1 348 ? 17.549 -2.872 25.156 1.00 93.44 348 GLU A O 1
ATOM 2775 N N . GLU A 1 349 ? 18.263 -4.018 26.939 1.00 92.81 349 GLU A N 1
ATOM 2776 C CA . GLU A 1 349 ? 19.689 -3.904 26.605 1.00 92.81 349 GLU A CA 1
ATOM 2777 C C . GLU A 1 349 ? 20.036 -4.635 25.295 1.00 92.81 349 GLU A C 1
ATOM 2779 O O . GLU A 1 349 ? 20.867 -4.166 24.511 1.00 92.81 349 GLU A O 1
ATOM 2784 N N . LEU A 1 350 ? 19.429 -5.801 25.059 1.00 90.62 350 LEU A N 1
ATOM 2785 C CA . LEU A 1 350 ? 19.625 -6.580 23.837 1.00 90.62 350 LEU A CA 1
ATOM 2786 C C . LEU A 1 350 ? 18.953 -5.919 22.630 1.00 90.62 350 LEU A C 1
ATOM 2788 O O . LEU A 1 350 ? 19.578 -5.852 21.576 1.00 90.62 350 LEU A O 1
ATOM 2792 N N . GLU A 1 351 ? 17.755 -5.367 22.794 1.00 90.50 351 GLU A N 1
ATOM 2793 C CA . GLU A 1 351 ? 17.056 -4.597 21.764 1.00 90.50 351 GLU A CA 1
ATOM 2794 C C . GLU A 1 351 ? 17.813 -3.314 21.406 1.00 90.50 351 GLU A C 1
ATOM 2796 O O . GLU A 1 351 ? 17.915 -2.962 20.234 1.00 90.50 351 GLU A O 1
ATOM 2801 N N . GLU A 1 352 ? 18.403 -2.616 22.382 1.00 87.62 352 GLU A N 1
ATOM 2802 C CA . GLU A 1 352 ? 19.275 -1.468 22.109 1.00 87.62 352 GLU A CA 1
ATOM 2803 C C . GLU A 1 352 ? 20.536 -1.903 21.350 1.00 87.62 352 GLU A C 1
ATOM 2805 O O . GLU A 1 352 ? 20.928 -1.268 20.372 1.00 87.62 352 GLU A O 1
ATOM 2810 N N . LYS A 1 353 ? 21.161 -3.019 21.747 1.00 88.88 353 LYS A N 1
ATOM 2811 C CA . LYS A 1 353 ? 22.314 -3.585 21.028 1.00 88.88 353 LYS A CA 1
ATOM 2812 C C . LYS A 1 353 ? 21.959 -3.987 19.603 1.00 88.88 353 LYS A C 1
ATOM 2814 O O . LYS A 1 353 ? 22.772 -3.765 18.705 1.00 88.88 353 LYS A O 1
ATOM 2819 N N . GLU A 1 354 ? 20.772 -4.544 19.392 1.00 82.50 354 GLU A N 1
ATOM 2820 C CA . GLU A 1 354 ? 20.248 -4.839 18.066 1.00 82.50 354 GLU A CA 1
ATOM 2821 C C . GLU A 1 354 ? 20.046 -3.544 17.288 1.00 82.50 354 GLU A C 1
ATOM 2823 O O . GLU A 1 354 ? 20.671 -3.390 16.247 1.00 82.50 354 GLU A O 1
ATOM 2828 N N . ARG A 1 355 ? 19.313 -2.558 17.821 1.00 86.81 355 ARG A N 1
ATOM 2829 C CA . ARG A 1 355 ? 19.109 -1.250 17.176 1.00 86.81 355 ARG A CA 1
ATOM 2830 C C . ARG A 1 355 ? 20.430 -0.586 16.792 1.00 86.81 355 ARG A C 1
ATOM 2832 O O . ARG A 1 355 ? 20.564 -0.104 15.667 1.00 86.81 355 ARG A O 1
ATOM 2839 N N . VAL A 1 356 ? 21.439 -0.626 17.662 1.00 81.88 356 VAL A N 1
ATOM 2840 C CA . VAL A 1 356 ? 22.794 -0.127 17.379 1.00 81.88 356 VAL A CA 1
ATOM 2841 C C . VAL A 1 356 ? 23.494 -0.955 16.295 1.00 81.88 356 VAL A C 1
ATOM 2843 O O . VAL A 1 356 ? 24.164 -0.380 15.434 1.00 81.88 356 VAL A O 1
ATOM 2846 N N . ALA A 1 357 ? 23.354 -2.282 16.290 1.00 76.12 357 ALA A N 1
ATOM 2847 C CA . ALA A 1 357 ? 23.903 -3.144 15.244 1.00 76.12 357 ALA A CA 1
ATOM 2848 C C . ALA A 1 357 ? 23.227 -2.894 13.887 1.00 76.12 357 ALA A C 1
ATOM 2850 O O . ALA A 1 357 ? 23.920 -2.793 12.872 1.00 76.12 357 ALA A O 1
ATOM 2851 N N . THR A 1 358 ? 21.908 -2.709 13.862 1.00 72.50 358 THR A N 1
ATOM 2852 C CA . THR A 1 358 ? 21.133 -2.366 12.667 1.00 72.50 358 THR A CA 1
ATOM 2853 C C . THR A 1 358 ? 21.512 -0.974 12.167 1.00 72.50 358 THR A C 1
ATOM 2855 O O . THR A 1 358 ? 21.803 -0.812 10.988 1.00 72.50 358 THR A O 1
ATOM 2858 N N . LEU A 1 359 ? 21.672 0.012 13.056 1.00 68.31 359 LEU A N 1
ATOM 2859 C CA . LEU A 1 359 ? 22.209 1.342 12.729 1.00 68.31 359 LEU A CA 1
ATOM 2860 C C . LEU A 1 359 ? 23.649 1.287 12.200 1.00 68.31 359 LEU A C 1
ATOM 2862 O O . LEU A 1 359 ? 24.009 2.029 11.287 1.00 68.31 359 LEU A O 1
ATOM 2866 N N . LYS A 1 360 ? 24.488 0.390 12.726 1.00 65.00 360 LYS A N 1
ATOM 2867 C CA . LYS A 1 360 ? 25.845 0.157 12.211 1.00 65.00 360 LYS A CA 1
ATOM 2868 C C . LYS A 1 360 ? 25.829 -0.545 10.847 1.00 65.00 360 LYS A C 1
ATOM 2870 O O . LYS A 1 360 ? 26.751 -0.342 10.065 1.00 65.00 360 LYS A O 1
ATOM 2875 N N . LYS A 1 361 ? 24.783 -1.321 10.552 1.00 58.84 361 LYS A N 1
ATOM 2876 C CA . LYS A 1 361 ? 24.535 -1.978 9.258 1.00 58.84 361 LYS A CA 1
ATOM 2877 C C . LYS A 1 361 ? 23.912 -1.034 8.219 1.00 58.84 361 LYS A C 1
ATOM 2879 O O . LYS A 1 361 ? 24.089 -1.271 7.029 1.00 58.84 361 LYS A O 1
ATOM 2884 N N . ILE A 1 362 ? 23.223 0.019 8.670 1.00 50.81 362 ILE A N 1
ATOM 2885 C CA . ILE A 1 362 ? 22.525 1.017 7.840 1.00 50.81 362 ILE A CA 1
ATOM 2886 C C . ILE A 1 362 ? 23.372 2.277 7.594 1.00 50.81 362 ILE A C 1
ATOM 2888 O O . ILE A 1 362 ? 23.050 3.051 6.700 1.00 50.81 362 ILE A O 1
ATOM 2892 N N . ARG A 1 363 ? 24.485 2.497 8.311 1.00 39.97 363 ARG A N 1
ATOM 2893 C CA . ARG A 1 363 ? 25.377 3.632 8.020 1.00 39.97 363 ARG A CA 1
ATOM 2894 C C . ARG A 1 363 ? 26.010 3.445 6.624 1.00 39.97 363 ARG A C 1
ATOM 2896 O O . ARG A 1 363 ? 26.810 2.521 6.466 1.00 39.97 363 ARG A O 1
ATOM 2903 N N . PRO A 1 364 ? 25.700 4.293 5.624 1.00 42.41 364 PRO A N 1
ATOM 2904 C CA . PRO A 1 364 ? 26.319 4.200 4.316 1.00 42.41 364 PRO A CA 1
ATOM 2905 C C . PRO A 1 364 ? 27.694 4.859 4.435 1.00 42.41 364 PRO A C 1
ATOM 2907 O O . PRO A 1 364 ? 27.806 6.080 4.479 1.00 42.41 364 PRO A O 1
ATOM 2910 N N . SER A 1 365 ? 28.749 4.060 4.586 1.00 37.34 365 SER A N 1
ATOM 2911 C CA . SER A 1 365 ? 30.076 4.511 4.174 1.00 37.34 365 SER A CA 1
ATOM 2912 C C . SER A 1 365 ? 30.351 3.884 2.823 1.00 37.34 365 SER A C 1
ATOM 2914 O O . SER A 1 365 ? 30.444 2.660 2.708 1.00 37.34 365 SER A O 1
ATOM 2916 N N . ASP A 1 366 ? 30.427 4.752 1.829 1.00 40.22 366 ASP A N 1
ATOM 2917 C CA . ASP A 1 366 ? 30.768 4.475 0.446 1.00 40.22 366 ASP A CA 1
ATOM 2918 C C . ASP A 1 366 ? 31.885 3.431 0.327 1.00 40.22 366 ASP A C 1
ATOM 2920 O O . ASP A 1 366 ? 32.980 3.623 0.854 1.00 40.22 366 ASP A O 1
ATOM 2924 N N . ALA A 1 367 ? 31.566 2.324 -0.350 1.00 36.53 367 ALA A N 1
ATOM 2925 C CA . ALA A 1 367 ? 32.446 1.419 -1.099 1.00 36.53 367 ALA A CA 1
ATOM 2926 C C . ALA A 1 367 ? 32.041 -0.058 -0.888 1.00 36.53 367 ALA A C 1
ATOM 2928 O O . ALA A 1 367 ? 32.159 -0.580 0.230 1.00 36.53 367 ALA A O 1
ATOM 2929 N N . PRO A 1 368 ? 31.687 -0.788 -1.968 1.00 43.59 368 PRO A N 1
ATOM 2930 C CA . PRO A 1 368 ? 31.418 -2.234 -1.945 1.00 43.59 368 PRO A CA 1
ATOM 2931 C C . PRO A 1 368 ? 32.581 -3.084 -1.399 1.00 43.59 368 PRO A C 1
ATOM 2933 O O . PRO A 1 368 ? 32.385 -4.222 -0.986 1.00 43.59 368 PRO A O 1
ATOM 2936 N N . SER A 1 369 ? 33.791 -2.520 -1.327 1.00 42.88 369 SER A N 1
ATOM 2937 C CA . SER A 1 369 ? 35.006 -3.206 -0.878 1.00 42.88 369 SER A CA 1
ATOM 2938 C C . SER A 1 369 ? 35.070 -3.495 0.632 1.00 42.88 369 SER A C 1
ATOM 2940 O O . SER A 1 369 ? 35.960 -4.221 1.067 1.00 42.88 369 SER A O 1
ATOM 2942 N N . SER A 1 370 ? 34.183 -2.930 1.460 1.00 46.75 370 SER A N 1
ATOM 2943 C CA . SER A 1 370 ? 34.315 -2.978 2.930 1.00 46.75 370 SER A CA 1
ATOM 2944 C C . SER A 1 370 ? 33.471 -4.058 3.625 1.00 46.75 370 SER A C 1
ATOM 2946 O O . SER A 1 370 ? 33.776 -4.438 4.758 1.00 46.75 370 SER A O 1
ATOM 2948 N N . ARG A 1 371 ? 32.450 -4.610 2.950 1.00 42.34 371 ARG A N 1
ATOM 2949 C CA . ARG A 1 371 ? 31.513 -5.592 3.535 1.00 42.34 371 ARG A CA 1
ATOM 2950 C C . ARG A 1 371 ? 32.160 -6.958 3.797 1.00 42.34 371 ARG A C 1
ATOM 2952 O O . ARG A 1 371 ? 31.839 -7.611 4.786 1.00 42.34 371 ARG A O 1
ATOM 2959 N N . TRP A 1 372 ? 33.128 -7.344 2.970 1.00 46.41 372 TRP A N 1
ATOM 2960 C CA . TRP A 1 372 ? 33.792 -8.651 3.032 1.00 46.41 372 TRP A CA 1
ATOM 2961 C C . TRP A 1 372 ? 35.058 -8.654 3.899 1.00 46.41 372 TRP A C 1
ATOM 2963 O O . TRP A 1 372 ? 35.404 -9.672 4.498 1.00 46.41 372 TRP A O 1
ATOM 2973 N N . THR A 1 373 ? 35.681 -7.488 4.096 1.00 47.66 373 THR A N 1
ATOM 2974 C CA . THR A 1 373 ? 36.816 -7.305 5.018 1.00 47.66 373 THR A CA 1
ATOM 2975 C C . THR A 1 373 ? 36.413 -7.545 6.475 1.00 47.66 373 THR A C 1
ATOM 2977 O O . THR A 1 373 ? 37.202 -8.060 7.265 1.00 47.66 373 THR A O 1
ATOM 2980 N N . VAL A 1 374 ? 35.168 -7.216 6.835 1.00 49.50 374 VAL A N 1
ATOM 2981 C CA . VAL A 1 374 ? 34.630 -7.441 8.186 1.00 49.50 374 VAL A CA 1
ATOM 2982 C C . VAL A 1 374 ? 34.318 -8.922 8.424 1.00 49.50 374 VAL A C 1
ATOM 2984 O O . VAL A 1 374 ? 34.588 -9.425 9.512 1.00 49.50 374 VAL A O 1
ATOM 2987 N N . PHE A 1 375 ? 33.849 -9.650 7.405 1.00 46.28 375 PHE A N 1
ATOM 2988 C CA . PHE A 1 375 ? 33.625 -11.097 7.504 1.00 46.28 375 PHE A CA 1
ATOM 2989 C C . PHE A 1 375 ? 34.952 -11.879 7.579 1.00 46.28 375 PHE A C 1
ATOM 2991 O O . PHE A 1 375 ? 35.089 -12.788 8.396 1.00 46.28 375 PHE A O 1
ATOM 2998 N N . GLY A 1 376 ? 35.984 -11.447 6.842 1.00 47.19 376 GLY A N 1
ATOM 2999 C CA . GLY A 1 376 ? 37.344 -11.990 6.963 1.00 47.19 376 GLY A CA 1
ATOM 3000 C C . GLY A 1 376 ? 38.023 -11.689 8.310 1.00 47.19 376 GLY A C 1
ATOM 3001 O O . GLY A 1 376 ? 38.819 -12.487 8.803 1.00 47.19 376 GLY A O 1
ATOM 3002 N N . GLN A 1 377 ? 37.682 -10.577 8.974 1.00 52.56 377 GLN A N 1
ATOM 3003 C CA . GLN A 1 377 ? 38.224 -10.251 10.302 1.00 52.56 377 GLN A CA 1
ATOM 3004 C C . GLN A 1 377 ? 37.688 -11.142 11.435 1.00 52.56 377 GLN A C 1
ATOM 3006 O O . GLN A 1 377 ? 38.363 -11.249 12.461 1.00 52.56 377 GLN A O 1
ATOM 3011 N N . SER A 1 378 ? 36.552 -11.824 11.249 1.00 50.66 378 SER A N 1
ATOM 3012 C CA . SER A 1 378 ? 36.018 -12.803 12.212 1.00 50.66 378 SER A CA 1
ATOM 3013 C C . SER A 1 378 ? 36.780 -14.138 12.235 1.00 50.66 378 SER A C 1
ATOM 3015 O O . SER A 1 378 ? 36.634 -14.887 13.196 1.00 50.66 378 SER A O 1
ATOM 3017 N N . PHE A 1 379 ? 37.644 -14.411 11.249 1.00 46.91 379 PHE A N 1
ATOM 3018 C CA . PHE A 1 379 ? 38.496 -15.611 11.168 1.00 46.91 379 PHE A CA 1
ATOM 3019 C C . PHE A 1 379 ? 39.972 -15.330 11.495 1.00 46.91 379 PHE A C 1
ATOM 3021 O O . PHE A 1 379 ? 40.884 -16.032 11.050 1.00 46.91 379 PHE A O 1
ATOM 3028 N N . ARG A 1 380 ? 40.243 -14.289 12.292 1.00 44.31 380 ARG A N 1
ATOM 3029 C CA . ARG A 1 380 ? 41.600 -13.941 12.731 1.00 44.31 380 ARG A CA 1
ATOM 3030 C C . ARG A 1 380 ? 42.099 -14.976 13.759 1.00 44.31 380 ARG A C 1
ATOM 3032 O O . ARG A 1 380 ? 42.020 -14.759 14.963 1.00 44.31 380 ARG A O 1
ATOM 3039 N N . GLY A 1 381 ? 42.573 -16.117 13.257 1.00 48.06 381 GLY A N 1
ATOM 3040 C CA . GLY A 1 381 ? 43.059 -17.263 14.037 1.00 48.06 381 GLY A CA 1
ATOM 3041 C C . GLY A 1 381 ? 43.156 -18.588 13.268 1.00 48.06 381 GLY A C 1
ATOM 3042 O O . GLY A 1 381 ? 43.729 -19.538 13.788 1.00 48.06 381 GLY A O 1
ATOM 3043 N N . SER A 1 382 ? 42.634 -18.670 12.042 1.00 51.06 382 SER A N 1
ATOM 3044 C CA . SER A 1 382 ? 42.748 -19.859 11.186 1.00 51.06 382 SER A CA 1
ATOM 3045 C C . SER A 1 382 ? 43.746 -19.628 10.049 1.00 51.06 382 SER A C 1
ATOM 3047 O O . SER A 1 382 ? 43.701 -18.574 9.420 1.00 51.06 382 SER A O 1
ATOM 3049 N N . ASP A 1 383 ? 44.595 -20.618 9.746 1.00 50.31 383 ASP A N 1
ATOM 3050 C CA . ASP A 1 383 ? 45.675 -20.616 8.727 1.00 50.31 383 ASP A CA 1
ATOM 3051 C C . ASP A 1 383 ? 45.211 -20.426 7.258 1.00 50.31 383 ASP A C 1
ATOM 3053 O O . ASP A 1 383 ? 45.943 -20.690 6.297 1.00 50.31 383 ASP A O 1
ATOM 3057 N N . LEU A 1 384 ? 43.981 -19.962 7.051 1.00 50.06 384 LEU A N 1
ATOM 3058 C CA . LEU A 1 384 ? 43.416 -19.630 5.753 1.00 50.06 384 LEU A CA 1
ATOM 3059 C C . LEU A 1 384 ? 43.983 -18.287 5.284 1.00 50.06 384 LEU A C 1
ATOM 3061 O O . LEU A 1 384 ? 43.579 -17.214 5.723 1.00 50.06 384 LEU A O 1
ATOM 3065 N N . LYS A 1 385 ? 44.962 -18.360 4.377 1.00 55.88 385 LYS A N 1
ATOM 3066 C CA . LYS A 1 385 ? 45.523 -17.199 3.674 1.00 55.88 385 LYS A CA 1
ATOM 3067 C C . LYS A 1 385 ? 44.389 -16.404 3.010 1.00 55.88 385 LYS A C 1
ATOM 3069 O O . LYS A 1 385 ? 43.645 -16.972 2.214 1.00 55.88 385 LYS A O 1
ATOM 3074 N N . ASN A 1 386 ? 44.302 -15.104 3.304 1.00 55.44 386 ASN A N 1
ATOM 3075 C CA . ASN A 1 386 ? 43.256 -14.192 2.811 1.00 55.44 386 ASN A CA 1
ATOM 3076 C C . ASN A 1 386 ? 43.028 -14.246 1.286 1.00 55.44 386 ASN A C 1
ATOM 3078 O O . ASN A 1 386 ? 41.896 -14.070 0.852 1.00 55.44 386 ASN A O 1
ATOM 3082 N N . GLU A 1 387 ? 44.058 -14.530 0.479 1.00 56.75 387 GLU A N 1
ATOM 3083 C CA . GLU A 1 387 ? 43.916 -14.713 -0.979 1.00 56.75 387 GLU A CA 1
ATOM 3084 C C . GLU A 1 387 ? 43.022 -15.906 -1.342 1.00 56.75 387 GLU A C 1
ATOM 3086 O O . GLU A 1 387 ? 42.103 -15.760 -2.140 1.00 56.75 387 GLU A O 1
ATOM 3091 N N . LYS A 1 388 ? 43.207 -17.059 -0.685 1.00 57.72 388 LYS A N 1
ATOM 3092 C CA . LYS A 1 388 ? 42.374 -18.250 -0.927 1.00 57.72 388 LYS A CA 1
ATOM 3093 C C . LYS A 1 388 ? 40.935 -18.063 -0.462 1.00 57.72 388 LYS A C 1
ATOM 3095 O O . LYS A 1 388 ? 40.029 -18.679 -1.007 1.00 57.72 388 LYS A O 1
ATOM 3100 N N . PHE A 1 389 ? 40.724 -17.240 0.564 1.00 60.16 389 PHE A N 1
ATOM 3101 C CA . PHE A 1 389 ? 39.379 -16.910 1.024 1.00 60.16 389 PHE A CA 1
ATOM 3102 C C . PHE A 1 389 ? 38.663 -15.990 0.027 1.00 60.16 389 PHE A C 1
ATOM 3104 O O . PHE A 1 389 ? 37.487 -16.196 -0.240 1.00 60.16 389 PHE A O 1
ATOM 3111 N N . GLY A 1 390 ? 39.374 -15.026 -0.569 1.00 57.31 390 GLY A N 1
ATOM 3112 C CA . GLY A 1 390 ? 38.832 -14.183 -1.638 1.00 57.31 390 GLY A CA 1
ATOM 3113 C C . GLY A 1 390 ? 38.426 -14.985 -2.876 1.00 57.31 390 GLY A C 1
ATOM 3114 O O . GLY A 1 390 ? 37.322 -14.801 -3.380 1.00 57.31 390 GLY A O 1
ATOM 3115 N N . GLU A 1 391 ? 39.269 -15.928 -3.305 1.00 64.56 391 GLU A N 1
ATOM 3116 C CA . GLU A 1 391 ? 38.962 -16.829 -4.426 1.00 64.56 391 GLU A CA 1
ATOM 3117 C C . GLU A 1 391 ? 37.732 -17.706 -4.139 1.00 64.56 391 GLU A C 1
ATOM 3119 O O . GLU A 1 391 ? 36.809 -17.740 -4.948 1.00 64.56 391 GLU A O 1
ATOM 3124 N N . LEU A 1 392 ? 37.662 -18.338 -2.960 1.00 64.31 392 LEU A N 1
ATOM 3125 C CA . LEU A 1 392 ? 36.522 -19.180 -2.569 1.00 64.31 392 LEU A CA 1
ATOM 3126 C C . LEU A 1 392 ? 35.209 -18.395 -2.435 1.00 64.31 392 LEU A C 1
ATOM 3128 O O . LEU A 1 392 ? 34.141 -18.930 -2.725 1.00 64.31 392 LEU A O 1
ATOM 3132 N N . MET A 1 393 ? 35.272 -17.139 -1.987 1.00 63.28 393 MET A N 1
ATOM 3133 C CA . MET A 1 393 ? 34.083 -16.300 -1.827 1.00 63.28 393 MET A CA 1
ATOM 3134 C C . MET A 1 393 ? 33.552 -15.798 -3.169 1.00 63.28 393 MET A C 1
ATOM 3136 O O . MET A 1 393 ? 32.346 -15.866 -3.388 1.00 63.28 393 MET A O 1
ATOM 3140 N N . HIS A 1 394 ? 34.424 -15.374 -4.089 1.00 64.69 394 HIS A N 1
ATOM 3141 C CA . HIS A 1 394 ? 33.991 -15.056 -5.451 1.00 64.69 394 HIS A CA 1
ATOM 3142 C C . HIS A 1 394 ? 33.486 -16.297 -6.192 1.00 64.69 394 HIS A C 1
ATOM 3144 O O . HIS A 1 394 ? 32.519 -16.210 -6.946 1.00 64.69 394 HIS A O 1
ATOM 3150 N N . GLU A 1 395 ? 34.054 -17.475 -5.922 1.00 69.00 395 GLU A N 1
ATOM 3151 C CA . GLU A 1 395 ? 33.558 -18.731 -6.495 1.00 69.00 395 GLU A CA 1
ATOM 3152 C C . GLU A 1 395 ? 32.163 -19.079 -5.980 1.00 69.00 395 GLU A C 1
ATOM 3154 O O . GLU A 1 395 ? 31.296 -19.463 -6.766 1.00 69.00 395 GLU A O 1
ATOM 3159 N N . ALA A 1 396 ? 31.911 -18.866 -4.687 1.00 70.94 396 ALA A N 1
ATOM 3160 C CA . ALA A 1 396 ? 30.592 -19.036 -4.093 1.00 70.94 396 ALA A CA 1
ATOM 3161 C C . ALA A 1 396 ? 29.567 -18.023 -4.637 1.00 70.94 396 ALA A C 1
ATOM 3163 O O . ALA A 1 396 ? 28.427 -18.398 -4.897 1.00 70.94 396 ALA A O 1
ATOM 3164 N N . GLU A 1 397 ? 29.956 -16.763 -4.855 1.00 70.06 397 GLU A N 1
ATOM 3165 C CA . GLU A 1 397 ? 29.079 -15.741 -5.444 1.00 70.06 397 GLU A CA 1
ATOM 3166 C C . GLU A 1 397 ? 28.684 -16.089 -6.883 1.00 70.06 397 GLU A C 1
ATOM 3168 O O . GLU A 1 397 ? 27.500 -16.063 -7.219 1.00 70.06 397 GLU A O 1
ATOM 3173 N N . VAL A 1 398 ? 29.647 -16.480 -7.724 1.00 71.81 398 VAL A N 1
ATOM 3174 C CA . VAL A 1 398 ? 29.376 -16.882 -9.114 1.00 71.81 398 VAL A CA 1
ATOM 3175 C C . VAL A 1 398 ? 28.520 -18.153 -9.160 1.00 71.81 398 VAL A C 1
ATOM 3177 O O . VAL A 1 398 ? 27.632 -18.268 -10.005 1.00 71.81 398 VAL A O 1
ATOM 3180 N N . MET A 1 399 ? 28.731 -19.090 -8.230 1.00 72.25 399 MET A N 1
ATOM 3181 C CA . MET A 1 399 ? 27.912 -20.299 -8.111 1.00 72.25 399 MET A CA 1
ATOM 3182 C C . MET A 1 399 ? 26.464 -19.974 -7.726 1.00 72.25 399 MET A C 1
ATOM 3184 O O . MET A 1 399 ? 25.548 -20.455 -8.386 1.00 72.25 399 MET A O 1
ATOM 3188 N N . LEU A 1 400 ? 26.253 -19.092 -6.743 1.00 74.94 400 LEU A N 1
ATOM 3189 C CA . LEU A 1 400 ? 24.916 -18.644 -6.337 1.00 74.94 400 LEU A CA 1
ATOM 3190 C C . LEU A 1 400 ? 24.182 -17.910 -7.462 1.00 74.94 400 LEU A C 1
ATOM 3192 O O . LEU A 1 400 ? 22.979 -18.101 -7.632 1.00 74.94 400 LEU A O 1
ATOM 3196 N N . VAL A 1 401 ? 24.891 -17.094 -8.247 1.00 75.81 401 VAL A N 1
ATOM 3197 C CA . VAL A 1 401 ? 24.310 -16.422 -9.416 1.00 75.81 401 VAL A CA 1
ATOM 3198 C C . VAL A 1 401 ? 23.852 -17.457 -10.440 1.00 75.81 401 VAL A C 1
ATOM 3200 O O . VAL A 1 401 ? 22.705 -17.402 -10.872 1.00 75.81 401 VAL A O 1
ATOM 3203 N N . ILE A 1 402 ? 24.687 -18.439 -10.784 1.00 75.25 402 ILE A N 1
ATOM 3204 C CA . ILE A 1 402 ? 24.307 -19.503 -11.726 1.00 75.25 402 ILE A CA 1
ATOM 3205 C C . ILE A 1 402 ? 23.121 -20.324 -11.192 1.00 75.25 402 ILE A C 1
ATOM 3207 O O . ILE A 1 402 ? 22.191 -20.596 -11.950 1.00 75.25 402 ILE A O 1
ATOM 3211 N N . ASP A 1 403 ? 23.116 -20.686 -9.907 1.00 77.00 403 ASP A N 1
ATOM 3212 C CA . ASP A 1 403 ? 22.046 -21.484 -9.295 1.00 77.00 403 ASP A CA 1
ATOM 3213 C C . ASP A 1 403 ? 20.706 -20.735 -9.269 1.00 77.00 403 ASP A C 1
ATOM 3215 O O . ASP A 1 403 ? 19.673 -21.318 -9.594 1.00 77.00 403 ASP A O 1
ATOM 3219 N N . LEU A 1 404 ? 20.720 -19.425 -8.999 1.00 77.38 404 LEU A N 1
ATOM 3220 C CA . LEU A 1 404 ? 19.525 -18.579 -9.059 1.00 77.38 404 LEU A CA 1
ATOM 3221 C C . LEU A 1 404 ? 18.928 -18.516 -10.478 1.00 77.38 404 LEU A C 1
ATOM 3223 O O . LEU A 1 404 ? 17.713 -18.427 -10.635 1.00 77.38 404 LEU A O 1
ATOM 3227 N N . HIS A 1 405 ? 19.765 -18.587 -11.518 1.00 74.56 405 HIS A N 1
ATOM 3228 C CA . HIS A 1 405 ? 19.322 -18.577 -12.922 1.00 74.56 405 HIS A CA 1
ATOM 3229 C C . HIS A 1 405 ? 18.884 -19.968 -13.417 1.00 74.56 405 HIS A C 1
ATOM 3231 O O . HIS A 1 405 ? 18.269 -20.092 -14.477 1.00 74.56 405 HIS A O 1
ATOM 3237 N N . LEU A 1 406 ? 19.173 -21.025 -12.651 1.00 73.31 406 LEU A N 1
ATOM 3238 C CA . LEU A 1 406 ? 18.698 -22.388 -12.900 1.00 73.31 406 LEU A CA 1
ATOM 3239 C C . LEU A 1 406 ? 17.376 -22.704 -12.181 1.00 73.31 406 LEU A C 1
ATOM 3241 O O . LEU A 1 406 ? 16.779 -23.743 -12.472 1.00 73.31 406 LEU A O 1
ATOM 3245 N N . ASP A 1 407 ? 16.918 -21.828 -11.283 1.00 76.69 407 ASP A N 1
ATOM 3246 C CA . ASP A 1 407 ? 15.680 -21.999 -10.527 1.00 76.69 407 ASP A CA 1
ATOM 3247 C C . ASP A 1 407 ? 14.436 -21.896 -11.443 1.00 76.69 407 ASP A C 1
ATOM 3249 O O . ASP A 1 407 ? 14.209 -20.854 -12.071 1.00 76.69 407 ASP A O 1
ATOM 3253 N N . PRO A 1 408 ? 13.607 -22.956 -11.549 1.00 63.62 408 PRO A N 1
ATOM 3254 C CA . PRO A 1 408 ? 12.386 -22.936 -12.351 1.00 63.62 408 PRO A CA 1
ATOM 3255 C C . PRO A 1 408 ? 11.296 -21.997 -11.809 1.00 63.62 408 PRO A C 1
ATOM 3257 O O . PRO A 1 408 ? 10.375 -21.673 -12.562 1.00 63.62 408 PRO A O 1
ATOM 3260 N N . GLU A 1 409 ? 11.380 -21.563 -10.546 1.00 67.38 409 GLU A N 1
ATOM 3261 C CA . GLU A 1 409 ? 10.435 -20.630 -9.917 1.00 67.38 409 GLU A CA 1
ATOM 3262 C C . GLU A 1 409 ? 10.821 -19.154 -10.116 1.00 67.38 409 GLU A C 1
ATOM 3264 O O . GLU A 1 409 ? 10.050 -18.257 -9.760 1.00 67.38 409 GLU A O 1
ATOM 3269 N N . ARG A 1 410 ? 11.977 -18.868 -10.738 1.00 69.94 410 ARG A N 1
ATOM 3270 C CA . ARG A 1 410 ? 12.398 -17.494 -11.035 1.00 69.94 410 ARG A CA 1
ATOM 3271 C C . ARG A 1 410 ? 11.390 -16.815 -11.967 1.00 69.94 410 ARG A C 1
ATOM 3273 O O . ARG A 1 410 ? 11.067 -17.306 -13.054 1.00 69.94 410 ARG A O 1
ATOM 3280 N N . THR A 1 411 ? 10.931 -15.631 -11.568 1.00 58.38 411 THR A N 1
ATOM 3281 C CA . THR A 1 411 ? 10.152 -14.730 -12.422 1.00 58.38 411 THR A CA 1
ATOM 3282 C C . THR A 1 411 ? 10.989 -14.357 -13.644 1.00 58.38 411 THR A C 1
ATOM 3284 O O . THR A 1 411 ? 11.998 -13.663 -13.540 1.00 58.38 411 THR A O 1
ATOM 3287 N N . LYS A 1 412 ? 10.595 -14.862 -14.819 1.00 59.25 412 LYS A N 1
ATOM 3288 C CA . LYS A 1 412 ? 11.292 -14.580 -16.079 1.00 59.25 412 LYS A CA 1
ATOM 3289 C C . LYS A 1 412 ? 11.285 -13.074 -16.333 1.00 59.25 412 LYS A C 1
ATOM 3291 O O . LYS A 1 412 ? 10.217 -12.482 -16.476 1.00 59.25 412 LYS A O 1
ATOM 3296 N N . GLN A 1 413 ? 12.467 -12.469 -16.382 1.00 61.44 413 GLN A N 1
ATOM 3297 C CA . GLN A 1 413 ? 12.622 -11.097 -16.855 1.00 61.44 413 GLN A CA 1
ATOM 3298 C C . GLN A 1 413 ? 12.245 -11.021 -18.341 1.00 61.44 413 GLN A C 1
ATOM 3300 O O . GLN A 1 413 ? 12.446 -11.973 -19.092 1.00 61.44 413 GLN A O 1
ATOM 3305 N N . GLU A 1 414 ? 11.692 -9.884 -18.772 1.00 57.81 414 GLU A N 1
ATOM 3306 C CA . GLU A 1 414 ? 11.327 -9.650 -20.181 1.00 57.81 414 GLU A CA 1
ATOM 3307 C C . GLU A 1 414 ? 12.545 -9.661 -21.121 1.00 57.81 414 GLU A C 1
ATOM 3309 O O . GLU A 1 414 ? 12.391 -9.844 -22.326 1.00 57.81 414 GLU A O 1
ATOM 3314 N N . HIS A 1 415 ? 13.749 -9.481 -20.571 1.00 60.34 415 HIS A N 1
ATOM 3315 C CA . HIS A 1 415 ? 15.017 -9.520 -21.289 1.00 60.34 415 HIS A CA 1
ATOM 3316 C C . HIS A 1 415 ? 15.918 -10.578 -20.656 1.00 60.34 415 HIS A C 1
ATOM 3318 O O . HIS A 1 415 ? 16.107 -10.582 -19.441 1.00 60.34 415 HIS A O 1
ATOM 3324 N N . GLU A 1 416 ? 16.464 -11.461 -21.488 1.00 74.06 416 GLU A N 1
ATOM 3325 C CA . GLU A 1 416 ? 17.437 -12.468 -21.068 1.00 74.06 416 GLU A CA 1
ATOM 3326 C C . GLU A 1 416 ? 18.753 -11.783 -20.703 1.00 74.06 416 GLU A C 1
ATOM 3328 O O . GLU A 1 416 ? 19.309 -11.018 -21.499 1.00 74.06 416 GLU A O 1
ATOM 3333 N N . ASP A 1 417 ? 19.254 -12.054 -19.503 1.00 80.62 417 ASP A N 1
ATOM 3334 C CA . ASP A 1 417 ? 20.563 -11.568 -19.093 1.00 80.62 417 ASP A CA 1
ATOM 3335 C C . ASP A 1 417 ? 21.693 -12.442 -19.664 1.00 80.62 417 ASP A C 1
ATOM 3337 O O . ASP A 1 417 ? 21.491 -13.502 -20.264 1.00 80.62 417 ASP A O 1
ATOM 3341 N N . ILE A 1 418 ? 22.931 -11.972 -19.515 1.00 78.75 418 ILE A N 1
ATOM 3342 C CA . ILE A 1 418 ? 24.100 -12.659 -20.068 1.00 78.75 418 ILE A CA 1
ATOM 3343 C C . ILE A 1 418 ? 24.270 -14.075 -19.492 1.00 78.75 418 ILE A C 1
ATOM 3345 O O . ILE A 1 418 ? 24.747 -14.958 -20.198 1.00 78.75 418 ILE A O 1
ATOM 3349 N N . VAL A 1 419 ? 23.838 -14.329 -18.252 1.00 79.62 419 VAL A N 1
ATOM 3350 C CA . VAL A 1 419 ? 23.932 -15.651 -17.619 1.00 79.62 419 VAL A CA 1
ATOM 3351 C C . VAL A 1 419 ? 22.896 -16.596 -18.232 1.00 79.62 419 VAL A C 1
ATOM 3353 O O . VAL A 1 419 ? 23.240 -17.730 -18.573 1.00 79.62 419 VAL A O 1
ATOM 3356 N N . ASP A 1 420 ? 21.678 -16.115 -18.488 1.00 80.81 420 ASP A N 1
ATOM 3357 C CA . ASP A 1 420 ? 20.635 -16.850 -19.210 1.00 80.81 420 ASP A CA 1
ATOM 3358 C C . ASP A 1 420 ? 21.080 -17.209 -20.639 1.00 80.81 420 ASP A C 1
ATOM 3360 O O . ASP A 1 420 ? 20.893 -18.344 -21.095 1.00 80.81 420 ASP A O 1
ATOM 3364 N N . VAL A 1 421 ? 21.739 -16.274 -21.337 1.00 80.94 421 VAL A N 1
ATOM 3365 C CA . VAL A 1 421 ? 22.290 -16.488 -22.687 1.00 80.94 421 VAL A CA 1
ATOM 3366 C C . VAL A 1 421 ? 23.380 -17.563 -22.673 1.00 80.94 421 VAL A C 1
ATOM 3368 O O . VAL A 1 421 ? 23.350 -18.473 -23.504 1.00 80.94 421 VAL A O 1
ATOM 3371 N N . LEU A 1 422 ? 24.318 -17.506 -21.724 1.00 81.31 422 LEU A N 1
ATOM 3372 C CA . LEU A 1 422 ? 25.408 -18.480 -21.611 1.00 81.31 422 LEU A CA 1
ATOM 3373 C C . LEU A 1 422 ? 24.897 -19.876 -21.201 1.00 81.31 422 LEU A C 1
ATOM 3375 O O . LEU A 1 422 ? 25.328 -20.879 -21.772 1.00 81.31 422 LEU A O 1
ATOM 3379 N N . LEU A 1 423 ? 23.925 -19.959 -20.285 1.00 80.81 423 LEU A N 1
ATOM 3380 C CA . LEU A 1 423 ? 23.270 -21.218 -19.896 1.00 80.81 423 LEU A CA 1
ATOM 3381 C C . LEU A 1 423 ? 22.413 -21.817 -21.018 1.00 80.81 423 LEU A C 1
ATOM 3383 O O . LEU A 1 423 ? 22.202 -23.032 -21.065 1.00 80.81 423 LEU A O 1
ATOM 3387 N N . ARG A 1 424 ? 21.882 -20.989 -21.921 1.00 81.31 424 ARG A N 1
ATOM 3388 C CA . ARG A 1 424 ? 21.210 -21.467 -23.133 1.00 81.31 424 ARG A CA 1
ATOM 3389 C C . ARG A 1 424 ? 22.211 -22.027 -24.140 1.00 81.31 424 ARG A C 1
ATOM 3391 O O . ARG A 1 424 ? 21.962 -23.106 -24.667 1.00 81.31 424 ARG A O 1
ATOM 3398 N N . ILE A 1 425 ? 23.339 -21.350 -24.364 1.00 79.12 425 ILE A N 1
ATOM 3399 C CA . ILE A 1 425 ? 24.399 -21.821 -25.271 1.00 79.12 425 ILE A CA 1
ATOM 3400 C C . ILE A 1 425 ? 24.931 -23.192 -24.818 1.00 79.12 425 ILE A C 1
ATOM 3402 O O . ILE A 1 425 ? 25.098 -24.084 -25.646 1.00 79.12 425 ILE A O 1
ATOM 3406 N N . GLU A 1 426 ? 25.112 -23.407 -23.511 1.00 80.81 426 GLU A N 1
ATOM 3407 C CA . GLU A 1 426 ? 25.485 -24.718 -22.950 1.00 80.81 426 GLU A CA 1
ATOM 3408 C C . GLU A 1 426 ? 24.416 -25.801 -23.221 1.00 80.81 426 GLU A C 1
ATOM 3410 O O . GLU A 1 426 ? 24.723 -26.892 -23.717 1.00 80.81 426 GLU A O 1
ATOM 3415 N N . ARG A 1 427 ? 23.130 -25.479 -23.016 1.00 77.12 427 ARG A N 1
ATOM 3416 C CA . ARG A 1 427 ? 22.001 -26.391 -23.291 1.00 77.12 427 ARG A CA 1
ATOM 3417 C C . ARG A 1 427 ? 21.773 -26.689 -24.775 1.00 77.12 427 ARG A C 1
ATOM 3419 O O . ARG A 1 427 ? 21.210 -27.732 -25.111 1.00 77.12 427 ARG A O 1
ATOM 3426 N N . GLU A 1 428 ? 22.145 -25.780 -25.665 1.00 74.25 428 GLU A N 1
ATOM 3427 C CA . GLU A 1 428 ? 22.019 -25.962 -27.114 1.00 74.25 428 GLU A CA 1
ATOM 3428 C C . GLU A 1 428 ? 23.193 -26.766 -27.685 1.00 74.25 428 GLU A C 1
ATOM 3430 O O . GLU A 1 428 ? 22.980 -27.616 -28.550 1.00 74.25 428 GLU A O 1
ATOM 3435 N N . GLN A 1 429 ? 24.402 -26.601 -27.138 1.00 68.88 429 GLN A N 1
ATOM 3436 C CA . GLN A 1 429 ? 25.583 -27.366 -27.551 1.00 68.88 429 GLN A CA 1
ATOM 3437 C C . GLN A 1 429 ? 25.556 -28.832 -27.107 1.00 68.88 429 GLN A C 1
ATOM 3439 O O . GLN A 1 429 ? 26.030 -29.697 -27.840 1.00 68.88 429 GLN A O 1
ATOM 3444 N N . THR A 1 430 ? 24.932 -29.161 -25.970 1.00 58.12 430 THR A N 1
ATOM 3445 C CA . THR A 1 430 ? 24.722 -30.567 -25.556 1.00 58.12 430 THR A CA 1
ATOM 3446 C C . THR A 1 430 ? 23.842 -31.368 -26.530 1.00 58.12 430 THR A C 1
ATOM 3448 O O . THR A 1 430 ? 23.789 -32.595 -26.442 1.00 58.12 430 THR A O 1
ATOM 3451 N N . LYS A 1 431 ? 23.187 -30.704 -27.495 1.00 58.59 431 LYS A N 1
ATOM 3452 C CA . LYS A 1 431 ? 22.368 -31.332 -28.544 1.00 58.59 431 LYS A CA 1
ATOM 3453 C C . LYS A 1 431 ? 23.088 -31.501 -29.889 1.00 58.59 431 LYS A C 1
ATOM 3455 O O . LYS A 1 431 ? 22.575 -32.232 -30.734 1.00 58.59 431 LYS A O 1
ATOM 3460 N N . SER A 1 432 ? 24.250 -30.877 -30.105 1.00 55.47 432 SER A N 1
ATOM 3461 C CA . SER A 1 432 ? 25.013 -30.961 -31.360 1.00 55.47 432 SER A CA 1
ATOM 3462 C C . SER A 1 432 ? 26.392 -31.574 -31.113 1.00 55.47 432 SER A C 1
ATOM 3464 O O . SER A 1 432 ? 27.254 -30.955 -30.494 1.00 55.47 432 SER A O 1
ATOM 3466 N N . SER A 1 433 ? 26.600 -32.806 -31.578 1.00 51.59 433 SER A N 1
ATOM 3467 C CA . SER A 1 433 ? 27.875 -33.512 -31.446 1.00 51.59 433 SER A CA 1
ATOM 3468 C C . SER A 1 433 ? 29.001 -32.814 -32.213 1.00 51.59 433 SER A C 1
ATOM 3470 O O . SER A 1 433 ? 28.808 -32.424 -33.362 1.00 51.59 433 SER A O 1
ATOM 3472 N N . ASP A 1 434 ? 30.178 -32.794 -31.587 1.00 52.62 434 ASP A N 1
ATOM 3473 C CA . ASP A 1 434 ? 31.492 -32.433 -32.129 1.00 52.62 434 ASP A CA 1
ATOM 3474 C C . ASP A 1 434 ? 31.750 -30.942 -32.385 1.00 52.62 434 ASP A C 1
ATOM 3476 O O . ASP A 1 434 ? 31.621 -30.453 -33.504 1.00 52.62 434 ASP A O 1
ATOM 3480 N N . THR A 1 435 ? 32.203 -30.223 -31.344 1.00 50.62 435 THR A N 1
ATOM 3481 C CA . THR A 1 435 ? 33.519 -29.533 -31.251 1.00 50.62 435 THR A CA 1
ATOM 3482 C C . THR A 1 435 ? 33.508 -28.574 -30.043 1.00 50.62 435 THR A C 1
ATOM 3484 O O . THR A 1 435 ? 32.744 -27.620 -30.037 1.00 50.62 435 THR A O 1
ATOM 3487 N N . GLY A 1 436 ? 34.365 -28.804 -29.035 1.00 57.62 436 GLY A N 1
ATOM 3488 C CA . GLY A 1 436 ? 34.651 -27.868 -27.928 1.00 57.62 436 GLY A CA 1
ATOM 3489 C C . GLY A 1 436 ? 33.494 -27.602 -26.954 1.00 57.62 436 GLY A C 1
ATOM 3490 O O . GLY A 1 436 ? 32.706 -26.691 -27.161 1.00 57.62 436 GLY A O 1
ATOM 3491 N N . TRP A 1 437 ? 33.413 -28.368 -25.862 1.00 65.88 437 TRP A N 1
ATOM 3492 C CA . TRP A 1 437 ? 32.325 -28.253 -24.886 1.00 65.88 437 TRP A CA 1
ATOM 3493 C C . TRP A 1 437 ? 32.366 -26.923 -24.127 1.00 65.88 437 TRP A C 1
ATOM 3495 O O . TRP A 1 437 ? 33.232 -26.708 -23.280 1.00 65.88 437 TRP A O 1
ATOM 3505 N N . PHE A 1 438 ? 31.408 -26.042 -24.408 1.00 71.31 438 PHE A N 1
ATOM 3506 C CA . PHE A 1 438 ? 31.101 -24.914 -23.542 1.00 71.31 438 PHE A CA 1
ATOM 3507 C C . PHE A 1 438 ? 30.377 -25.443 -22.299 1.00 71.31 438 PHE A C 1
ATOM 3509 O O . PHE A 1 438 ? 29.208 -25.805 -22.369 1.00 71.31 438 PHE A O 1
ATOM 3516 N N . THR A 1 439 ? 31.089 -25.572 -21.179 1.00 75.44 439 THR A N 1
ATOM 3517 C CA . THR A 1 439 ? 30.559 -26.142 -19.929 1.00 75.44 439 THR A CA 1
ATOM 3518 C C . THR A 1 439 ? 30.226 -25.060 -18.905 1.00 75.44 439 THR A C 1
ATOM 3520 O O . THR A 1 439 ? 30.639 -23.907 -19.042 1.00 75.44 439 THR A O 1
ATOM 3523 N N . LYS A 1 440 ? 29.541 -25.429 -17.815 1.00 74.94 440 LYS A N 1
ATOM 3524 C CA . LYS A 1 440 ? 29.327 -24.526 -16.669 1.00 74.94 440 LYS A CA 1
ATOM 3525 C C . LYS A 1 440 ? 30.632 -23.933 -16.125 1.00 74.94 440 LYS A C 1
ATOM 3527 O O . LYS A 1 440 ? 30.619 -22.802 -15.654 1.00 74.94 440 LYS A O 1
ATOM 3532 N N . ASP A 1 441 ? 31.756 -24.638 -16.240 1.00 75.12 441 ASP A N 1
ATOM 3533 C CA . ASP A 1 441 ? 33.055 -24.110 -15.814 1.00 75.12 441 ASP A CA 1
ATOM 3534 C C . ASP A 1 441 ? 33.606 -23.051 -16.785 1.00 75.12 441 ASP A C 1
ATOM 3536 O O . ASP A 1 441 ? 34.285 -22.123 -16.355 1.00 75.12 441 ASP A O 1
ATOM 3540 N N . ASN A 1 442 ? 33.238 -23.099 -18.071 1.00 79.56 442 ASN A N 1
ATOM 3541 C CA . ASN A 1 442 ? 33.512 -22.014 -19.018 1.00 79.56 442 ASN A CA 1
ATOM 3542 C C . ASN A 1 442 ? 32.669 -20.772 -18.706 1.00 79.56 442 ASN A C 1
ATOM 3544 O O . ASN A 1 442 ? 33.173 -19.658 -18.803 1.00 79.56 442 ASN A O 1
ATOM 3548 N N . ILE A 1 443 ? 31.408 -20.961 -18.302 1.00 79.12 443 ILE A N 1
ATOM 3549 C CA . ILE A 1 443 ? 30.534 -19.865 -17.855 1.00 79.12 443 ILE A CA 1
ATOM 3550 C C . ILE A 1 443 ? 31.130 -19.204 -16.614 1.00 79.12 443 ILE A C 1
ATOM 3552 O O . ILE A 1 443 ? 31.277 -17.986 -16.592 1.00 79.12 443 ILE A O 1
ATOM 3556 N N . LYS A 1 444 ? 31.557 -20.002 -15.624 1.00 76.38 444 LYS A N 1
ATOM 3557 C CA . LYS A 1 444 ? 32.285 -19.488 -14.457 1.00 76.38 444 LYS A CA 1
ATOM 3558 C C . LYS A 1 444 ? 33.519 -18.705 -14.892 1.00 76.38 444 LYS A C 1
ATOM 3560 O O . LYS A 1 444 ? 33.655 -17.564 -14.488 1.00 76.38 444 LYS A O 1
ATOM 3565 N N . ALA A 1 445 ? 34.370 -19.266 -15.753 1.00 75.56 445 ALA A N 1
ATOM 3566 C CA . ALA A 1 445 ? 35.592 -18.601 -16.208 1.00 75.56 445 ALA A CA 1
ATOM 3567 C C . ALA A 1 445 ? 35.337 -17.254 -16.912 1.00 75.56 445 ALA A C 1
ATOM 3569 O O . ALA A 1 445 ? 36.133 -16.337 -16.753 1.00 75.56 445 ALA A O 1
ATOM 3570 N N . ILE A 1 446 ? 34.232 -17.122 -17.655 1.00 76.75 446 ILE A N 1
ATOM 3571 C CA . ILE A 1 446 ? 33.824 -15.864 -18.306 1.00 76.75 446 ILE A CA 1
ATOM 3572 C C . ILE A 1 446 ? 33.292 -14.850 -17.291 1.00 76.75 446 ILE A C 1
ATOM 3574 O O . ILE A 1 446 ? 33.546 -13.661 -17.424 1.00 76.75 446 ILE A O 1
ATOM 3578 N N . LEU A 1 447 ? 32.564 -15.307 -16.272 1.00 73.19 447 LEU A N 1
ATOM 3579 C CA . LEU A 1 447 ? 32.090 -14.442 -15.187 1.00 73.19 447 LEU A CA 1
ATOM 3580 C C . LEU A 1 447 ? 33.217 -14.053 -14.211 1.00 73.19 447 LEU A C 1
ATOM 3582 O O . LEU A 1 447 ? 33.064 -13.095 -13.460 1.00 73.19 447 LEU A O 1
ATOM 3586 N N . PHE A 1 448 ? 34.330 -14.792 -14.229 1.00 67.88 448 PHE A N 1
ATOM 3587 C CA . PHE A 1 448 ? 35.531 -14.568 -13.422 1.00 67.88 448 PHE A CA 1
ATOM 3588 C C . PHE A 1 448 ? 36.620 -13.723 -14.107 1.00 67.88 448 PHE A C 1
ATOM 3590 O O . PHE A 1 448 ? 37.569 -13.333 -13.424 1.00 67.88 448 PHE A O 1
ATOM 3597 N N . SER A 1 449 ? 36.535 -13.491 -15.424 1.00 58.19 449 SER A N 1
ATOM 3598 C CA . SER A 1 449 ? 37.499 -12.669 -16.180 1.00 58.19 449 SER A CA 1
ATOM 3599 C C . SER A 1 449 ? 37.194 -11.186 -16.049 1.00 58.19 449 SER A C 1
ATOM 3601 O O . SER A 1 449 ? 38.155 -10.405 -15.873 1.00 58.19 449 SER A O 1
#

Foldseek 3Di:
DPPVVVVVVVVVVVVVVVVVVVVVVVVVVVVVVVVVVVVVVVVVVVVVVVVVVVVVVVVVVVVVVVVVVVVVVVVVVVVVVVVVVVVVVVVVVVVVVVVVVVVVVVVVVVVVVVVVVVVVVVVVLVVCLVVLQVLLVVLLVLLVVLVVLCCVLCVPDPPVVVSPPSPRHRDNPDPVVSVVSSVVSVVSSVVSVVVSVVSVVVVVVVVVVVVVVVVVVVVVVVVVVVVVVVVVVVVVVVVVPDDPPPCPVVVQVVVQVVCVVVVHRDHPVVVPPDDDDDDDDDDDDDDDDVVVVVVVVVVVVVVVVVVVVVVVVVVVVVVVVVVVVVVVVVVVVVVVVVVVVVVVVVVVVVVVVVVVVVVVVPPDDDDPVVPVVVVVVVPVDDPPDPVNVVVVVLVVVLVVVLVQLVDPPDDDDPDQDPSNVLVVVQVVVVVDDDDDHSDVVVVVVVVVD

Organism: NCBI:txid262757

InterPro domains:
  IPR040300 Uncharacterized protein At3g49055-like [PTHR34937] (8-358)

Sequence (449 aa):
MQNYGREAYGVIKRTNEIVEELLKQIDATAQSRNETREQMEQRNYEIAIEVSQLEATISGLWEEVAKKTAVVENLGKTLAEKEGKASDIEREMTERLNKVENEASELRQLVHEYDDKLRSSESTMES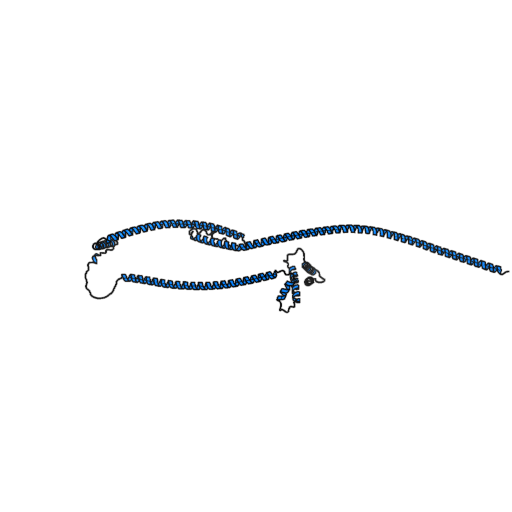QRPLLIDQLNLVSRIHEQIYDVIRIVDVNNLDHSELSESLFLPQETDMEENIRAALAGMESIYELSRIIVGKTRDIVEVKNIELKSLDETVGRLVTEKEHIGSLLRSALSNRMTSDPSSKANALFQVAENGLREAGIDFKFSKLLEDGKVPTPNDRVNAPETEGDEIYTLAGALEKIVKASQLEIIELQHSVDELRAESSLLKEHVDVQAKELNHRMHRIEELEEKERVATLKKIRPSDAPSSRWTVFGQSFRGSDLKNEKFGELMHEAEVMLVIDLHLDPERTKQEHEDIVDVLLRIEREQTKSSDTGWFTKDNIKAILFS

pLDDT: mean 79.72, std 18.02, range [30.47, 98.12]